Protein 4R9I (pdb70)

CATH classification: 3.30.497.10 (+1 more: 2.30.39.10)

Nearest PDB structures (foldseek):
  4r9i-assembly1_A  TM=1.003E+00  e=1.004E-91  Bombyx mori
  4y40-assembly1_A  TM=8.691E-01  e=3.956E-26  Homo sapiens
  4y3k-assembly1_A  TM=8.732E-01  e=5.772E-25  Homo sapiens
  3b9f-assembly1_I  TM=8.314E-01  e=4.769E-26  Homo sapiens
  1hle-assembly1_A-2  TM=7.465E-01  e=7.637E-17  Equus caballus

Sequence (378 aa):
HHHHHMTKNYTEAQLKYYDANTGLCGIGIDQWFQYEPERNQFSTAFPLLFMLSELSLNSKEDTTAELYKNLNLRSEDEVVNVNQAVNTNLNTKNEVYQSTLILNAYTDIDSPFSETFIQQNFAKVFNGTVKNIDYSNDDAVATIRDSSLQSDSGNDIEIALKDGDINKDTGIILTAYTNIYFPWGEASDSYRPYKQIDDISFTALDGTQSNKQQAWYSEGAGKYAEIENLGIKVFQFSLKPGLTVVLGTSLNDNNDLSGAFNKLRDPATLAYILTQTESSKYLKLAVPIELTMRDSRDYIPEVKRAGLLTELFEKNFDGFDTVYDNNKSGYISYMLSHTRLEFEQPTEEQAASVVAEPDFIFDKPYFFLVLDQFNTPAFIGLITN

Radius of gyration: 21.2 Å; Cα contacts (8 Å, |Δi|>4): 838; chains: 1; bounding box: 52×50×54 Å

Organism: Bombyx mori (NCBI:txid7091)

InterPro domains:
  IPR000215 Serpin family [PTHR11461] (53-388)
  IPR023796 Serpin domain [PF00079] (50-391)
  IPR023796 Serpin domain [SM00093] (45-392)
  IPR036186 Serpin superfamily [SSF56574] (33-392)
  IPR042178 Serpin superfami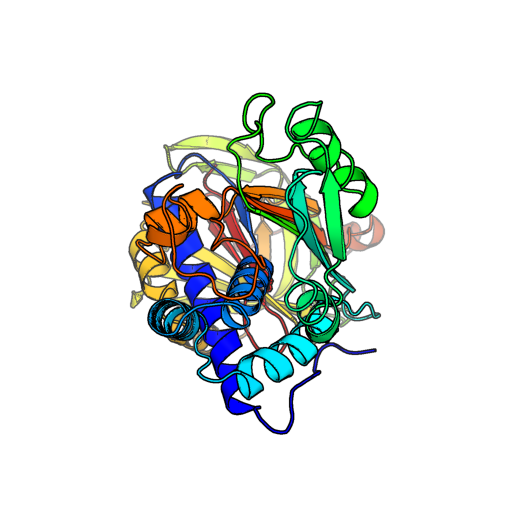ly, domain 1 [G3DSA:3.30.497.10] (16-211)
  IPR042178 Serpin superfamily, domain 1 [G3DSA:3.30.497.10] (238-392)

B-factor: mean 21.08, std 7.98, range [11.61, 59.47]

Secondary structure (DSSP, 8-state):
--S----SSSHHHHHHHHHHHHHHHHHHHHHHHHH-TT--EEE-SHHHHHHHHHHHTSB-HHHHHHHHHHHT--SHHHHHHHHHHHHHHTT-B-SS-EEEEEEEEEEETTSPPPHHHHHHHHHHH--EEEEE-TTSSHHHHHHHHHHHHH---SPPS--TTS--TT--EEEEEEEEEEEPPP-STT--EEEEEEEEEEE-TT--EEEEEEEEEEEEEEEEEEGGGTEEEEEEESSTT-EEEEEEESSTT---HHHHHHHTSHHHHHHHHHH-EEEEEEEEE---SEEEEEEESHHHHHHTT-SGGGGSTT---BSSSSSS----EEEEEEEEEEEEPPPPHHHHTTS----SEE--S-EEEEEE-TTS-EEEEEEE--

Foldseek 3Di:
DAQPFAQPVQRVQLLQQLQLQLLVQLLVVLVCCVPPQVDWDKDGCVLVLLVLLLLLQFWFDVSVVQSCVSRVHDDPVSSQRSQQRNLVNQCDDDPAKHKRKAKEKEFEQVFDWFPSSQVSCCRRRVYHYDHHHLAPCVLVVVLCCQCVVQVNNDGAADDPVLTHNLAFMEMEMEMEMEGEFADDPFTKDFFDWDKDWAQFLVGDIDIFIWTFIWGKWWWDDDVVQQKIWIKGAGHPQKMKIKIFGPDPNRPRSSNSNCSSRSVSLVVVVVRIGMDTFTETGRDDQKDWDKYWCVVSCVVVVGPVLLQDSPRQTGHRRGDPGRIGYPTYMYIYIYHYDDHDNVRNVPDDRDGPYYPRAKMKMFMAGNSSRGSMIIIDRD

Structure (mmCIF, N/CA/C/O backbone):
data_4R9I
#
_entry.id   4R9I
#
_cell.length_a   109.301
_cell.length_b   109.301
_cell.length_c   72.545
_cell.angle_alpha   90.00
_cell.angle_beta   90.00
_cell.angle_gamma   90.00
#
_symmetry.space_group_name_H-M   'P 41 21 2'
#
loop_
_entity.id
_entity.type
_entity.pdbx_description
1 polymer Serpin-18
2 non-polymer 'SODIUM ION'
3 non-polymer 'CITRATE ANION'
4 non-polymer BETA-MERCAPTOETHANOL
5 water water
#
loop_
_atom_site.group_PDB
_atom_site.id
_atom_site.type_symbol
_atom_site.label_atom_id
_atom_site.label_alt_id
_atom_site.label_comp_id
_atom_site.label_asym_id
_atom_site.label_entity_id
_atom_site.label_seq_id
_atom_site.pdbx_PDB_ins_code
_atom_site.Cartn_x
_atom_site.Cartn_y
_atom_site.Cartn_z
_atom_site.occupancy
_atom_site.B_iso_or_equiv
_atom_site.auth_seq_id
_atom_site.auth_comp_id
_atom_site.auth_asym_id
_atom_site.auth_atom_id
_atom_site.pdbx_PDB_model_num
ATOM 1 N N . HIS A 1 1 ? 32.345 -37.938 2.415 1.00 24.09 15 HIS A N 1
ATOM 2 C CA . HIS A 1 1 ? 32.747 -36.539 2.097 1.00 21.92 15 HIS A CA 1
ATOM 3 C C . HIS A 1 1 ? 32.980 -36.384 0.603 1.00 18.94 15 HIS A C 1
ATOM 4 O O . HIS A 1 1 ? 33.737 -37.152 -0.003 1.00 20.21 15 HIS A O 1
ATOM 11 N N . HIS A 1 2 ? 32.298 -35.391 0.034 1.00 15.95 16 HIS A N 1
ATOM 12 C CA . HIS A 1 2 ? 32.362 -35.116 -1.405 1.00 16.22 16 HIS A CA 1
ATOM 13 C C . HIS A 1 2 ? 31.991 -33.663 -1.662 1.00 14.22 16 HIS A C 1
ATOM 14 O O . HIS A 1 2 ? 31.487 -32.955 -0.774 1.00 14.97 16 HIS A O 1
ATOM 21 N N . HIS A 1 3 ? 32.199 -33.236 -2.907 1.00 13.99 17 HIS A N 1
ATOM 22 C CA . HIS A 1 3 ? 31.975 -31.876 -3.295 1.00 13.99 17 HIS A CA 1
ATOM 23 C C . HIS A 1 3 ? 30.905 -31.770 -4.383 1.00 14.00 17 HIS A C 1
ATOM 24 O O . HIS A 1 3 ? 30.950 -30.857 -5.215 1.00 14.26 17 HIS A O 1
ATOM 31 N N . HIS A 1 4 ? 29.930 -32.676 -4.343 1.00 13.56 18 HIS A N 1
ATOM 32 C CA . HIS A 1 4 ? 28.819 -32.568 -5.309 1.00 14.26 18 HIS A CA 1
ATOM 33 C C . HIS A 1 4 ? 27.497 -32.289 -4.643 1.00 14.86 18 HIS A C 1
ATOM 34 O O . HIS A 1 4 ? 26.429 -32.617 -5.185 1.00 15.37 18 HIS A O 1
ATOM 41 N N . HIS A 1 5 ? 27.521 -31.707 -3.433 1.00 13.23 19 HIS A N 1
ATOM 42 C CA . HIS A 1 5 ? 26.255 -31.387 -2.784 1.00 14.55 19 HIS A CA 1
ATOM 43 C C . HIS A 1 5 ? 25.456 -30.398 -3.597 1.00 13.77 19 HIS A C 1
ATOM 44 O O . HIS A 1 5 ? 25.967 -29.316 -3.946 1.00 14.73 19 HIS A O 1
ATOM 51 N N . MET A 1 6 ? 24.192 -30.746 -3.895 1.00 13.82 20 MET A N 1
ATOM 52 C CA . MET A 1 6 ? 23.329 -29.820 -4.610 1.00 14.17 20 MET A CA 1
ATOM 53 C C . MET A 1 6 ? 21.974 -29.783 -3.935 1.00 14.62 20 MET A C 1
ATOM 54 O O . MET A 1 6 ? 21.490 -30.792 -3.401 1.00 17.22 20 MET A O 1
ATOM 59 N N . THR A 1 7 ? 21.355 -28.626 -3.968 1.00 13.90 21 THR A N 1
ATOM 60 C CA . THR A 1 7 ? 19.964 -28.553 -3.568 1.00 14.69 21 THR A CA 1
ATOM 61 C C . THR A 1 7 ? 19.143 -29.324 -4.609 1.00 15.24 21 THR A C 1
ATOM 62 O O . THR A 1 7 ? 19.317 -29.116 -5.832 1.00 16.78 21 THR A O 1
ATOM 66 N N . LYS A 1 8 ? 18.259 -30.209 -4.124 1.00 16.13 22 LYS A N 1
ATOM 67 C CA . LYS A 1 8 ? 17.415 -30.989 -5.044 1.00 16.13 22 LYS A CA 1
ATOM 68 C C . LYS A 1 8 ? 16.168 -30.204 -5.456 1.00 15.86 22 LYS A C 1
ATOM 69 O O . LYS A 1 8 ? 15.602 -30.464 -6.534 1.00 16.76 22 LYS A O 1
ATOM 75 N N . ASN A 1 9 ? 15.758 -29.221 -4.660 1.00 15.49 23 ASN A N 1
ATOM 76 C CA . ASN A 1 9 ? 14.586 -28.399 -4.996 1.00 16.09 23 ASN A CA 1
ATOM 77 C C . ASN A 1 9 ? 14.884 -27.164 -5.844 1.00 15.78 23 ASN A C 1
ATOM 78 O O . ASN A 1 9 ? 13.982 -26.623 -6.494 1.00 16.39 23 ASN A O 1
ATOM 83 N N . TYR A 1 10 ? 16.153 -26.698 -5.836 1.00 15.05 24 TYR A N 1
ATOM 84 C CA . TYR A 1 10 ? 16.533 -25.446 -6.495 1.00 15.19 24 TYR A CA 1
ATOM 85 C C . TYR A 1 10 ? 17.772 -25.688 -7.339 1.00 14.83 24 TYR A C 1
ATOM 86 O O . TYR A 1 10 ? 18.680 -24.848 -7.423 1.00 13.53 24 TYR A O 1
ATOM 95 N N . THR A 1 11 ? 17.771 -26.841 -8.015 1.00 14.47 25 THR A N 1
ATOM 96 C CA . THR A 1 11 ? 18.951 -27.311 -8.756 1.00 14.20 25 THR A CA 1
ATOM 97 C C . THR A 1 11 ? 19.374 -26.344 -9.866 1.00 13.87 25 THR A C 1
ATOM 98 O O . THR A 1 11 ? 20.553 -25.966 -9.955 1.00 13.30 25 THR A O 1
ATOM 102 N N . GLU A 1 12 ? 18.416 -25.930 -10.696 1.00 14.42 26 GLU A N 1
ATOM 103 C CA . GLU A 1 12 ? 18.682 -24.956 -11.739 1.00 15.77 26 GLU A CA 1
ATOM 104 C C . GLU A 1 12 ? 19.294 -23.673 -11.168 1.00 15.27 26 GLU A C 1
ATOM 105 O O . GLU A 1 12 ? 20.245 -23.153 -11.697 1.00 14.33 26 GLU A O 1
ATOM 111 N N . ALA A 1 13 ? 18.771 -23.218 -10.029 1.00 14.32 27 ALA A N 1
ATOM 112 C CA . ALA A 1 13 ? 19.277 -21.990 -9.394 1.00 14.12 27 ALA A CA 1
ATOM 113 C C . ALA A 1 13 ? 20.725 -22.176 -8.947 1.00 13.11 27 ALA A C 1
ATOM 114 O O . ALA A 1 13 ? 21.515 -21.240 -9.071 1.00 12.88 27 ALA A O 1
ATOM 116 N N . GLN A 1 14 ? 21.075 -23.362 -8.439 1.00 13.28 28 GLN A N 1
ATOM 117 C CA . GLN A 1 14 ? 22.497 -23.597 -8.085 1.00 12.89 28 GLN A CA 1
ATOM 118 C C . GLN A 1 14 ? 23.403 -23.516 -9.326 1.00 13.20 28 GLN A C 1
ATOM 119 O O . GLN A 1 14 ? 24.481 -22.929 -9.279 1.00 12.69 28 GLN A O 1
ATOM 125 N N . LEU A 1 15 ? 22.949 -24.084 -10.437 1.00 12.88 29 LEU A N 1
ATOM 126 C CA . LEU A 1 15 ? 23.707 -24.005 -11.671 1.00 13.49 29 LEU A CA 1
ATOM 127 C C . LEU A 1 15 ? 23.843 -22.561 -12.163 1.00 13.40 29 LEU A C 1
ATOM 128 O O . LEU A 1 15 ? 24.917 -22.138 -12.647 1.00 14.06 29 LEU A O 1
ATOM 133 N N . LYS A 1 16 ? 22.777 -21.786 -12.023 1.00 12.76 30 LYS A N 1
ATOM 134 C CA . LYS A 1 16 ? 22.840 -20.364 -12.334 1.00 13.23 30 LYS A CA 1
ATOM 135 C C . LYS A 1 16 ? 23.792 -19.583 -11.414 1.00 12.82 30 LYS A C 1
ATOM 136 O O . LYS A 1 16 ? 24.429 -18.625 -11.839 1.00 13.76 30 LYS A O 1
ATOM 142 N N . TYR A 1 17 ? 23.844 -19.970 -10.140 1.00 12.79 31 TYR A N 1
ATOM 143 C CA . TYR A 1 17 ? 24.740 -19.313 -9.208 1.00 12.78 31 TYR A CA 1
ATOM 144 C C . TYR A 1 17 ? 26.182 -19.591 -9.632 1.00 12.87 31 TYR A C 1
ATOM 145 O O . TYR A 1 17 ? 27.025 -18.696 -9.600 1.00 12.41 31 TYR A O 1
ATOM 154 N N . TYR A 1 18 ? 26.477 -20.823 -10.012 1.00 13.19 32 TYR A N 1
ATOM 155 C CA . TYR A 1 18 ? 27.806 -21.096 -10.563 1.00 12.34 32 TYR A CA 1
ATOM 156 C C . TYR A 1 18 ? 28.078 -20.215 -11.792 1.00 12.22 32 TYR A C 1
ATOM 157 O O . TYR A 1 18 ? 29.175 -19.700 -11.943 1.00 11.61 32 TYR A O 1
ATOM 166 N N . ASP A 1 19 ? 27.094 -19.987 -12.665 1.00 13.62 33 ASP A N 1
ATOM 167 C CA . ASP A 1 19 ? 27.322 -19.040 -13.743 1.00 12.86 33 ASP A CA 1
ATOM 168 C C . ASP A 1 19 ? 27.631 -17.631 -13.259 1.00 13.41 33 ASP A C 1
ATOM 169 O O . ASP A 1 19 ? 28.489 -16.990 -13.848 1.00 13.02 33 ASP A O 1
ATOM 174 N N . ALA A 1 20 ? 26.972 -17.167 -12.181 1.00 12.56 34 ALA A N 1
ATOM 175 C CA . ALA A 1 20 ? 27.332 -15.858 -11.611 1.00 12.39 34 ALA A CA 1
ATOM 176 C C . ALA A 1 20 ? 28.800 -15.860 -11.163 1.00 12.50 34 ALA A C 1
ATOM 177 O O . ALA A 1 20 ? 29.523 -14.909 -11.437 1.00 12.98 34 ALA A O 1
ATOM 179 N N . ASN A 1 21 ? 29.205 -16.934 -10.479 1.00 12.70 35 ASN A N 1
ATOM 180 C CA . ASN A 1 21 ? 30.612 -17.093 -10.070 1.00 13.13 35 ASN A CA 1
ATOM 181 C C . ASN A 1 21 ? 31.566 -17.032 -11.250 1.00 13.50 35 ASN A C 1
ATOM 182 O O . ASN A 1 21 ? 32.552 -16.277 -11.241 1.00 12.49 35 ASN A O 1
ATOM 187 N N . THR A 1 22 ? 31.256 -17.784 -12.290 1.00 12.86 36 THR A N 1
ATOM 188 C CA . THR A 1 22 ? 32.091 -17.789 -13.494 1.00 13.20 36 THR A CA 1
ATOM 189 C C . THR A 1 22 ? 32.227 -16.371 -14.070 1.00 12.95 36 THR A C 1
ATOM 190 O O . THR A 1 22 ? 33.338 -15.921 -14.387 1.00 12.88 36 THR A O 1
ATOM 194 N N . GLY A 1 23 ? 31.094 -15.681 -14.209 1.00 13.24 37 GLY A N 1
ATOM 195 C CA . GLY A 1 23 ? 31.084 -14.328 -14.762 1.00 13.08 37 GLY A CA 1
ATOM 196 C C . GLY A 1 23 ? 31.809 -13.304 -13.905 1.00 12.62 37 GLY A C 1
ATOM 197 O O . GLY A 1 23 ? 32.511 -12.448 -14.437 1.00 14.53 37 GLY A O 1
ATOM 198 N N . LEU A 1 24 ? 31.687 -13.446 -12.572 1.00 12.62 38 LEU A N 1
ATOM 199 C CA . LEU A 1 24 ? 32.408 -12.532 -11.665 1.00 12.93 38 LEU A CA 1
ATOM 200 C C . LEU A 1 24 ? 33.915 -12.743 -11.750 1.00 13.07 38 LEU A C 1
ATOM 201 O O . LEU A 1 24 ? 34.654 -11.785 -11.713 1.00 13.05 38 LEU A O 1
ATOM 206 N N . CYS A 1 25 ? 34.344 -13.990 -11.949 1.00 13.07 39 CYS A N 1
ATOM 207 C CA . CYS A 1 25 ? 35.761 -14.236 -12.167 1.00 12.46 39 CYS A CA 1
ATOM 208 C C . CYS A 1 25 ? 36.247 -13.496 -13.415 1.00 12.98 39 CYS A C 1
ATOM 209 O O . CYS A 1 25 ? 37.354 -12.953 -13.432 1.00 12.93 39 CYS A O 1
ATOM 212 N N . GLY A 1 26 ? 35.409 -13.505 -14.448 1.00 13.29 40 GLY A N 1
ATOM 213 C CA . GLY A 1 26 ? 35.706 -12.803 -15.711 1.00 12.87 40 GLY A CA 1
ATOM 214 C C . GLY A 1 26 ? 35.792 -11.296 -15.532 1.00 13.62 40 GLY A C 1
ATOM 215 O O . GLY A 1 26 ? 36.749 -10.668 -15.970 1.00 13.98 40 GLY A O 1
ATOM 216 N N . ILE A 1 27 ? 34.817 -10.711 -14.832 1.00 12.85 41 ILE A N 1
ATOM 217 C CA . ILE A 1 27 ? 34.849 -9.274 -14.526 1.00 13.17 41 ILE A CA 1
ATOM 218 C C . ILE A 1 27 ? 36.130 -8.993 -13.739 1.00 12.59 41 ILE A C 1
ATOM 219 O O . ILE A 1 27 ? 36.831 -8.003 -13.980 1.00 13.78 41 ILE A O 1
ATOM 224 N N . GLY A 1 28 ? 36.423 -9.853 -12.778 1.00 13.26 42 GLY A N 1
ATOM 225 C CA . GLY A 1 28 ? 37.623 -9.677 -11.977 1.00 13.07 42 GLY A CA 1
ATOM 226 C C . GLY A 1 28 ? 38.906 -9.546 -12.766 1.00 13.17 42 GLY A C 1
ATOM 227 O O . GLY A 1 28 ? 39.626 -8.535 -12.627 1.00 13.44 42 GLY A O 1
ATOM 228 N N . ILE A 1 29 ? 39.170 -10.515 -13.641 1.00 13.08 43 ILE A N 1
ATOM 229 C CA . ILE A 1 29 ? 40.414 -10.478 -14.409 1.00 13.30 43 ILE A CA 1
ATOM 230 C C . ILE A 1 29 ? 40.422 -9.378 -15.489 1.00 13.09 43 ILE A C 1
ATOM 231 O O . ILE A 1 29 ? 41.468 -8.780 -15.755 1.00 13.92 43 ILE A O 1
ATOM 236 N N . ASP A 1 30 ? 39.254 -9.103 -16.081 1.00 13.53 44 ASP A N 1
ATOM 237 C CA . ASP A 1 30 ? 39.122 -8.007 -17.028 1.00 13.70 44 ASP A CA 1
ATOM 238 C C . ASP A 1 30 ? 39.537 -6.708 -16.341 1.00 14.27 44 ASP A C 1
ATOM 239 O O . ASP A 1 30 ? 40.356 -5.964 -16.902 1.00 14.70 44 ASP A O 1
ATOM 244 N N . GLN A 1 31 ? 39.078 -6.518 -15.090 1.00 13.30 45 GLN A N 1
ATOM 245 C CA . GLN A 1 31 ? 39.425 -5.296 -14.340 1.00 14.02 45 GLN A CA 1
ATOM 246 C C . GLN A 1 31 ? 40.886 -5.295 -13.909 1.00 13.41 45 GLN A C 1
ATOM 247 O O . GLN A 1 31 ? 41.526 -4.251 -13.914 1.00 14.04 45 GLN A O 1
ATOM 253 N N . TRP A 1 32 ? 41.409 -6.445 -13.489 1.00 13.26 46 TRP A N 1
ATOM 254 C CA . TRP A 1 32 ? 42.825 -6.498 -13.103 1.00 14.00 46 TRP A CA 1
ATOM 255 C C . TRP A 1 32 ? 43.712 -6.064 -14.262 1.00 15.34 46 TRP A C 1
ATOM 256 O O . TRP A 1 32 ? 44.631 -5.275 -14.077 1.00 14.99 46 TRP A O 1
ATOM 267 N N . PHE A 1 33 ? 43.426 -6.566 -15.464 1.00 15.19 47 PHE A N 1
ATOM 268 C CA . PHE A 1 33 ? 44.277 -6.253 -16.612 1.00 15.41 47 PHE A CA 1
ATOM 269 C C . PHE A 1 33 ? 44.168 -4.770 -17.007 1.00 16.53 47 PHE A C 1
ATOM 270 O O . PHE A 1 33 ? 45.146 -4.188 -17.462 1.00 17.09 47 PHE A O 1
ATOM 278 N N . GLN A 1 34 ? 42.980 -4.193 -16.829 1.00 16.23 48 GLN A N 1
ATOM 279 C CA . GLN A 1 34 ? 42.748 -2.787 -17.127 1.00 17.69 48 GLN A CA 1
ATOM 280 C C . GLN A 1 34 ? 43.374 -1.840 -16.110 1.00 17.44 48 GLN A C 1
ATOM 281 O O . GLN A 1 34 ? 44.098 -0.893 -16.492 1.00 19.27 48 GLN A O 1
ATOM 287 N N . TYR A 1 35 ? 43.078 -2.066 -14.829 1.00 18.11 49 TYR A N 1
ATOM 288 C CA . TYR A 1 35 ? 43.440 -1.140 -13.769 1.00 17.03 49 TYR A CA 1
ATOM 289 C C . TYR A 1 35 ? 44.776 -1.443 -13.112 1.00 17.82 49 TYR A C 1
ATOM 290 O O . TYR A 1 35 ? 45.411 -0.517 -12.601 1.00 19.59 49 TYR A O 1
ATOM 299 N N . GLU A 1 36 ? 45.202 -2.715 -13.100 1.00 17.29 50 GLU A N 1
ATOM 300 C CA . GLU A 1 36 ? 46.365 -3.149 -12.307 1.00 18.16 50 GLU A CA 1
ATOM 301 C C . GLU A 1 36 ? 47.300 -4.035 -13.163 1.00 18.04 50 GLU A C 1
ATOM 302 O O . GLU A 1 36 ? 47.699 -5.111 -12.750 1.00 17.79 50 GLU A O 1
ATOM 308 N N . PRO A 1 37 ? 47.658 -3.591 -14.388 1.00 18.55 51 PRO A N 1
ATOM 309 C CA . PRO A 1 37 ? 48.477 -4.462 -15.252 1.00 18.24 51 PRO A CA 1
ATOM 310 C C . PRO A 1 37 ? 49.877 -4.749 -14.687 1.00 19.43 51 PRO A C 1
ATOM 311 O O . PRO A 1 37 ? 50.535 -5.708 -15.121 1.00 19.61 51 PRO A O 1
ATOM 315 N N . GLU A 1 38 ? 50.293 -3.978 -13.686 1.00 18.76 52 GLU A N 1
ATOM 316 C CA . GLU A 1 38 ? 51.593 -4.172 -13.036 1.00 19.26 52 GLU A CA 1
ATOM 317 C C . GLU A 1 38 ? 51.624 -5.321 -12.007 1.00 18.41 52 GLU A C 1
ATOM 318 O O . GLU A 1 38 ? 52.695 -5.657 -11.498 1.00 18.25 52 GLU A O 1
ATOM 324 N N . ARG A 1 39 ? 50.460 -5.898 -11.700 1.00 16.61 53 ARG A N 1
ATOM 325 C CA . ARG A 1 39 ? 50.319 -6.826 -10.584 1.00 16.67 53 ARG A CA 1
ATOM 326 C C . ARG A 1 39 ? 50.142 -8.250 -11.072 1.00 17.47 53 ARG A C 1
ATOM 327 O O . ARG A 1 39 ? 49.392 -8.488 -12.014 1.00 17.04 53 ARG A O 1
ATOM 335 N N . ASN A 1 40 ? 50.817 -9.179 -10.409 1.00 14.85 54 ASN A N 1
ATOM 336 C CA . ASN A 1 40 ? 50.429 -10.590 -10.455 1.00 14.51 54 ASN A CA 1
ATOM 337 C C . ASN A 1 40 ? 49.478 -10.776 -9.297 1.00 15.15 54 ASN A C 1
ATOM 338 O O . ASN A 1 40 ? 49.745 -10.330 -8.154 1.00 15.98 54 ASN A O 1
ATOM 343 N N . GLN A 1 41 ? 48.343 -11.397 -9.576 1.00 13.95 55 GLN A N 1
ATOM 344 C CA . GLN A 1 41 ? 47.381 -11.614 -8.509 1.00 14.00 55 GLN A CA 1
ATOM 345 C C . GLN A 1 41 ? 46.408 -12.736 -8.815 1.00 13.27 55 GLN A C 1
ATOM 346 O O . GLN A 1 41 ? 46.269 -13.162 -9.982 1.00 13.03 55 GLN A O 1
ATOM 352 N N . PHE A 1 42 ? 45.778 -13.246 -7.771 1.00 13.39 56 PHE A N 1
ATOM 353 C CA . PHE A 1 42 ? 44.686 -14.216 -7.943 1.00 13.80 56 PHE A CA 1
ATOM 354 C C . PHE A 1 42 ? 43.632 -14.035 -6.883 1.00 14.31 56 PHE A C 1
ATOM 355 O O . PHE A 1 42 ? 43.869 -13.384 -5.859 1.00 14.07 56 PHE A O 1
ATOM 363 N N . SER A 1 43 ? 42.468 -14.643 -7.116 1.00 13.04 57 SER A N 1
ATOM 364 C CA . SER A 1 43 ? 41.348 -14.433 -6.223 1.00 13.15 57 SER A CA 1
ATOM 365 C C . SER A 1 43 ? 40.280 -15.477 -6.446 1.00 13.11 57 SER A C 1
ATOM 366 O O . SER A 1 43 ? 40.324 -16.219 -7.426 1.00 14.37 57 SER A O 1
ATOM 369 N N . THR A 1 44 ? 39.328 -15.536 -5.520 1.00 13.64 58 THR A N 1
ATOM 370 C CA . THR A 1 44 ? 38.111 -16.361 -5.654 1.00 12.63 58 THR A CA 1
ATOM 371 C C . THR A 1 44 ? 36.894 -15.455 -5.475 1.00 13.32 58 THR A C 1
ATOM 372 O O . THR A 1 44 ? 36.942 -14.491 -4.704 1.00 13.86 58 THR A O 1
ATOM 376 N N . ALA A 1 45 ? 35.818 -15.745 -6.211 1.00 12.66 59 ALA A N 1
ATOM 377 C CA . ALA A 1 45 ? 34.588 -14.959 -6.096 1.00 12.89 59 ALA A CA 1
ATOM 378 C C . ALA A 1 45 ? 33.566 -15.589 -5.189 1.00 13.29 59 ALA A C 1
ATOM 379 O O . ALA A 1 45 ? 32.551 -14.943 -4.883 1.00 13.85 59 ALA A O 1
ATOM 381 N N . PHE A 1 46 ? 33.791 -16.841 -4.751 1.00 13.71 60 PHE A N 1
ATOM 382 C CA . PHE A 1 46 ? 32.764 -17.471 -3.918 1.00 13.42 60 PHE A CA 1
ATOM 383 C C . PHE A 1 46 ? 32.500 -16.712 -2.598 1.00 13.38 60 PHE A C 1
ATOM 384 O O . PHE A 1 46 ? 31.332 -16.520 -2.221 1.00 12.68 60 PHE A O 1
ATOM 392 N N . PRO A 1 47 ? 33.558 -16.251 -1.926 1.00 13.21 61 PRO A N 1
ATOM 393 C CA . PRO A 1 47 ? 33.224 -15.499 -0.708 1.00 12.72 61 PRO A CA 1
ATOM 394 C C . PRO A 1 47 ? 32.394 -14.216 -0.950 1.00 13.29 61 PRO A C 1
ATOM 395 O O . PRO A 1 47 ? 31.532 -13.863 -0.131 1.00 13.08 61 PRO A O 1
ATOM 399 N N . LEU A 1 48 ? 32.625 -13.527 -2.061 1.00 13.02 62 LEU A N 1
ATOM 400 C CA . LEU A 1 48 ? 31.831 -12.346 -2.403 1.00 14.04 62 LEU A CA 1
ATOM 401 C C . LEU A 1 48 ? 30.374 -12.741 -2.628 1.00 13.66 62 LEU A C 1
ATOM 402 O O . LEU A 1 48 ? 29.469 -12.054 -2.151 1.00 14.23 62 LEU A O 1
ATOM 407 N N . LEU A 1 49 ? 30.155 -13.834 -3.376 1.00 12.83 63 LEU A N 1
ATOM 408 C CA . LEU A 1 49 ? 28.797 -14.319 -3.599 1.00 13.20 63 LEU A CA 1
ATOM 409 C C . LEU A 1 49 ? 28.119 -14.687 -2.281 1.00 12.90 63 LEU A C 1
ATOM 410 O O . LEU A 1 49 ? 26.935 -14.380 -2.085 1.00 13.08 63 LEU A O 1
ATOM 415 N N . PHE A 1 50 ? 28.851 -15.338 -1.391 1.00 13.52 64 PHE A N 1
ATOM 416 C CA . PHE A 1 50 ? 28.301 -15.724 -0.088 1.00 12.79 64 PHE A CA 1
ATOM 417 C C . PHE A 1 50 ? 27.910 -14.468 0.696 1.00 13.99 64 PHE A C 1
ATOM 418 O O . PHE A 1 50 ? 26.829 -14.391 1.287 1.00 13.88 64 PHE A O 1
ATOM 426 N N . MET A 1 51 ? 28.794 -13.471 0.701 1.00 13.66 65 MET A N 1
ATOM 427 C CA . MET A 1 51 ? 28.513 -12.213 1.432 1.00 14.18 65 MET A CA 1
ATOM 428 C C . MET A 1 51 ? 27.266 -11.508 0.864 1.00 14.97 65 MET A C 1
ATOM 429 O O . MET A 1 51 ? 26.382 -11.095 1.613 1.00 15.14 65 MET A O 1
ATOM 434 N N . LEU A 1 52 ? 27.189 -11.376 -0.457 1.00 13.29 66 LEU A N 1
ATOM 435 C CA . LEU A 1 52 ? 26.040 -10.724 -1.054 1.00 14.21 66 LEU A CA 1
ATOM 436 C C . LEU A 1 52 ? 24.779 -11.543 -0.793 1.00 14.17 66 LEU A C 1
ATOM 437 O O . LEU A 1 52 ? 23.720 -10.956 -0.581 1.00 15.69 66 LEU A O 1
ATOM 442 N N . SER A 1 53 ? 24.890 -12.882 -0.821 1.00 14.14 67 SER A N 1
ATOM 443 C CA . SER A 1 53 ? 23.762 -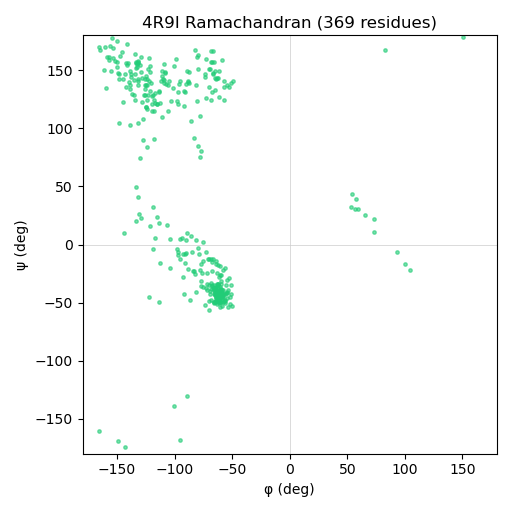13.765 -0.514 1.00 14.86 67 SER A CA 1
ATOM 444 C C . SER A 1 53 ? 23.254 -13.491 0.886 1.00 14.81 67 SER A C 1
ATOM 445 O O . SER A 1 53 ? 22.047 -13.338 1.097 1.00 15.66 67 SER A O 1
ATOM 448 N N . GLU A 1 54 ? 24.172 -13.410 1.839 1.00 15.59 68 GLU A N 1
ATOM 449 C CA . GLU A 1 54 ? 23.772 -13.143 3.212 1.00 15.14 68 GLU A CA 1
ATOM 450 C C . GLU A 1 54 ? 23.019 -11.809 3.311 1.00 16.42 68 GLU A C 1
ATOM 451 O O . GLU A 1 54 ? 22.002 -11.707 4.005 1.00 15.56 68 GLU A O 1
ATOM 457 N N . LEU A 1 55 ? 23.537 -10.795 2.647 1.00 16.51 69 LEU A N 1
ATOM 458 C CA . LEU A 1 55 ? 22.883 -9.495 2.665 1.00 15.79 69 LEU A CA 1
ATOM 459 C C . LEU A 1 55 ? 21.508 -9.569 2.034 1.00 16.04 69 LEU A C 1
ATOM 460 O O . LEU A 1 55 ? 20.576 -8.872 2.481 1.00 17.46 69 LEU A O 1
ATOM 465 N N . SER A 1 56 ? 21.357 -10.425 1.019 1.00 16.30 70 SER A N 1
ATOM 466 C CA . SER A 1 56 ? 20.065 -10.562 0.328 1.00 16.21 70 SER A CA 1
ATOM 467 C C . SER A 1 56 ? 18.950 -11.150 1.179 1.00 17.64 70 SER A C 1
ATOM 468 O O . SER A 1 56 ? 17.798 -11.108 0.753 1.00 18.95 70 SER A O 1
ATOM 471 N N . LEU A 1 57 ? 19.296 -11.708 2.340 1.00 16.91 71 LEU A N 1
ATOM 472 C CA . LEU A 1 57 ? 18.334 -12.269 3.295 1.00 18.49 71 LEU A CA 1
ATOM 473 C C . LEU A 1 57 ? 17.863 -11.227 4.308 1.00 19.53 71 LEU A C 1
ATOM 474 O O . LEU A 1 57 ? 16.947 -11.487 5.107 1.00 20.66 71 LEU A O 1
ATOM 479 N N . ASN A 1 58 ? 18.489 -10.056 4.258 1.00 18.83 72 ASN A N 1
ATOM 480 C CA . ASN A 1 58 ? 18.290 -9.025 5.265 1.00 19.08 72 ASN A CA 1
ATOM 481 C C . ASN A 1 58 ? 18.063 -7.622 4.705 1.00 19.91 72 ASN A C 1
ATOM 482 O O . ASN A 1 58 ? 18.299 -6.626 5.412 1.00 20.47 72 ASN A O 1
ATOM 487 N N . SER A 1 59 ? 17.662 -7.523 3.437 1.00 19.28 73 SER A N 1
ATOM 488 C CA . SER A 1 59 ? 17.523 -6.241 2.752 1.00 18.07 73 SER A CA 1
ATOM 489 C C . SER A 1 59 ? 16.085 -5.810 2.470 1.00 19.03 73 SER A C 1
ATOM 490 O O . SER A 1 59 ? 15.178 -6.637 2.364 1.00 20.07 73 SER A O 1
ATOM 493 N N . LYS A 1 60 ? 15.896 -4.505 2.328 1.00 19.87 74 LYS A N 1
ATOM 494 C CA . LYS A 1 60 ? 14.632 -3.971 1.823 1.00 21.00 74 LYS A CA 1
ATOM 495 C C . LYS A 1 60 ? 14.432 -4.369 0.367 1.00 23.44 74 LYS A C 1
ATOM 496 O O . LYS A 1 60 ? 15.370 -4.814 -0.304 1.00 23.24 74 LYS A O 1
ATOM 502 N N . GLU A 1 61 ? 13.208 -4.191 -0.120 1.00 23.98 75 GLU A N 1
ATOM 503 C CA . GLU A 1 61 ? 12.801 -4.697 -1.437 1.00 25.02 75 GLU A CA 1
ATOM 504 C C . GLU A 1 61 ? 13.737 -4.356 -2.615 1.00 23.09 75 GLU A C 1
ATOM 505 O O . GLU A 1 61 ? 14.161 -5.252 -3.342 1.00 22.38 75 GLU A O 1
ATOM 511 N N . ASP A 1 62 ? 14.073 -3.083 -2.807 1.00 22.59 76 ASP A N 1
ATOM 512 C CA . ASP A 1 62 ? 14.832 -2.688 -3.997 1.00 23.54 76 ASP A CA 1
ATOM 513 C C . ASP A 1 62 ? 16.255 -3.221 -3.936 1.00 21.81 76 ASP A C 1
ATOM 514 O O . ASP A 1 62 ? 16.812 -3.652 -4.948 1.00 23.60 76 ASP A O 1
ATOM 519 N N . THR A 1 63 ? 16.834 -3.165 -2.743 1.00 19.95 77 THR A N 1
ATOM 520 C CA . THR A 1 63 ? 18.169 -3.686 -2.516 1.00 19.73 77 THR A CA 1
ATOM 521 C C . THR A 1 63 ? 18.195 -5.200 -2.741 1.00 19.65 77 THR A C 1
ATOM 522 O O . THR A 1 63 ? 19.124 -5.719 -3.354 1.00 21.00 77 THR A O 1
ATOM 526 N N . THR A 1 64 ? 17.187 -5.887 -2.239 1.00 18.28 78 THR A N 1
ATOM 527 C CA . THR A 1 64 ? 17.081 -7.340 -2.431 1.00 18.76 78 THR A CA 1
ATOM 528 C C . THR A 1 64 ? 17.107 -7.662 -3.919 1.00 19.45 78 THR A C 1
ATOM 529 O O . THR A 1 64 ? 17.847 -8.566 -4.377 1.00 18.94 78 THR A O 1
ATOM 533 N N . ALA A 1 65 ? 16.298 -6.930 -4.673 1.00 19.16 79 ALA A N 1
ATOM 534 C CA . ALA A 1 65 ? 16.206 -7.153 -6.128 1.00 20.69 79 ALA A CA 1
ATOM 535 C C . ALA A 1 65 ? 17.565 -6.948 -6.791 1.00 21.86 79 ALA A C 1
ATOM 536 O O . ALA A 1 65 ? 17.963 -7.741 -7.673 1.00 21.02 79 ALA A O 1
ATOM 538 N N . GLU A 1 66 ? 18.294 -5.906 -6.375 1.00 20.57 80 GLU A N 1
ATOM 539 C CA . GLU A 1 66 ? 19.592 -5.627 -7.000 1.00 21.63 80 GLU A CA 1
ATOM 540 C C . GLU A 1 66 ? 20.590 -6.720 -6.630 1.00 19.22 80 GLU A C 1
ATOM 541 O O . GLU A 1 66 ? 21.384 -7.140 -7.476 1.00 19.80 80 GLU A O 1
ATOM 547 N N . LEU A 1 67 ? 20.526 -7.194 -5.387 1.00 17.64 81 LEU A N 1
ATOM 548 C CA . LEU A 1 67 ? 21.389 -8.304 -4.952 1.00 17.48 81 LEU A CA 1
ATOM 549 C C . LEU A 1 67 ? 21.074 -9.571 -5.753 1.00 18.17 81 LEU A C 1
ATOM 550 O O . LEU A 1 67 ? 21.974 -10.200 -6.302 1.00 18.37 81 LEU A O 1
ATOM 555 N N . TYR A 1 68 ? 19.792 -9.934 -5.818 1.00 17.82 82 TYR A N 1
ATOM 556 C CA . TYR A 1 68 ? 19.365 -11.074 -6.639 1.00 17.99 82 TYR A CA 1
ATOM 557 C C . TYR A 1 68 ? 19.897 -11.000 -8.074 1.00 17.87 82 TYR A C 1
ATOM 558 O O . TYR A 1 68 ? 20.343 -12.007 -8.611 1.00 17.84 82 TYR A O 1
ATOM 567 N N . LYS A 1 69 ? 19.859 -9.827 -8.697 1.00 19.46 83 LYS A N 1
ATOM 568 C CA . LYS A 1 69 ? 20.302 -9.700 -10.107 1.00 21.26 83 LYS A CA 1
ATOM 569 C C . LYS A 1 69 ? 21.766 -10.117 -10.242 1.00 21.48 83 LYS A C 1
ATOM 570 O O . LYS A 1 69 ? 22.141 -10.794 -11.205 1.00 22.64 83 LYS A O 1
ATOM 576 N N . ASN A 1 70 ? 22.577 -9.754 -9.256 1.00 20.36 84 ASN A N 1
ATOM 577 C CA . ASN A 1 70 ? 24.001 -10.108 -9.261 1.00 19.67 84 ASN A CA 1
ATOM 578 C C . ASN A 1 70 ? 24.314 -11.546 -8.864 1.00 18.78 84 ASN A C 1
ATOM 579 O O . ASN A 1 70 ? 25.384 -12.061 -9.173 1.00 18.76 84 ASN A O 1
ATOM 584 N N . LEU A 1 71 ? 23.389 -12.174 -8.154 1.00 17.15 85 LEU A N 1
ATOM 585 C CA . LEU A 1 71 ? 23.595 -13.536 -7.694 1.00 16.74 85 LEU A CA 1
ATOM 586 C C . LEU A 1 71 ? 23.081 -14.572 -8.673 1.00 17.27 85 LEU A C 1
ATOM 587 O O . LEU A 1 71 ? 23.409 -15.756 -8.555 1.00 15.88 85 LEU A O 1
ATOM 592 N N . ASN A 1 72 ? 22.249 -14.133 -9.625 1.00 17.24 86 ASN A N 1
ATOM 593 C CA . ASN A 1 72 ? 21.450 -15.052 -10.462 1.00 17.89 86 ASN A CA 1
ATOM 594 C C . ASN A 1 72 ? 20.516 -15.924 -9.623 1.00 18.91 86 ASN A C 1
ATOM 595 O O . ASN A 1 72 ? 20.239 -17.087 -9.983 1.00 18.68 86 ASN A O 1
ATOM 600 N N . LEU A 1 73 ? 20.054 -15.393 -8.489 1.00 17.45 87 LEU A N 1
ATOM 601 C CA . LEU A 1 73 ? 19.095 -16.098 -7.625 1.00 18.13 87 LEU A CA 1
ATOM 602 C C . LEU A 1 73 ? 17.895 -15.175 -7.512 1.00 19.65 87 LEU A C 1
ATOM 603 O O . LEU A 1 73 ? 18.013 -13.954 -7.758 1.00 23.21 87 LEU A O 1
ATOM 608 N N . ARG A 1 74 ? 16.741 -15.703 -7.127 1.00 20.25 88 ARG A N 1
ATOM 609 C CA . ARG A 1 74 ? 15.565 -14.842 -7.234 1.00 20.09 88 ARG A CA 1
ATOM 610 C C . ARG A 1 74 ? 14.541 -15.007 -6.150 1.00 18.26 88 ARG A C 1
ATOM 611 O O . ARG A 1 74 ? 13.483 -14.400 -6.210 1.00 17.66 88 ARG A O 1
ATOM 619 N N . SER A 1 75 ? 14.910 -15.747 -5.122 1.00 18.23 89 SER A N 1
ATOM 620 C CA . SER A 1 75 ? 14.028 -15.924 -3.969 1.00 17.20 89 SER A CA 1
ATOM 621 C C . SER A 1 75 ? 14.807 -16.306 -2.748 1.00 17.05 89 SER A C 1
ATOM 622 O O . SER A 1 75 ? 15.943 -16.804 -2.836 1.00 16.30 89 SER A O 1
ATOM 625 N N . GLU A 1 76 ? 14.177 -16.112 -1.590 1.00 16.42 90 GLU A N 1
ATOM 626 C CA . GLU A 1 76 ? 14.762 -16.528 -0.342 1.00 17.63 90 GLU A CA 1
ATOM 627 C C . GLU A 1 76 ? 15.025 -18.039 -0.344 1.00 16.65 90 GLU A C 1
ATOM 628 O O . GLU A 1 76 ? 16.108 -18.482 0.048 1.00 15.40 90 GLU A O 1
ATOM 634 N N . ASP A 1 77 ? 14.056 -18.848 -0.801 1.00 15.38 91 ASP A N 1
ATOM 635 C CA . ASP A 1 77 ? 14.304 -20.282 -0.892 1.00 14.93 91 ASP A CA 1
ATOM 636 C C . ASP A 1 77 ? 15.558 -20.638 -1.703 1.00 14.94 91 ASP A C 1
ATOM 637 O O . ASP A 1 77 ? 16.308 -21.549 -1.352 1.00 14.69 91 ASP A O 1
ATOM 642 N N . GLU A 1 78 ? 15.758 -19.952 -2.824 1.00 15.70 92 GLU A N 1
ATOM 643 C CA . GLU A 1 78 ? 16.939 -20.189 -3.638 1.00 14.60 92 GLU A CA 1
ATOM 644 C C . GLU A 1 78 ? 18.178 -19.774 -2.857 1.00 13.94 92 GLU A C 1
ATOM 645 O O . GLU A 1 78 ? 19.125 -20.540 -2.782 1.00 13.52 92 GLU A O 1
ATOM 651 N N . VAL A 1 79 ? 18.173 -18.566 -2.295 1.00 14.61 93 VAL A N 1
ATOM 652 C CA . VAL A 1 79 ? 19.383 -18.099 -1.585 1.00 13.97 93 VAL A CA 1
ATOM 653 C C . VAL A 1 79 ? 19.792 -19.076 -0.470 1.00 14.42 93 VAL A C 1
ATOM 654 O O . VAL A 1 79 ? 20.962 -19.485 -0.368 1.00 13.14 93 VAL A O 1
ATOM 658 N N . VAL A 1 80 ? 18.846 -19.447 0.379 1.00 15.01 94 VAL A N 1
ATOM 659 C CA . VAL A 1 80 ? 19.107 -20.358 1.496 1.00 14.56 94 VAL A CA 1
ATOM 660 C C . VAL A 1 80 ? 19.610 -21.712 1.026 1.00 15.49 94 VAL A C 1
ATOM 661 O O . VAL A 1 80 ? 20.689 -22.195 1.462 1.00 15.22 94 VAL A O 1
ATOM 665 N N . ASN A 1 81 ? 18.863 -22.346 0.119 1.00 14.95 95 ASN A N 1
ATOM 666 C CA . ASN A 1 81 ? 19.155 -23.710 -0.212 1.00 15.71 95 ASN A CA 1
ATOM 667 C C . ASN A 1 81 ? 20.351 -23.888 -1.137 1.00 15.16 95 ASN A C 1
ATOM 668 O O . ASN A 1 81 ? 21.105 -24.833 -0.993 1.00 16.23 95 ASN A O 1
ATOM 673 N N . VAL A 1 82 ? 20.523 -22.952 -2.058 1.00 13.89 96 VAL A N 1
ATOM 674 C CA . VAL A 1 82 ? 21.707 -23.005 -2.928 1.00 14.97 96 VAL A CA 1
ATOM 675 C C . VAL A 1 82 ? 22.931 -22.776 -2.049 1.00 15.12 96 VAL A C 1
ATOM 676 O O . VAL A 1 82 ? 23.907 -23.523 -2.126 1.00 14.54 96 VAL A O 1
ATOM 680 N N . ASN A 1 83 ? 22.895 -21.740 -1.223 1.00 15.11 97 ASN A N 1
ATOM 681 C CA . ASN A 1 83 ? 24.100 -21.453 -0.407 1.00 14.55 97 ASN A CA 1
ATOM 682 C C . ASN A 1 83 ? 24.451 -22.521 0.626 1.00 14.57 97 ASN A C 1
ATOM 683 O O . ASN A 1 83 ? 25.638 -22.786 0.842 1.00 14.31 97 ASN A O 1
ATOM 688 N N . GLN A 1 84 ? 23.455 -23.170 1.231 1.00 15.21 98 GLN A N 1
ATOM 689 C CA . GLN A 1 84 ? 23.763 -24.279 2.126 1.00 15.03 98 GLN A CA 1
ATOM 690 C C . GLN A 1 84 ? 24.514 -25.389 1.401 1.00 15.23 98 GLN A C 1
ATOM 691 O O . GLN A 1 84 ? 25.469 -25.925 1.933 1.00 16.40 98 GLN A O 1
ATOM 697 N N . ALA A 1 85 ? 24.114 -25.707 0.158 1.00 14.69 99 ALA A N 1
ATOM 698 C CA . ALA A 1 85 ? 24.828 -26.752 -0.572 1.00 14.11 99 ALA A CA 1
ATOM 699 C C . ALA A 1 85 ? 26.251 -26.326 -0.948 1.00 13.90 99 ALA A C 1
ATOM 700 O O . ALA A 1 85 ? 27.192 -27.084 -0.766 1.00 13.80 99 ALA A O 1
ATOM 702 N N . VAL A 1 86 ? 26.379 -25.127 -1.510 1.00 13.18 100 VAL A N 1
ATOM 703 C CA . VAL A 1 86 ? 27.679 -24.671 -2.005 1.00 13.83 100 VAL A CA 1
ATOM 704 C C . VAL A 1 86 ? 28.609 -24.486 -0.818 1.00 14.04 100 VAL A C 1
ATOM 705 O O . VAL A 1 86 ? 29.790 -24.844 -0.886 1.00 13.14 100 VAL A O 1
ATOM 709 N N . ASN A 1 87 ? 28.072 -23.994 0.295 1.00 14.35 101 ASN A N 1
ATOM 710 C CA . ASN A 1 87 ? 28.909 -23.833 1.491 1.00 15.73 101 ASN A CA 1
ATOM 711 C C . ASN A 1 87 ? 29.457 -25.169 1.989 1.00 14.64 101 ASN A C 1
ATOM 712 O O . ASN A 1 87 ? 30.624 -25.264 2.408 1.00 15.24 101 ASN A O 1
ATOM 717 N N . THR A 1 88 ? 28.650 -26.222 1.896 1.00 14.54 102 THR A N 1
ATOM 718 C CA . THR A 1 88 ? 29.085 -27.544 2.293 1.00 14.29 102 THR A CA 1
ATOM 719 C C . THR A 1 88 ? 30.226 -27.979 1.387 1.00 14.08 102 THR A C 1
ATOM 720 O O . THR A 1 88 ? 31.271 -28.456 1.856 1.00 14.38 102 THR A O 1
ATOM 724 N N . ASN A 1 89 ? 30.043 -27.824 0.077 1.00 13.12 103 ASN A N 1
ATOM 725 C CA . ASN A 1 89 ? 31.117 -28.154 -0.833 1.00 13.20 103 ASN A CA 1
ATOM 726 C C . ASN A 1 89 ? 32.438 -27.457 -0.532 1.00 13.11 103 ASN A C 1
ATOM 727 O O . ASN A 1 89 ? 33.506 -28.094 -0.566 1.00 13.40 103 ASN A O 1
ATOM 732 N N . LEU A 1 90 ? 32.354 -26.165 -0.279 1.00 13.34 104 LEU A N 1
ATOM 733 C CA . LEU A 1 90 ? 33.547 -25.367 -0.120 1.00 13.94 104 LEU A CA 1
ATOM 734 C C . LEU A 1 90 ? 34.135 -25.512 1.301 1.00 14.39 104 LEU A C 1
ATOM 735 O O . LEU A 1 90 ? 35.177 -24.924 1.591 1.00 14.68 104 LEU A O 1
ATOM 740 N N . ASN A 1 91 ? 33.523 -26.374 2.096 1.00 14.08 105 ASN A N 1
ATOM 741 C CA . ASN A 1 91 ? 34.071 -26.746 3.413 1.00 14.88 105 ASN A CA 1
ATOM 742 C C . ASN A 1 91 ? 34.337 -28.233 3.580 1.00 16.37 105 ASN A C 1
ATOM 743 O O . ASN A 1 91 ? 34.569 -28.737 4.678 1.00 19.91 105 ASN A O 1
ATOM 748 N N . THR A 1 92 ? 34.360 -28.947 2.482 1.00 15.56 106 THR A N 1
ATOM 749 C CA . THR A 1 92 ? 34.679 -30.377 2.535 1.00 15.32 106 THR A CA 1
ATOM 750 C C . THR A 1 92 ? 36.139 -30.652 2.236 1.00 15.20 106 THR A C 1
ATOM 751 O O . THR A 1 92 ? 36.717 -30.114 1.282 1.00 16.26 106 THR A O 1
ATOM 755 N N . LYS A 1 93 ? 36.704 -31.574 3.020 1.00 16.70 107 LYS A N 1
ATOM 756 C CA . LYS A 1 93 ? 38.030 -32.100 2.751 1.00 16.71 107 LYS A CA 1
ATOM 757 C C . LYS A 1 93 ? 37.946 -33.589 2.509 1.00 17.22 107 LYS A C 1
ATOM 758 O O . LYS A 1 93 ? 37.340 -34.336 3.291 1.00 19.26 107 LYS A O 1
ATOM 764 N N . ASN A 1 94 ? 38.534 -34.022 1.411 1.00 17.11 108 ASN A N 1
ATOM 765 C CA . ASN A 1 94 ? 38.697 -35.445 1.170 1.00 18.12 108 ASN A CA 1
ATOM 766 C C . ASN A 1 94 ? 39.971 -35.723 0.357 1.00 19.05 108 ASN A C 1
ATOM 767 O O . ASN A 1 94 ? 40.821 -34.831 0.227 1.00 19.74 108 ASN A O 1
ATOM 772 N N . GLU A 1 95 ? 40.133 -36.955 -0.125 1.00 20.90 109 GLU A N 1
ATOM 773 C CA . GLU A 1 95 ? 41.346 -37.341 -0.842 1.00 21.89 109 GLU A CA 1
ATOM 774 C C . GLU A 1 95 ? 41.430 -36.667 -2.218 1.00 20.28 109 GLU A C 1
ATOM 775 O O . GLU A 1 95 ? 42.468 -36.682 -2.845 1.00 21.20 109 GLU A O 1
ATOM 781 N N . VAL A 1 96 ? 40.336 -36.075 -2.673 1.00 19.12 110 VAL A N 1
ATOM 782 C CA . VAL A 1 96 ? 40.308 -35.482 -4.022 1.00 17.36 110 VAL A CA 1
ATOM 783 C C . VAL A 1 96 ? 40.825 -34.044 -3.980 1.00 17.24 110 VAL A C 1
ATOM 784 O O . VAL A 1 96 ? 41.653 -33.640 -4.811 1.00 18.14 110 VAL A O 1
ATOM 788 N N . TYR A 1 97 ? 40.312 -33.277 -3.031 1.00 16.74 111 TYR A N 1
ATOM 789 C CA . TYR A 1 97 ? 40.868 -31.969 -2.692 1.00 16.46 111 TYR A CA 1
ATOM 790 C C . TYR A 1 97 ? 40.295 -31.502 -1.357 1.00 16.54 111 TYR A C 1
ATOM 791 O O . TYR A 1 97 ? 39.352 -32.103 -0.808 1.00 17.00 111 TYR A O 1
ATOM 800 N N . GLN A 1 98 ? 40.855 -30.427 -0.826 1.00 16.87 112 GLN A N 1
ATOM 801 C CA . GLN A 1 98 ? 40.442 -29.961 0.500 1.00 16.53 112 GLN A CA 1
ATOM 802 C C . GLN A 1 98 ? 40.044 -28.518 0.386 1.00 16.60 112 GLN A C 1
ATOM 803 O O . GLN A 1 98 ? 40.802 -27.723 -0.146 1.00 17.45 112 GLN A O 1
ATOM 809 N N . SER A 1 99 ? 38.869 -28.173 0.884 1.00 15.34 113 SER A N 1
ATOM 810 C CA . SER A 1 99 ? 38.426 -26.785 0.838 1.00 15.08 113 SER A CA 1
ATOM 811 C C . SER A 1 99 ? 37.903 -26.342 2.187 1.00 15.63 113 SER A C 1
ATOM 812 O O . SER A 1 99 ? 37.225 -27.102 2.896 1.00 16.33 113 SER A O 1
ATOM 815 N N . THR A 1 100 ? 38.195 -25.086 2.512 1.00 14.92 114 THR A N 1
ATOM 816 C CA . THR A 1 100 ? 37.697 -24.415 3.723 1.00 14.89 114 THR A CA 1
ATOM 817 C C . THR A 1 100 ? 37.327 -23.002 3.315 1.00 14.76 114 THR A C 1
ATOM 818 O O . THR A 1 100 ? 38.087 -22.355 2.596 1.00 15.63 114 THR A O 1
ATOM 822 N N . LEU A 1 101 ? 36.154 -22.535 3.734 1.00 14.11 115 LEU A N 1
ATOM 823 C CA . LEU A 1 101 ? 35.680 -21.179 3.417 1.00 14.36 115 LEU A CA 1
ATOM 824 C C . LEU A 1 101 ? 34.830 -20.736 4.596 1.00 15.01 115 LEU A C 1
ATOM 825 O O . LEU A 1 101 ? 33.681 -21.194 4.769 1.00 14.46 115 LEU A O 1
ATOM 830 N N . ILE A 1 102 ? 35.391 -19.847 5.420 1.00 14.46 116 ILE A N 1
ATOM 831 C CA . ILE A 1 102 ? 34.795 -19.506 6.716 1.00 14.97 116 ILE A CA 1
ATOM 832 C C . ILE A 1 102 ? 34.502 -18.012 6.784 1.00 14.63 116 ILE A C 1
ATOM 833 O O . ILE A 1 102 ? 35.372 -17.179 6.477 1.00 15.78 116 ILE A O 1
ATOM 838 N N . LEU A 1 103 ? 33.287 -17.682 7.211 1.00 14.72 117 LEU A N 1
ATOM 839 C CA . LEU A 1 103 ? 32.803 -16.304 7.185 1.00 15.27 117 LEU A CA 1
ATOM 840 C C . LEU A 1 103 ? 32.633 -15.708 8.573 1.00 15.21 117 LEU A C 1
ATOM 841 O O . LEU A 1 103 ? 32.150 -16.380 9.476 1.00 15.96 117 LEU A O 1
ATOM 846 N N . ASN A 1 104 ? 32.990 -14.433 8.700 1.00 16.44 118 ASN A N 1
ATOM 847 C CA . ASN A 1 104 ? 32.715 -13.643 9.908 1.00 18.10 118 ASN A CA 1
ATOM 848 C C . ASN A 1 104 ? 32.076 -12.320 9.563 1.00 18.11 118 ASN A C 1
ATOM 849 O O . ASN A 1 104 ? 32.278 -11.779 8.461 1.00 16.78 118 ASN A O 1
ATOM 854 N N . ALA A 1 105 ? 31.319 -11.775 10.514 1.00 16.95 119 ALA A N 1
ATOM 855 C CA . ALA A 1 105 ? 30.763 -10.425 10.365 1.00 17.16 119 ALA A CA 1
ATOM 856 C C . ALA A 1 105 ? 31.171 -9.649 11.598 1.00 18.59 119 ALA A C 1
ATOM 857 O O . ALA A 1 105 ? 30.963 -10.149 12.709 1.00 18.76 119 ALA A O 1
ATOM 859 N N . TYR A 1 106 ? 31.754 -8.472 11.393 1.00 16.84 120 TYR A N 1
ATOM 860 C CA . TYR A 1 106 ? 32.166 -7.614 12.524 1.00 17.67 120 TYR A CA 1
ATOM 861 C C . TYR A 1 106 ? 31.269 -6.398 12.632 1.00 17.41 120 TYR A C 1
ATOM 862 O O . TYR A 1 106 ? 30.824 -5.847 11.649 1.00 18.78 120 TYR A O 1
ATOM 871 N N . THR A 1 107 ? 31.058 -5.941 13.874 1.00 17.02 121 THR A N 1
ATOM 872 C CA . THR A 1 107 ? 30.347 -4.709 14.144 1.00 18.06 121 THR A CA 1
ATOM 873 C C . THR A 1 107 ? 30.944 -4.161 15.458 1.00 17.46 121 THR A C 1
ATOM 874 O O . THR A 1 107 ? 31.543 -4.910 16.227 1.00 20.05 121 THR A O 1
ATOM 878 N N . ASP A 1 108 ? 30.791 -2.859 15.646 1.00 20.83 122 ASP A N 1
ATOM 879 C CA . ASP A 1 108 ? 31.289 -2.218 16.880 1.00 20.47 122 ASP A CA 1
ATOM 880 C C . ASP A 1 108 ? 30.558 -2.719 18.118 1.00 21.38 122 ASP A C 1
ATOM 881 O O . ASP A 1 108 ? 29.380 -3.024 18.050 1.00 21.35 122 ASP A O 1
ATOM 886 N N . ILE A 1 109 ? 31.267 -2.748 19.258 1.00 23.75 123 ILE A N 1
ATOM 887 C CA . ILE A 1 109 ? 30.698 -3.258 20.520 1.00 26.94 123 ILE A CA 1
ATOM 888 C C . ILE A 1 109 ? 29.372 -2.597 20.889 1.00 26.75 123 ILE A C 1
ATOM 889 O O . ILE A 1 109 ? 28.519 -3.226 21.534 1.00 27.26 123 ILE A O 1
ATOM 894 N N . ASP A 1 110 ? 29.171 -1.354 20.481 1.00 25.60 124 ASP A N 1
ATOM 895 C CA . ASP A 1 110 ? 27.928 -0.665 20.833 1.00 26.47 124 ASP A CA 1
ATOM 896 C C . ASP A 1 110 ? 26.834 -0.732 19.757 1.00 27.32 124 ASP A C 1
ATOM 897 O O . ASP A 1 110 ? 25.775 -0.117 19.905 1.00 25.99 124 ASP A O 1
ATOM 902 N N . SER A 1 111 ? 27.077 -1.483 18.677 1.00 25.80 125 SER A N 1
ATOM 903 C CA . SER A 1 111 ? 26.061 -1.662 17.619 1.00 25.10 125 SER A CA 1
ATOM 904 C C . SER A 1 111 ? 25.893 -3.144 17.298 1.00 24.00 125 SER A C 1
ATOM 905 O O . SER A 1 111 ? 26.388 -3.606 16.266 1.00 24.10 125 SER A O 1
ATOM 908 N N . PRO A 1 112 ? 25.235 -3.909 18.179 1.00 24.09 126 PRO A N 1
ATOM 909 C CA . PRO A 1 112 ? 25.065 -5.349 17.956 1.00 23.28 126 PRO A CA 1
ATOM 910 C C . PRO A 1 112 ? 24.169 -5.634 16.764 1.00 22.88 126 PRO A C 1
ATOM 911 O O . PRO A 1 112 ? 23.242 -4.884 16.465 1.00 21.92 126 PRO A O 1
ATOM 915 N N . PHE A 1 113 ? 24.462 -6.723 16.075 1.00 22.27 127 PHE A N 1
ATOM 916 C CA . PHE A 1 113 ? 23.599 -7.127 14.974 1.00 21.80 127 PHE A CA 1
ATOM 917 C C . PHE A 1 113 ? 22.231 -7.562 15.491 1.00 22.04 127 PHE A C 1
ATOM 918 O O . PHE A 1 113 ? 22.077 -7.959 16.663 1.00 22.51 127 PHE A O 1
ATOM 926 N N . SER A 1 114 ? 21.239 -7.499 14.607 1.00 23.76 128 SER A N 1
ATOM 927 C CA . SER A 1 114 ? 19.932 -8.081 14.893 1.00 23.29 128 SER A CA 1
ATOM 928 C C . SER A 1 114 ? 20.046 -9.587 15.070 1.00 23.65 128 SER A C 1
ATOM 929 O O . SER A 1 114 ? 20.838 -10.241 14.392 1.00 23.90 128 SER A O 1
ATOM 932 N N . GLU A 1 115 ? 19.270 -10.142 15.999 1.00 23.26 129 GLU A N 1
ATOM 933 C CA . GLU A 1 115 ? 19.141 -11.579 16.139 1.00 23.87 129 GLU A CA 1
ATOM 934 C C . GLU A 1 115 ? 18.728 -12.244 14.817 1.00 22.53 129 GLU A C 1
ATOM 935 O O . GLU A 1 115 ? 19.074 -13.400 14.579 1.00 22.76 129 GLU A O 1
ATOM 941 N N . THR A 1 116 ? 17.975 -11.526 13.989 1.00 22.17 130 THR A N 1
ATOM 942 C CA . THR A 1 116 ? 17.533 -12.055 12.676 1.00 22.75 130 THR A CA 1
ATOM 943 C C . THR A 1 116 ? 18.746 -12.355 11.801 1.00 22.42 130 THR A C 1
ATOM 944 O O . THR A 1 116 ? 18.874 -13.461 11.263 1.00 21.77 130 THR A O 1
ATOM 948 N N . PHE A 1 117 ? 19.636 -11.370 11.697 1.00 21.16 131 PHE A N 1
ATOM 949 C CA . PHE A 1 117 ? 20.923 -11.534 10.985 1.00 20.10 131 PHE A CA 1
ATOM 950 C C . PHE A 1 117 ? 21.803 -12.617 11.586 1.00 19.97 131 PHE A C 1
ATOM 951 O O . PHE A 1 117 ? 22.337 -13.468 10.867 1.00 19.56 131 PHE A O 1
ATOM 959 N N . ILE A 1 118 ? 22.012 -12.600 12.908 1.00 17.89 132 ILE A N 1
ATOM 960 C CA . ILE A 1 118 ? 22.845 -13.607 13.525 1.00 19.15 132 ILE A CA 1
ATOM 961 C C . ILE A 1 118 ? 22.316 -15.017 13.186 1.00 17.83 132 ILE A C 1
ATOM 962 O O . ILE A 1 118 ? 23.085 -15.925 12.843 1.00 19.31 132 ILE A O 1
ATOM 967 N N . GLN A 1 119 ? 20.997 -15.193 13.246 1.00 19.83 133 GLN A N 1
ATOM 968 C CA A GLN A 1 119 ? 20.399 -16.502 13.013 0.50 19.72 133 GLN A CA 1
ATOM 969 C CA B GLN A 1 119 ? 20.424 -16.519 13.028 0.50 19.74 133 GLN A CA 1
ATOM 970 C C . GLN A 1 119 ? 20.516 -16.985 11.579 1.00 18.96 133 GLN A C 1
ATOM 971 O O . GLN A 1 119 ? 20.891 -18.124 11.352 1.00 18.55 133 GLN A O 1
ATOM 982 N N . ASN A 1 120 ? 20.202 -16.100 10.640 1.00 18.92 134 ASN A N 1
ATOM 983 C CA . ASN A 1 120 ? 20.276 -16.507 9.231 1.00 18.10 134 ASN A CA 1
ATOM 984 C C . ASN A 1 120 ? 21.701 -16.715 8.700 1.00 17.78 134 ASN A C 1
ATOM 985 O O . ASN A 1 120 ? 21.937 -17.612 7.898 1.00 17.78 134 ASN A O 1
ATOM 990 N N . PHE A 1 121 ? 22.635 -15.893 9.185 1.00 17.67 135 PHE A N 1
ATOM 991 C CA . PHE A 1 121 ? 24.070 -16.064 8.903 1.00 16.51 135 PHE A CA 1
ATOM 992 C C . PHE A 1 121 ? 24.562 -17.420 9.411 1.00 16.97 135 PHE A C 1
ATOM 993 O O . PHE A 1 121 ? 25.267 -18.146 8.701 1.00 16.56 135 PHE A O 1
ATOM 1001 N N . ALA A 1 122 ? 24.181 -17.792 10.655 1.00 16.54 136 ALA A N 1
ATOM 1002 C CA . ALA A 1 122 ? 24.486 -19.115 11.182 1.00 16.97 136 ALA A CA 1
ATOM 1003 C C . ALA A 1 122 ? 23.801 -20.215 10.387 1.00 16.31 136 ALA A C 1
ATOM 1004 O O . ALA A 1 122 ? 24.426 -21.230 10.083 1.00 16.70 136 ALA A O 1
ATOM 1006 N N . LYS A 1 123 ? 22.520 -20.027 10.082 1.00 17.37 137 LYS A N 1
ATOM 1007 C CA . LYS A 1 123 ? 21.736 -21.097 9.439 1.00 17.93 137 LYS A CA 1
ATOM 1008 C C . LYS A 1 123 ? 22.287 -21.420 8.046 1.00 17.23 137 LYS A C 1
ATOM 1009 O O . LYS A 1 123 ? 22.520 -22.585 7.722 1.00 17.73 137 LYS A O 1
ATOM 1015 N N . VAL A 1 124 ? 22.503 -20.385 7.263 1.00 16.98 138 VAL A N 1
ATOM 1016 C CA . VAL A 1 124 ? 22.842 -20.577 5.848 1.00 16.53 138 VAL A CA 1
ATOM 1017 C C . VAL A 1 124 ? 24.333 -20.887 5.684 1.00 16.68 138 VAL A C 1
ATOM 1018 O O . VAL A 1 124 ? 24.697 -21.781 4.913 1.00 16.65 138 VAL A O 1
ATOM 1022 N N . PHE A 1 125 ? 25.176 -20.187 6.447 1.00 16.37 139 PHE A N 1
ATOM 1023 C CA . PHE A 1 125 ? 26.622 -20.251 6.235 1.00 16.11 139 PHE A CA 1
ATOM 1024 C C . PHE A 1 125 ? 27.457 -20.782 7.403 1.00 16.39 139 PHE A C 1
ATOM 1025 O O . PHE A 1 125 ? 28.670 -20.932 7.264 1.00 16.13 139 PHE A O 1
ATOM 1033 N N . ASN A 1 126 ? 26.823 -21.075 8.540 1.00 17.59 140 ASN A N 1
ATOM 1034 C CA . ASN A 1 126 ? 27.583 -21.234 9.791 1.00 17.75 140 ASN A CA 1
ATOM 1035 C C . ASN A 1 126 ? 28.459 -19.998 10.032 1.00 18.65 140 ASN A C 1
ATOM 1036 O O . ASN A 1 126 ? 29.581 -20.106 10.605 1.00 19.00 140 ASN A O 1
ATOM 1041 N N . GLY A 1 127 ? 27.967 -18.842 9.581 1.00 17.97 141 GLY A N 1
ATOM 1042 C CA . GLY A 1 127 ? 28.665 -17.558 9.802 1.00 17.77 141 GLY A CA 1
ATOM 1043 C C . GLY A 1 127 ? 28.654 -17.219 11.289 1.00 18.29 141 GLY A C 1
ATOM 1044 O O . GLY A 1 127 ? 27.727 -17.591 11.991 1.00 18.52 141 GLY A O 1
ATOM 1045 N N . THR A 1 128 ? 29.708 -16.553 11.763 1.00 18.37 142 THR A N 1
ATOM 1046 C CA . THR A 1 128 ? 29.757 -16.150 13.183 1.00 20.18 142 THR A CA 1
ATOM 1047 C C . THR A 1 128 ? 29.974 -14.654 13.251 1.00 20.89 142 THR A C 1
ATOM 1048 O O . THR A 1 128 ? 30.694 -14.084 12.422 1.00 19.90 142 THR A O 1
ATOM 1052 N N . VAL A 1 129 ? 29.316 -14.009 14.218 1.00 19.37 143 VAL A N 1
ATOM 1053 C CA . VAL A 1 129 ? 29.484 -12.568 14.390 1.00 20.10 143 VAL A CA 1
ATOM 1054 C C . VAL A 1 129 ? 30.452 -12.295 15.539 1.00 20.29 143 VAL A C 1
ATOM 1055 O O . VAL A 1 129 ? 30.567 -13.090 16.480 1.00 21.08 143 VAL A O 1
ATOM 1059 N N . LYS A 1 130 ? 31.100 -11.142 15.444 1.00 21.45 144 LYS A N 1
ATOM 1060 C CA . LYS A 1 130 ? 32.097 -10.718 16.419 1.00 21.57 144 LYS A CA 1
ATOM 1061 C C . LYS A 1 130 ? 31.872 -9.258 16.714 1.00 22.18 144 LYS A C 1
ATOM 1062 O O . LYS A 1 130 ? 31.750 -8.416 15.808 1.00 20.74 144 LYS A O 1
ATOM 1068 N N . ASN A 1 131 ? 31.796 -8.950 18.010 1.00 21.67 145 ASN A N 1
ATOM 1069 C CA . ASN A 1 131 ? 31.561 -7.591 18.458 1.00 22.71 145 ASN A CA 1
ATOM 1070 C C . ASN A 1 131 ? 32.891 -7.089 19.003 1.00 22.55 145 ASN A C 1
ATOM 1071 O O . ASN A 1 131 ? 33.433 -7.642 19.982 1.00 23.95 145 ASN A O 1
ATOM 1076 N N . ILE A 1 132 ? 33.446 -6.090 18.334 1.00 20.82 146 ILE A N 1
ATOM 1077 C CA . ILE A 1 132 ? 34.783 -5.599 18.658 1.00 20.75 146 ILE A CA 1
ATOM 1078 C C . ILE A 1 132 ? 34.777 -4.092 18.837 1.00 21.06 146 ILE A C 1
ATOM 1079 O O . ILE A 1 132 ? 33.861 -3.403 18.421 1.00 19.11 146 ILE A O 1
ATOM 1084 N N . ASP A 1 133 ? 35.823 -3.585 19.495 1.00 22.00 147 ASP A N 1
ATOM 1085 C CA . ASP A 1 133 ? 35.891 -2.155 19.760 1.00 22.17 147 ASP A CA 1
ATOM 1086 C C . ASP A 1 133 ? 36.508 -1.409 18.576 1.00 20.99 147 ASP A C 1
ATOM 1087 O O . ASP A 1 133 ? 37.710 -1.492 18.356 1.00 21.35 147 ASP A O 1
ATOM 1092 N N . TYR A 1 134 ? 35.672 -0.700 17.817 1.00 21.76 148 TYR A N 1
ATOM 1093 C CA . TYR A 1 134 ? 36.108 -0.004 16.603 1.00 21.22 148 TYR A CA 1
ATOM 1094 C C . TYR A 1 134 ? 37.034 1.174 16.949 1.00 23.53 148 TYR A C 1
ATOM 1095 O O . TYR A 1 134 ? 37.676 1.741 16.073 1.00 22.88 148 TYR A O 1
ATOM 1104 N N . SER A 1 135 ? 37.086 1.524 18.236 1.00 22.83 149 SER A N 1
ATOM 1105 C CA . SER A 1 135 ? 38.020 2.553 18.698 1.00 24.40 149 SER A CA 1
ATOM 1106 C C . SER A 1 135 ? 39.363 2.070 19.186 1.00 24.12 149 SER A C 1
ATOM 1107 O O . SER A 1 135 ? 40.252 2.897 19.438 1.00 26.19 149 SER A O 1
ATOM 1110 N N . ASN A 1 136 ? 39.538 0.761 19.317 1.00 23.42 150 ASN A N 1
ATOM 1111 C CA . ASN A 1 136 ? 40.793 0.229 19.805 1.00 23.94 150 ASN A CA 1
ATOM 1112 C C . ASN A 1 136 ? 41.333 -1.007 19.111 1.00 23.39 150 ASN A C 1
ATOM 1113 O O . ASN A 1 136 ? 40.870 -2.105 19.371 1.00 25.50 150 ASN A O 1
ATOM 1118 N N . ASP A 1 137 ? 42.330 -0.786 18.256 1.00 24.81 151 ASP A N 1
ATOM 1119 C CA A ASP A 1 137 ? 43.115 -1.873 17.663 0.50 25.16 151 ASP A CA 1
ATOM 1120 C CA B ASP A 1 137 ? 43.123 -1.851 17.638 0.50 25.51 151 ASP A CA 1
ATOM 1121 C C . ASP A 1 137 ? 42.272 -2.813 16.814 1.00 23.55 151 ASP A C 1
ATOM 1122 O O . ASP A 1 137 ? 42.609 -3.988 16.690 1.00 23.50 151 ASP A O 1
ATOM 1131 N N . ALA A 1 138 ? 41.193 -2.290 16.240 1.00 24.01 152 ALA A N 1
ATOM 1132 C CA . ALA A 1 138 ? 40.232 -3.113 15.467 1.00 22.87 152 ALA A CA 1
ATOM 1133 C C . ALA A 1 138 ? 40.871 -3.757 14.222 1.00 22.51 152 ALA A C 1
ATOM 1134 O O . ALA A 1 138 ? 40.605 -4.925 13.904 1.00 20.88 152 ALA A O 1
ATOM 1136 N N . VAL A 1 139 ? 41.717 -2.998 13.529 1.00 21.60 153 VAL A N 1
ATOM 1137 C CA . VAL A 1 139 ? 42.470 -3.564 12.396 1.00 21.29 153 VAL A CA 1
ATOM 1138 C C . VAL A 1 139 ? 43.318 -4.763 12.828 1.00 21.53 153 VAL A C 1
ATOM 1139 O O . VAL A 1 139 ? 43.267 -5.811 12.193 1.00 20.00 153 VAL A O 1
ATOM 1143 N N . ALA A 1 140 ? 44.105 -4.611 13.909 1.00 21.28 154 ALA A N 1
ATOM 1144 C CA . ALA A 1 140 ? 44.884 -5.710 14.463 1.00 21.26 154 ALA A CA 1
ATOM 1145 C C . ALA A 1 140 ? 44.034 -6.892 14.907 1.00 19.86 154 ALA A C 1
ATOM 1146 O O . ALA A 1 140 ? 44.451 -8.034 14.739 1.00 19.88 154 ALA A O 1
ATOM 1148 N N . THR A 1 141 ? 42.871 -6.614 15.493 1.00 19.60 155 THR A N 1
ATOM 1149 C CA . THR A 1 141 ? 41.933 -7.679 15.960 1.00 18.44 155 THR A CA 1
ATOM 1150 C C . THR A 1 141 ? 41.522 -8.530 14.770 1.00 17.72 155 THR A C 1
ATOM 1151 O O . THR A 1 141 ? 41.596 -9.751 14.817 1.00 17.37 155 THR A O 1
ATOM 1155 N N . ILE A 1 142 ? 41.114 -7.835 13.724 1.00 18.39 156 ILE A N 1
ATOM 1156 C CA . ILE A 1 142 ? 40.741 -8.523 12.469 1.00 17.00 156 ILE A CA 1
ATOM 1157 C C . ILE A 1 142 ? 41.903 -9.270 11.782 1.00 17.44 156 ILE A C 1
ATOM 1158 O O . ILE A 1 142 ? 41.752 -10.446 11.410 1.00 18.66 156 ILE A O 1
ATOM 1163 N N . ARG A 1 143 ? 43.042 -8.583 11.614 1.00 18.03 157 ARG A N 1
ATOM 1164 C CA . ARG A 1 143 ? 44.260 -9.187 11.098 1.00 18.04 157 ARG A CA 1
ATOM 1165 C C . ARG A 1 143 ? 44.609 -10.451 11.871 1.00 17.61 157 ARG A C 1
ATOM 1166 O O . ARG A 1 143 ? 44.880 -11.482 11.286 1.00 19.40 157 ARG A O 1
ATOM 1174 N N . ASP A 1 144 ? 44.638 -10.343 13.201 1.00 18.77 158 ASP A N 1
ATOM 1175 C CA . ASP A 1 144 ? 45.055 -11.465 14.022 1.00 21.06 158 ASP A CA 1
ATOM 1176 C C . ASP A 1 144 ? 44.099 -12.643 13.898 1.00 19.97 158 ASP A C 1
ATOM 1177 O O . ASP A 1 144 ? 44.535 -13.794 13.827 1.00 22.21 158 ASP A O 1
ATOM 1182 N N . SER A 1 145 ? 42.806 -12.347 13.840 1.00 19.71 159 SER A N 1
ATOM 1183 C CA A SER A 1 145 ? 41.798 -13.373 13.652 0.50 20.12 159 SER A CA 1
ATOM 1184 C CA B SER A 1 145 ? 41.792 -13.372 13.654 0.50 19.49 159 SER A CA 1
ATOM 1185 C C . SER A 1 145 ? 41.940 -14.074 12.308 1.00 18.58 159 SER A C 1
ATOM 1186 O O . SER A 1 145 ? 41.993 -15.289 12.236 1.00 19.66 159 SER A O 1
ATOM 1191 N N . LEU A 1 146 ? 42.019 -13.296 11.244 1.00 18.33 160 LEU A N 1
ATOM 1192 C CA . LEU A 1 146 ? 42.164 -13.920 9.938 1.00 18.06 160 LEU A CA 1
ATOM 1193 C C . LEU A 1 146 ? 43.424 -14.745 9.833 1.00 17.86 160 LEU A C 1
ATOM 1194 O O . LEU A 1 146 ? 43.406 -15.864 9.340 1.00 17.88 160 LEU A O 1
ATOM 1199 N N . GLN A 1 147 ? 44.544 -14.198 10.296 1.00 17.89 161 GLN A N 1
ATOM 1200 C CA . GLN A 1 147 ? 45.794 -14.917 10.167 1.00 18.79 161 GLN A CA 1
ATOM 1201 C C . GLN A 1 147 ? 45.822 -16.158 11.070 1.00 17.07 161 GLN A C 1
ATOM 1202 O O . GLN A 1 147 ? 46.264 -17.235 10.659 1.00 18.09 161 GLN A O 1
ATOM 1208 N N . SER A 1 148 ? 45.345 -16.018 12.306 1.00 17.60 162 SER A N 1
ATOM 1209 C CA . SER A 1 148 ? 45.338 -17.148 13.211 1.00 18.80 162 SER A CA 1
ATOM 1210 C C . SER A 1 148 ? 44.393 -18.266 12.765 1.00 18.45 162 SER A C 1
ATOM 1211 O O . SER A 1 148 ? 44.784 -19.451 12.705 1.00 20.71 162 SER A O 1
ATOM 1214 N N . ASP A 1 149 ? 43.155 -17.886 12.449 1.00 19.79 163 ASP A N 1
ATOM 1215 C CA . ASP A 1 149 ? 42.127 -18.865 12.055 1.00 19.28 163 ASP A CA 1
ATOM 1216 C C . ASP A 1 149 ? 42.508 -19.583 10.753 1.00 17.68 163 ASP A C 1
ATOM 1217 O O . ASP A 1 149 ? 42.337 -20.782 10.669 1.00 18.82 163 ASP A O 1
ATOM 1222 N N . SER A 1 150 ? 43.051 -18.845 9.782 1.00 17.27 164 SER A N 1
ATOM 1223 C CA . SER A 1 150 ? 43.380 -19.405 8.472 1.00 18.15 164 SER A CA 1
ATOM 1224 C C . SER A 1 150 ? 44.727 -20.110 8.413 1.00 17.75 164 SER A C 1
ATOM 1225 O O . SER A 1 150 ? 44.973 -20.934 7.539 1.00 19.96 164 SER A O 1
ATOM 1228 N N . GLY A 1 151 ? 45.630 -19.756 9.331 1.00 18.57 165 GLY A N 1
ATOM 1229 C CA . GLY A 1 151 ? 47.027 -20.191 9.248 1.00 19.57 165 GLY A CA 1
ATOM 1230 C C . GLY A 1 151 ? 47.839 -19.498 8.164 1.00 20.18 165 GLY A C 1
ATOM 1231 O O . GLY A 1 151 ? 48.952 -19.908 7.839 1.00 20.95 165 GLY A O 1
ATOM 1232 N N . ASN A 1 152 ? 47.262 -18.454 7.583 1.00 19.00 166 ASN A N 1
ATOM 1233 C CA . ASN A 1 152 ? 47.848 -17.738 6.469 1.00 18.47 166 ASN A CA 1
ATOM 1234 C C . ASN A 1 152 ? 48.277 -16.349 6.933 1.00 18.83 166 ASN A C 1
ATOM 1235 O O . ASN A 1 152 ? 47.445 -15.502 7.255 1.00 16.74 166 ASN A O 1
ATOM 1240 N N . ASP A 1 153 ? 49.595 -16.145 7.014 1.00 18.24 167 ASP A N 1
ATOM 1241 C CA . ASP A 1 153 ? 50.146 -14.908 7.539 1.00 20.09 167 ASP A CA 1
ATOM 1242 C C . ASP A 1 153 ? 50.335 -13.729 6.592 1.00 20.97 167 ASP A C 1
ATOM 1243 O O . ASP A 1 153 ? 50.962 -12.724 6.984 1.00 23.57 167 ASP A O 1
ATOM 1248 N N . ILE A 1 154 ? 49.851 -13.799 5.344 1.00 19.60 168 ILE A N 1
ATOM 1249 C CA . ILE A 1 154 ? 49.979 -12.613 4.489 1.00 21.15 168 ILE A CA 1
ATOM 1250 C C . ILE A 1 154 ? 49.233 -11.440 5.096 1.00 20.80 168 ILE A C 1
ATOM 1251 O O . ILE A 1 154 ? 48.241 -11.603 5.792 1.00 20.29 168 ILE A O 1
ATOM 1256 N N . GLU A 1 155 ? 49.738 -10.249 4.832 1.00 20.05 169 GLU A N 1
ATOM 1257 C CA . GLU A 1 155 ? 49.129 -9.050 5.361 1.00 18.75 169 GLU A CA 1
ATOM 1258 C C . GLU A 1 155 ? 47.717 -8.861 4.789 1.00 18.44 169 GLU A C 1
ATOM 1259 O O . GLU A 1 155 ? 47.474 -9.155 3.598 1.00 19.28 169 GLU A O 1
ATOM 1265 N N . ILE A 1 156 ? 46.802 -8.385 5.620 1.00 17.26 170 ILE A N 1
ATOM 1266 C CA . ILE A 1 156 ? 45.418 -8.095 5.166 1.00 17.29 170 ILE A CA 1
ATOM 1267 C C . ILE A 1 156 ? 45.299 -6.733 4.477 1.00 18.49 170 ILE A C 1
ATOM 1268 O O . ILE A 1 156 ? 46.223 -5.914 4.529 1.00 19.51 170 ILE A O 1
ATOM 1273 N N . ALA A 1 157 ? 44.167 -6.493 3.808 1.00 18.20 171 ALA A N 1
ATOM 1274 C CA . ALA A 1 157 ? 44.009 -5.274 3.000 1.00 19.47 171 ALA A CA 1
ATOM 1275 C C . ALA A 1 157 ? 43.770 -4.007 3.814 1.00 21.81 171 ALA A C 1
ATOM 1276 O O . ALA A 1 157 ? 43.945 -2.909 3.298 1.00 24.15 171 ALA A O 1
ATOM 1278 N N . LEU A 1 158 ? 43.446 -4.148 5.095 1.00 21.96 172 LEU A N 1
ATOM 1279 C CA . LEU A 1 158 ? 43.259 -2.976 5.957 1.00 23.30 172 LEU A CA 1
ATOM 1280 C C . LEU A 1 158 ? 44.591 -2.423 6.426 1.00 25.06 172 LEU A C 1
ATOM 1281 O O . LEU A 1 158 ? 45.575 -3.156 6.571 1.00 26.85 172 LEU A O 1
ATOM 1286 N N . LYS A 1 159 ? 44.604 -1.122 6.678 1.00 26.61 173 LYS A N 1
ATOM 1287 C CA . LYS A 1 159 ? 45.748 -0.477 7.299 1.00 29.53 173 LYS A CA 1
ATOM 1288 C C . LYS A 1 159 ? 45.261 0.172 8.582 1.00 30.12 173 LYS A C 1
ATOM 1289 O O . LYS A 1 159 ? 44.104 0.581 8.645 1.00 28.72 173 LYS A O 1
ATOM 1295 N N . ASP A 1 160 ? 46.105 0.262 9.616 1.00 32.17 174 ASP A N 1
ATOM 1296 C CA . ASP A 1 160 ? 45.631 0.936 10.842 1.00 34.11 174 ASP A CA 1
ATOM 1297 C C . ASP A 1 160 ? 45.171 2.363 10.504 1.00 31.61 174 ASP A C 1
ATOM 1298 O O . ASP A 1 160 ? 45.755 3.025 9.647 1.00 32.60 174 ASP A O 1
ATOM 1303 N N . GLY A 1 161 ? 44.085 2.799 11.135 1.00 30.80 175 GLY A N 1
ATOM 1304 C CA . GLY A 1 161 ? 43.405 4.029 10.748 1.00 31.36 175 GLY A CA 1
ATOM 1305 C C . GLY A 1 161 ? 42.172 3.781 9.886 1.00 30.65 175 GLY A C 1
ATOM 1306 O O . GLY A 1 161 ? 41.330 4.662 9.725 1.00 31.56 175 GLY A O 1
ATOM 1307 N N . ASP A 1 162 ? 42.056 2.579 9.323 1.00 26.69 176 ASP A N 1
ATOM 1308 C CA . ASP A 1 162 ? 40.930 2.299 8.433 1.00 26.26 176 ASP A CA 1
ATOM 1309 C C . ASP A 1 162 ? 39.628 2.172 9.220 1.00 25.98 176 ASP A C 1
ATOM 1310 O O . ASP A 1 162 ? 38.544 2.395 8.679 1.00 27.29 176 ASP A O 1
ATOM 1315 N N . ILE A 1 163 ? 39.732 1.830 10.509 1.00 23.85 177 ILE A N 1
ATOM 1316 C CA . ILE A 1 163 ? 38.533 1.574 11.302 1.00 21.91 177 ILE A CA 1
ATOM 1317 C C . ILE A 1 163 ? 38.427 2.589 12.430 1.00 23.23 177 ILE A C 1
ATOM 1318 O O . ILE A 1 163 ? 39.397 2.813 13.165 1.00 25.72 177 ILE A O 1
ATOM 1323 N N . ASN A 1 164 ? 37.242 3.176 12.537 1.00 21.87 178 ASN A N 1
ATOM 1324 C CA . ASN A 1 164 ? 36.873 4.052 13.649 1.00 24.29 178 ASN A CA 1
ATOM 1325 C C . ASN A 1 164 ? 35.412 3.860 14.026 1.00 26.92 178 ASN A C 1
ATOM 1326 O O . ASN A 1 164 ? 34.731 2.985 13.473 1.00 25.29 178 ASN A O 1
ATOM 1331 N N . LYS A 1 165 ? 34.904 4.675 14.955 1.00 28.12 179 LYS A N 1
ATOM 1332 C CA . LYS A 1 165 ? 33.500 4.542 15.369 1.00 27.73 179 LYS A CA 1
ATOM 1333 C C . LYS A 1 165 ? 32.441 4.777 14.292 1.00 26.53 179 LYS A C 1
ATOM 1334 O O . LYS A 1 165 ? 31.293 4.370 14.469 1.00 27.27 179 LYS A O 1
ATOM 1340 N N . ASP A 1 166 ? 32.808 5.422 13.188 1.00 26.48 180 ASP A N 1
ATOM 1341 C CA . ASP A 1 166 ? 31.863 5.680 12.111 1.00 26.43 180 ASP A CA 1
ATOM 1342 C C . ASP A 1 166 ? 31.863 4.550 11.078 1.00 23.41 180 ASP A C 1
ATOM 1343 O O . ASP A 1 166 ? 31.006 4.535 10.187 1.00 23.34 180 ASP A O 1
ATOM 1348 N N . THR A 1 167 ? 32.819 3.629 11.228 1.00 21.73 181 THR A N 1
ATOM 1349 C CA . THR A 1 167 ? 32.914 2.442 10.352 1.00 21.61 181 THR A CA 1
ATOM 1350 C C . THR A 1 167 ? 31.650 1.599 10.536 1.00 21.51 181 THR A C 1
ATOM 1351 O O . THR A 1 167 ? 31.091 1.522 11.636 1.00 20.38 181 THR A O 1
ATOM 1355 N N . GLY A 1 168 ? 31.176 0.996 9.446 1.00 18.50 182 GLY A N 1
ATOM 1356 C CA . GLY A 1 168 ? 29.980 0.175 9.498 1.00 19.06 182 GLY A CA 1
ATOM 1357 C C . GLY A 1 168 ? 30.298 -1.300 9.552 1.00 18.32 182 GLY A C 1
ATOM 1358 O O . GLY A 1 168 ? 31.240 -1.724 10.234 1.00 19.91 182 GLY A O 1
ATOM 1359 N N . ILE A 1 169 ? 29.511 -2.083 8.806 1.00 16.76 183 ILE A N 1
ATOM 1360 C CA . ILE A 1 169 ? 29.609 -3.538 8.804 1.00 16.61 183 ILE A CA 1
ATOM 1361 C C . ILE A 1 169 ? 30.900 -3.949 8.108 1.00 16.20 183 ILE A C 1
ATOM 1362 O O . ILE A 1 169 ? 31.252 -3.401 7.035 1.00 15.99 183 ILE A O 1
ATOM 1367 N N . ILE A 1 170 ? 31.595 -4.904 8.715 1.00 15.07 184 ILE A N 1
ATOM 1368 C CA . ILE A 1 170 ? 32.781 -5.517 8.114 1.00 15.95 184 ILE A CA 1
ATOM 1369 C C . ILE A 1 170 ? 32.518 -7.014 7.942 1.00 15.73 184 ILE A C 1
ATOM 1370 O O . ILE A 1 170 ? 32.243 -7.735 8.893 1.00 16.26 184 ILE A O 1
ATOM 1375 N N . LEU A 1 171 ? 32.596 -7.485 6.701 1.00 15.47 185 LEU A N 1
ATOM 1376 C CA . LEU A 1 171 ? 32.460 -8.932 6.483 1.00 15.48 185 LEU A CA 1
ATOM 1377 C C . LEU A 1 171 ? 33.817 -9.477 6.082 1.00 15.17 185 LEU A C 1
ATOM 1378 O O . LEU A 1 171 ? 34.574 -8.801 5.369 1.00 16.15 185 LEU A O 1
ATOM 1383 N N . THR A 1 172 ? 34.141 -10.671 6.573 1.00 13.96 186 THR A N 1
ATOM 1384 C CA . THR A 1 172 ? 35.408 -11.304 6.200 1.00 14.80 186 THR A CA 1
ATOM 1385 C C . THR A 1 172 ? 35.205 -12.751 5.812 1.00 13.86 186 THR A C 1
ATOM 1386 O O . THR A 1 172 ? 34.239 -13.408 6.235 1.00 15.58 186 THR A O 1
ATOM 1390 N N . ALA A 1 173 ? 36.130 -13.258 4.989 1.00 13.85 187 ALA A N 1
ATOM 1391 C CA . ALA A 1 173 ? 36.161 -14.668 4.660 1.00 12.63 187 ALA A CA 1
ATOM 1392 C C . ALA A 1 173 ? 37.599 -15.079 4.571 1.00 13.07 187 ALA A C 1
ATOM 1393 O O . ALA A 1 173 ? 38.434 -14.300 4.079 1.00 14.54 187 ALA A O 1
ATOM 1395 N N . TYR A 1 174 ? 37.874 -16.313 4.959 1.00 13.70 188 TYR A N 1
ATOM 1396 C CA . TYR A 1 174 ? 39.138 -16.923 4.564 1.00 14.93 188 TYR A CA 1
ATOM 1397 C C . TYR A 1 174 ? 38.866 -18.226 3.863 1.00 14.94 188 TYR A C 1
ATOM 1398 O O . TYR A 1 174 ? 37.949 -18.965 4.262 1.00 14.20 188 TYR A O 1
ATOM 1407 N N . THR A 1 175 ? 39.611 -18.452 2.769 1.00 13.73 189 THR A N 1
ATOM 1408 C CA . THR A 1 175 ? 39.467 -19.622 1.916 1.00 14.26 189 THR A CA 1
ATOM 1409 C C . THR A 1 175 ? 40.832 -20.296 1.839 1.00 13.86 189 THR A C 1
ATOM 1410 O O . THR A 1 175 ? 41.816 -19.660 1.486 1.00 14.55 189 THR A O 1
ATOM 1414 N N . ASN A 1 176 ? 40.871 -21.575 2.192 1.00 13.48 190 ASN A N 1
ATOM 1415 C CA . ASN A 1 176 ? 42.121 -22.389 2.068 1.00 14.15 190 ASN A CA 1
ATOM 1416 C C . ASN A 1 176 ? 41.775 -23.570 1.235 1.00 15.01 190 ASN A C 1
ATOM 1417 O O . ASN A 1 176 ? 40.886 -24.335 1.610 1.00 15.43 190 ASN A O 1
ATOM 1422 N N . ILE A 1 177 ? 42.401 -23.696 0.065 1.00 15.10 191 ILE A N 1
ATOM 1423 C CA . ILE A 1 177 ? 42.165 -24.891 -0.750 1.00 15.69 191 ILE A CA 1
ATOM 1424 C C . ILE A 1 177 ? 43.485 -25.567 -1.1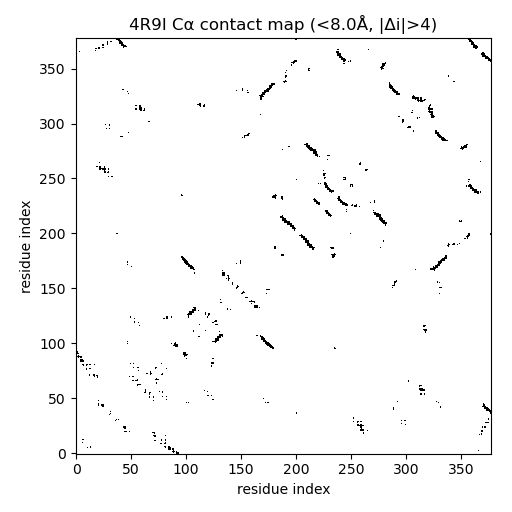02 1.00 15.94 191 ILE A C 1
ATOM 1425 O O . ILE A 1 177 ? 44.476 -24.895 -1.422 1.00 16.09 191 ILE A O 1
ATOM 1430 N N . TYR A 1 178 ? 43.498 -26.896 -1.010 1.00 15.24 192 TYR A N 1
ATOM 1431 C CA . TYR A 1 178 ? 44.666 -27.701 -1.334 1.00 15.49 192 TYR A CA 1
ATOM 1432 C C . TYR A 1 178 ? 44.283 -28.711 -2.426 1.00 15.84 192 TYR A C 1
ATOM 1433 O O . TYR A 1 178 ? 43.276 -29.429 -2.293 1.00 15.15 192 TYR A O 1
ATOM 1442 N N . PHE A 1 179 ? 45.073 -28.765 -3.502 1.00 15.66 193 PHE A N 1
ATOM 1443 C CA . PHE A 1 179 ? 44.831 -29.709 -4.568 1.00 16.72 193 PHE A CA 1
ATOM 1444 C C . PHE A 1 179 ? 45.986 -30.698 -4.729 1.00 16.35 193 PHE A C 1
ATOM 1445 O O . PHE A 1 179 ? 47.104 -30.273 -5.015 1.00 16.41 193 PHE A O 1
ATOM 1453 N N . PRO A 1 180 ? 45.715 -32.003 -4.608 1.00 16.70 194 PRO A N 1
ATOM 1454 C CA . PRO A 1 180 ? 46.724 -32.962 -5.088 1.00 16.80 194 PRO A CA 1
ATOM 1455 C C . PRO A 1 180 ? 46.648 -33.142 -6.600 1.00 17.72 194 PRO A C 1
ATOM 1456 O O . PRO A 1 180 ? 45.620 -32.802 -7.235 1.00 19.16 194 PRO A O 1
ATOM 1460 N N . TRP A 1 181 ? 47.721 -33.657 -7.180 1.00 17.38 195 TRP A N 1
ATOM 1461 C CA . TRP A 1 181 ? 47.712 -33.946 -8.632 1.00 17.55 195 TRP A CA 1
ATOM 1462 C C . TRP A 1 181 ? 46.993 -35.260 -8.853 1.00 17.75 195 TRP A C 1
ATOM 1463 O O . TRP A 1 181 ? 46.807 -36.044 -7.909 1.00 19.96 195 TRP A O 1
ATOM 1474 N N . GLY A 1 182 ? 46.588 -35.501 -10.104 1.00 18.84 196 GLY A N 1
ATOM 1475 C CA . GLY A 1 182 ? 46.044 -36.801 -10.483 1.00 19.73 196 GLY A CA 1
ATOM 1476 C C . GLY A 1 182 ? 47.050 -37.905 -10.222 1.00 20.83 196 GLY A C 1
ATOM 1477 O O . GLY A 1 182 ? 48.271 -37.666 -10.151 1.00 21.09 196 GLY A O 1
ATOM 1478 N N . GLU A 1 183 ? 46.533 -39.126 -10.116 1.00 22.56 197 GLU A N 1
ATOM 1479 C CA . GLU A 1 183 ? 47.324 -40.299 -9.765 1.00 24.21 197 GLU A CA 1
ATOM 1480 C C . GLU A 1 183 ? 47.371 -41.350 -10.863 1.00 25.33 197 GLU A C 1
ATOM 1481 O O . GLU A 1 183 ? 47.918 -42.453 -10.661 1.00 26.45 197 GLU A O 1
ATOM 1487 N N . ALA A 1 184 ? 46.791 -41.027 -12.015 1.00 22.85 198 ALA A N 1
ATOM 1488 C CA . ALA A 1 184 ? 46.902 -41.904 -13.170 1.00 23.61 198 ALA A CA 1
ATOM 1489 C C . ALA A 1 184 ? 48.338 -41.909 -13.681 1.00 23.68 198 ALA A C 1
ATOM 1490 O O . ALA A 1 184 ? 49.138 -40.968 -13.444 1.00 22.39 198 ALA A O 1
ATOM 1492 N N . SER A 1 185 ? 48.673 -42.979 -14.395 1.00 24.73 199 SER A N 1
ATOM 1493 C CA . SER A 1 185 ? 49.978 -43.087 -15.031 1.00 25.49 199 SER A CA 1
ATOM 1494 C C . SER A 1 185 ? 50.355 -41.863 -15.881 1.00 26.21 199 SER A C 1
ATOM 1495 O O . SER A 1 185 ? 51.525 -41.472 -15.918 1.00 25.91 199 SER A O 1
ATOM 1498 N N . ASP A 1 186 ? 49.370 -41.239 -16.529 1.00 22.36 200 ASP A N 1
ATOM 1499 C CA . ASP A 1 186 ? 49.651 -40.089 -17.378 1.00 20.61 200 ASP A CA 1
ATOM 1500 C C . ASP A 1 186 ? 49.069 -38.779 -16.881 1.00 18.70 200 ASP A C 1
ATOM 1501 O O . ASP A 1 186 ? 48.998 -37.814 -17.650 1.00 18.54 200 ASP A O 1
ATOM 1506 N N . SER A 1 187 ? 48.716 -38.729 -15.595 1.00 18.75 201 SER A N 1
ATOM 1507 C CA . SER A 1 187 ? 48.261 -37.481 -15.002 1.00 18.44 201 SER A CA 1
ATOM 1508 C C . SER A 1 187 ? 49.309 -36.390 -15.157 1.00 19.32 201 SER A C 1
ATOM 1509 O O . SER A 1 187 ? 50.514 -36.603 -14.903 1.00 18.74 201 SER A O 1
ATOM 1512 N N . TYR A 1 188 ? 48.853 -35.205 -15.545 1.00 17.50 202 TYR A N 1
ATOM 1513 C CA . TYR A 1 188 ? 49.729 -34.051 -15.612 1.00 17.19 202 TYR A CA 1
ATOM 1514 C C . TYR A 1 188 ? 50.220 -33.667 -14.225 1.00 16.60 202 TYR A C 1
ATOM 1515 O O . TYR A 1 188 ? 49.442 -33.568 -13.284 1.00 17.90 202 TYR A O 1
ATOM 1524 N N . ARG A 1 189 ? 51.530 -33.433 -14.091 1.00 15.96 203 ARG A N 1
ATOM 1525 C CA . ARG A 1 189 ? 52.118 -33.045 -12.810 1.00 18.50 203 ARG A CA 1
ATOM 1526 C C . ARG A 1 189 ? 53.336 -32.174 -13.109 1.00 17.52 203 ARG A C 1
ATOM 1527 O O . ARG A 1 189 ? 53.955 -32.322 -14.162 1.00 17.32 203 ARG A O 1
ATOM 1535 N N . PRO A 1 190 ? 53.688 -31.276 -12.187 1.00 17.22 204 PRO A N 1
ATOM 1536 C CA . PRO A 1 190 ? 55.005 -30.636 -12.210 1.00 16.72 204 PRO A CA 1
ATOM 1537 C C . PRO A 1 190 ? 56.078 -31.645 -11.749 1.00 16.35 204 PRO A C 1
ATOM 1538 O O . PRO A 1 190 ? 55.818 -32.538 -10.916 1.00 17.10 204 PRO A O 1
ATOM 1542 N N . TYR A 1 191 ? 57.263 -31.509 -12.322 1.00 15.86 205 TYR A N 1
ATOM 1543 C CA . TYR A 1 191 ? 58.350 -32.447 -12.046 1.00 16.59 205 TYR A CA 1
ATOM 1544 C C . TYR A 1 191 ? 59.587 -31.770 -11.495 1.00 17.26 205 TYR A C 1
ATOM 1545 O O . TYR A 1 191 ? 60.159 -32.232 -10.514 1.00 18.32 205 TYR A O 1
ATOM 1554 N N . LYS A 1 192 ? 59.979 -30.669 -12.099 1.00 16.37 206 LYS A N 1
ATOM 1555 C CA . LYS A 1 192 ? 61.244 -30.027 -11.697 1.00 16.54 206 LYS A CA 1
ATOM 1556 C C . LYS A 1 192 ? 61.272 -28.601 -12.157 1.00 17.40 206 LYS A C 1
ATOM 1557 O O . LYS A 1 192 ? 60.693 -28.256 -13.191 1.00 17.83 206 LYS A O 1
ATOM 1563 N N . GLN A 1 193 ? 61.962 -27.747 -11.414 1.00 16.73 207 GLN A N 1
ATOM 1564 C CA . GLN A 1 193 ? 62.079 -26.353 -11.840 1.00 17.12 207 GLN A CA 1
ATOM 1565 C C . GLN A 1 193 ? 63.293 -26.100 -12.739 1.00 16.98 207 GLN A C 1
ATOM 1566 O O . GLN A 1 193 ? 64.372 -26.682 -12.524 1.00 17.67 207 GLN A O 1
ATOM 1572 N N . ILE A 1 194 ? 63.073 -25.300 -13.780 1.00 17.35 208 ILE A N 1
ATOM 1573 C CA . ILE A 1 194 ? 64.122 -24.925 -14.740 1.00 16.77 208 ILE A CA 1
ATOM 1574 C C . ILE A 1 194 ? 64.090 -23.432 -14.992 1.00 17.10 208 ILE A C 1
ATOM 1575 O O . ILE A 1 194 ? 63.042 -22.783 -14.876 1.00 16.41 208 ILE A O 1
ATOM 1580 N N . ASP A 1 195 ? 65.240 -22.866 -15.336 1.00 16.75 209 ASP A N 1
ATOM 1581 C CA A ASP A 1 195 ? 65.317 -21.442 -15.674 0.50 17.91 209 ASP A CA 1
ATOM 1582 C CA B ASP A 1 195 ? 65.307 -21.461 -15.699 0.50 17.87 209 ASP A CA 1
ATOM 1583 C C . ASP A 1 195 ? 64.650 -21.214 -17.045 1.00 18.88 209 ASP A C 1
ATOM 1584 O O . ASP A 1 195 ? 64.828 -22.009 -17.957 1.00 19.85 209 ASP A O 1
ATOM 1593 N N . ILE A 1 196 ? 63.889 -20.125 -17.136 1.00 18.67 210 ILE A N 1
ATOM 1594 C CA . ILE A 1 196 ? 63.312 -19.642 -18.406 1.00 17.69 210 ILE A CA 1
ATOM 1595 C C . ILE A 1 196 ? 63.532 -18.139 -18.551 1.00 19.42 210 ILE A C 1
ATOM 1596 O O . ILE A 1 196 ? 63.766 -17.446 -17.572 1.00 18.66 210 ILE A O 1
ATOM 1601 N N . SER A 1 197 ? 63.503 -17.646 -19.795 1.00 18.04 211 SER A N 1
ATOM 1602 C CA . SER A 1 197 ? 63.529 -16.206 -20.032 1.00 19.37 211 SER A CA 1
ATOM 1603 C C . SER A 1 197 ? 62.092 -15.746 -20.092 1.00 20.36 211 SER A C 1
ATOM 1604 O O . SER A 1 197 ? 61.282 -16.359 -20.785 1.00 25.22 211 SER A O 1
ATOM 1607 N N . PHE A 1 198 ? 61.784 -14.677 -19.378 1.00 18.54 212 PHE A N 1
ATOM 1608 C CA . PHE A 1 198 ? 60.429 -14.147 -19.335 1.00 16.88 212 PHE A CA 1
ATOM 1609 C C . PHE A 1 198 ? 60.438 -12.695 -19.798 1.00 18.45 212 PHE A C 1
ATOM 1610 O O . PHE A 1 198 ? 61.384 -11.940 -19.485 1.00 18.84 212 PHE A O 1
ATOM 1618 N N . THR A 1 199 ? 59.409 -12.313 -20.559 1.00 17.11 213 THR A N 1
ATOM 1619 C CA . THR A 1 199 ? 59.226 -10.936 -20.935 1.00 17.65 213 THR A CA 1
ATOM 1620 C C . THR A 1 199 ? 57.895 -10.489 -20.393 1.00 18.31 213 THR A C 1
ATOM 1621 O O . THR A 1 199 ? 56.822 -10.989 -20.808 1.00 17.57 213 THR A O 1
ATOM 1625 N N . ALA A 1 200 ? 57.970 -9.541 -19.456 1.00 17.08 214 ALA A N 1
ATOM 1626 C CA . ALA A 1 200 ? 56.776 -8.986 -18.809 1.00 17.74 214 ALA A CA 1
ATOM 1627 C C . ALA A 1 200 ? 55.914 -8.142 -19.750 1.00 18.43 214 ALA A C 1
ATOM 1628 O O . ALA A 1 200 ? 56.331 -7.790 -20.861 1.00 19.27 214 ALA A O 1
ATOM 1630 N N . LEU A 1 201 ? 54.703 -7.850 -19.311 1.00 17.93 215 LEU A N 1
ATOM 1631 C CA . LEU A 1 201 ? 53.762 -7.043 -20.074 1.00 18.27 215 LEU A CA 1
ATOM 1632 C C . LEU A 1 201 ? 54.404 -5.705 -20.485 1.00 19.04 215 LEU A C 1
ATOM 1633 O O . LEU A 1 201 ? 54.237 -5.232 -21.621 1.00 19.44 215 LEU A O 1
ATOM 1638 N N . ASP A 1 202 ? 55.192 -5.126 -19.580 1.00 19.57 216 ASP A N 1
ATOM 1639 C CA . ASP A 1 202 ? 55.782 -3.819 -19.870 1.00 21.11 216 ASP A CA 1
ATOM 1640 C C . ASP A 1 202 ? 57.127 -3.959 -20.565 1.00 21.35 216 ASP A C 1
ATOM 1641 O O . ASP A 1 202 ? 57.848 -2.970 -20.693 1.00 23.93 216 ASP A O 1
ATOM 1646 N N . GLY A 1 203 ? 57.480 -5.174 -20.982 1.00 21.54 217 GLY A N 1
ATOM 1647 C CA . GLY A 1 203 ? 58.707 -5.430 -21.734 1.00 22.83 217 GLY A CA 1
ATOM 1648 C C . GLY A 1 203 ? 59.918 -5.817 -20.902 1.00 22.51 217 GLY A C 1
ATOM 1649 O O . GLY A 1 203 ? 60.952 -6.198 -21.452 1.00 22.24 217 GLY A O 1
ATOM 1650 N N . THR A 1 204 ? 59.801 -5.756 -19.572 1.00 21.77 218 THR A N 1
ATOM 1651 C CA . THR A 1 204 ? 60.918 -6.158 -18.714 1.00 21.32 218 THR A CA 1
ATOM 1652 C C . THR A 1 204 ? 61.372 -7.586 -18.988 1.00 21.54 218 THR A C 1
ATOM 1653 O O . THR A 1 204 ? 60.576 -8.533 -18.929 1.00 20.98 218 THR A O 1
ATOM 1657 N N . GLN A 1 205 ? 62.655 -7.752 -19.299 1.00 22.80 219 GLN A N 1
ATOM 1658 C CA . GLN A 1 205 ? 63.202 -9.087 -19.529 1.00 23.20 219 GLN A CA 1
ATOM 1659 C C . GLN A 1 205 ? 63.867 -9.560 -18.258 1.00 23.87 219 GLN A C 1
ATOM 1660 O O . GLN A 1 205 ? 64.602 -8.793 -17.613 1.00 25.19 219 GLN A O 1
ATOM 1666 N N . SER A 1 206 ? 63.551 -10.778 -17.854 1.00 22.49 220 SER A N 1
ATOM 1667 C CA . SER A 1 206 ? 64.186 -11.348 -16.673 1.00 21.97 220 SER A CA 1
ATOM 1668 C C . SER A 1 206 ? 64.286 -12.847 -16.797 1.00 22.08 220 SER A C 1
ATOM 1669 O O . SER A 1 206 ? 63.758 -13.467 -17.731 1.00 23.54 220 SER A O 1
ATOM 1672 N N . ASN A 1 207 ? 64.931 -13.456 -15.821 1.00 22.23 221 ASN A N 1
ATOM 1673 C CA . ASN A 1 207 ? 64.943 -14.910 -15.716 1.00 21.85 221 ASN A CA 1
ATOM 1674 C C . ASN A 1 207 ? 63.996 -15.337 -14.586 1.00 20.09 221 ASN A C 1
ATOM 1675 O O . ASN A 1 207 ? 63.901 -14.655 -13.556 1.00 19.49 221 ASN A O 1
ATOM 1680 N N . LYS A 1 208 ? 63.260 -16.426 -14.806 1.00 17.44 222 LYS A N 1
ATOM 1681 C CA . LYS A 1 208 ? 62.410 -17.001 -13.775 1.00 16.08 222 LYS A CA 1
ATOM 1682 C C . LYS A 1 208 ? 62.577 -18.509 -13.656 1.00 15.43 222 LYS A C 1
ATOM 1683 O O . LYS A 1 208 ? 62.915 -19.179 -14.635 1.00 16.01 222 LYS A O 1
ATOM 1689 N N . GLN A 1 209 ? 62.315 -19.049 -12.471 0.50 13.01 223 GLN A N 1
ATOM 1690 C CA A GLN A 1 209 ? 62.169 -20.469 -12.382 0.50 15.95 223 GLN A CA 1
ATOM 1691 C CA B GLN A 1 209 ? 62.168 -20.484 -12.352 0.50 13.42 223 GLN A CA 1
ATOM 1692 C C . GLN A 1 209 ? 60.767 -20.832 -12.830 1.00 14.77 223 GLN A C 1
ATOM 1693 O O . GLN A 1 209 ? 59.812 -20.068 -12.598 1.00 17.05 223 GLN A O 1
ATOM 1704 N N . ALA A 1 210 ? 60.668 -21.968 -13.516 1.00 14.63 224 ALA A N 1
ATOM 1705 C CA . ALA A 1 210 ? 59.382 -22.447 -14.011 1.00 13.99 224 ALA A CA 1
ATOM 1706 C C . ALA A 1 210 ? 59.306 -23.942 -13.785 1.00 14.42 224 ALA A C 1
ATOM 1707 O O . ALA A 1 210 ? 60.303 -24.676 -13.963 1.00 15.57 224 ALA A O 1
ATOM 1709 N N . TRP A 1 211 ? 58.106 -24.416 -13.465 1.00 14.23 225 TRP A N 1
ATOM 1710 C CA . TRP A 1 211 ? 57.907 -25.837 -13.291 1.00 14.66 225 TRP A CA 1
ATOM 1711 C C . TRP A 1 211 ? 57.814 -26.544 -14.646 1.00 15.99 225 TRP A C 1
ATOM 1712 O O . TRP A 1 211 ? 56.820 -26.389 -15.369 1.00 15.33 225 TRP A O 1
ATOM 1723 N N . TYR A 1 212 ? 58.835 -27.347 -14.967 1.00 15.46 226 TYR A N 1
ATOM 1724 C CA . TYR A 1 212 ? 58.674 -28.275 -16.091 1.00 15.17 226 TYR A CA 1
ATOM 1725 C C . TYR A 1 212 ? 57.653 -29.307 -15.655 1.00 15.43 226 TYR A C 1
ATOM 1726 O O . TYR A 1 212 ? 57.793 -29.968 -14.599 1.00 15.72 226 TYR A O 1
ATOM 1735 N N . SER A 1 213 ? 56.595 -29.440 -16.471 1.00 15.91 227 SER A N 1
ATOM 1736 C CA . SER A 1 213 ? 55.448 -30.264 -16.140 1.00 16.58 227 SER A CA 1
ATOM 1737 C C . SER A 1 213 ? 55.020 -31.029 -17.366 1.00 16.12 227 SER A C 1
ATOM 1738 O O . SER A 1 213 ? 55.144 -30.526 -18.486 1.00 16.03 227 SER A O 1
ATOM 1741 N N . GLU A 1 214 ? 54.519 -32.241 -17.173 1.00 15.84 228 GLU A N 1
ATOM 1742 C CA . GLU A 1 214 ? 54.012 -32.983 -18.339 1.00 17.58 228 GLU A CA 1
ATOM 1743 C C . GLU A 1 214 ? 5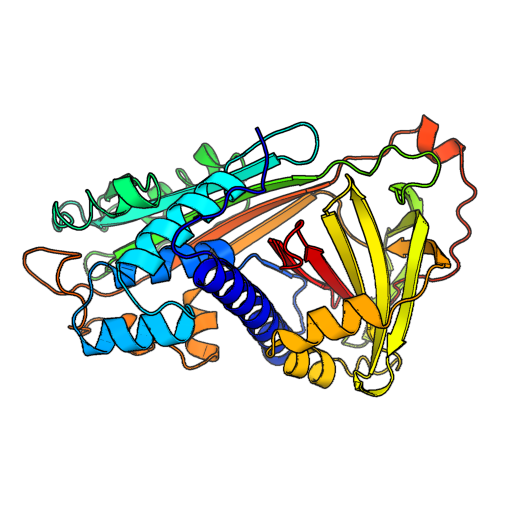2.942 -33.988 -17.977 1.00 16.54 228 GLU A C 1
ATOM 1744 O O . GLU A 1 214 ? 52.789 -34.419 -16.807 1.00 16.87 228 GLU A O 1
ATOM 1750 N N . GLY A 1 215 ? 52.180 -34.369 -18.990 1.00 15.66 229 GLY A N 1
ATOM 1751 C CA . GLY A 1 215 ? 51.138 -35.383 -18.806 1.00 15.42 229 GLY A CA 1
ATOM 1752 C C . GLY A 1 215 ? 50.031 -35.080 -19.806 1.00 16.19 229 GLY A C 1
ATOM 1753 O O . GLY A 1 215 ? 50.127 -34.139 -20.580 1.00 17.25 229 GLY A O 1
ATOM 1754 N N . ALA A 1 216 ? 49.021 -35.935 -19.790 1.00 16.37 230 ALA A N 1
ATOM 1755 C CA . ALA A 1 216 ? 47.888 -35.838 -20.723 1.00 15.31 230 ALA A CA 1
ATOM 1756 C C . ALA A 1 216 ? 47.147 -34.552 -20.431 1.00 15.68 230 ALA A C 1
ATOM 1757 O O . ALA A 1 216 ? 47.002 -34.150 -19.268 1.00 16.50 230 ALA A O 1
ATOM 1759 N N . GLY A 1 217 ? 46.656 -33.913 -21.492 1.00 16.08 231 GLY A N 1
ATOM 1760 C CA . GLY A 1 217 ? 45.938 -32.661 -21.351 1.00 15.28 231 GLY A CA 1
ATOM 1761 C C . GLY A 1 217 ? 45.211 -32.372 -22.626 1.00 15.69 231 GLY A C 1
ATOM 1762 O O . GLY A 1 217 ? 44.944 -33.292 -23.416 1.00 15.60 231 GLY A O 1
ATOM 1763 N N . LYS A 1 218 ? 44.847 -31.109 -22.804 1.00 15.87 232 LYS A N 1
ATOM 1764 C CA . LYS A 1 218 ? 44.118 -30.660 -23.999 1.00 15.49 232 LYS A CA 1
ATOM 1765 C C . LYS A 1 218 ? 44.617 -29.285 -24.392 1.00 16.38 232 LYS A C 1
ATOM 1766 O O . LYS A 1 218 ? 45.175 -28.538 -23.580 1.00 16.06 232 LYS A O 1
ATOM 1772 N N . TYR A 1 219 ? 44.449 -28.940 -25.662 1.00 15.13 233 TYR A N 1
ATOM 1773 C CA . TYR A 1 219 ? 45.032 -27.722 -26.170 1.00 16.33 233 TYR A CA 1
ATOM 1774 C C . TYR A 1 219 ? 44.165 -27.139 -27.262 1.00 17.59 233 TYR A C 1
ATOM 1775 O O . TYR A 1 219 ? 43.534 -27.882 -28.013 1.00 18.78 233 TYR A O 1
ATOM 1784 N N . ALA A 1 220 ? 44.130 -25.813 -27.352 1.00 17.06 234 ALA A N 1
ATOM 1785 C CA . ALA A 1 220 ? 43.564 -25.179 -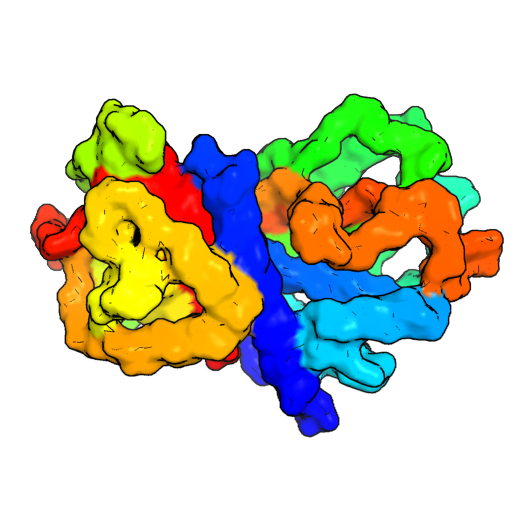28.548 1.00 16.14 234 ALA A CA 1
ATOM 1786 C C . ALA A 1 220 ? 44.120 -23.791 -28.765 1.00 17.58 234 ALA A C 1
ATOM 1787 O O . ALA A 1 220 ? 44.459 -23.101 -27.805 1.00 17.10 234 ALA A O 1
ATOM 1789 N N . GLU A 1 221 ? 44.203 -23.389 -30.039 1.00 17.69 235 GLU A N 1
ATOM 1790 C CA . GLU A 1 221 ? 44.419 -21.987 -30.410 1.00 19.20 235 GLU A CA 1
ATOM 1791 C C . GLU A 1 221 ? 43.026 -21.454 -30.730 1.00 18.84 235 GLU A C 1
ATOM 1792 O O . GLU A 1 221 ? 42.330 -22.026 -31.554 1.00 21.46 235 GLU A O 1
ATOM 1798 N N . ILE A 1 222 ? 42.598 -20.393 -30.060 1.00 17.01 236 ILE A N 1
ATOM 1799 C CA . ILE A 1 222 ? 41.245 -19.902 -30.213 1.00 16.38 236 ILE A CA 1
ATOM 1800 C C . ILE A 1 222 ? 41.332 -18.488 -30.771 1.00 17.90 236 ILE A C 1
ATOM 1801 O O . ILE A 1 222 ? 41.399 -17.504 -30.034 1.00 17.38 236 ILE A O 1
ATOM 1806 N N . GLU A 1 223 ? 41.308 -18.402 -32.098 1.00 19.26 237 GLU A N 1
ATOM 1807 C CA . GLU A 1 223 ? 41.562 -17.159 -32.769 1.00 19.41 237 GLU A CA 1
ATOM 1808 C C . GLU A 1 223 ? 40.595 -16.047 -32.359 1.00 18.12 237 GLU A C 1
ATOM 1809 O O . GLU A 1 223 ? 41.029 -14.908 -32.159 1.00 17.59 237 GLU A O 1
ATOM 1815 N N . ASN A 1 224 ? 39.293 -16.344 -32.242 1.00 18.37 238 ASN A N 1
ATOM 1816 C CA . ASN A 1 224 ? 38.341 -15.277 -31.905 1.00 17.67 238 ASN A CA 1
ATOM 1817 C C . ASN A 1 224 ? 38.585 -14.661 -30.520 1.00 16.29 238 ASN A C 1
ATOM 1818 O O . ASN A 1 224 ? 38.209 -13.503 -30.271 1.00 17.11 238 ASN A O 1
ATOM 1823 N N . LEU A 1 225 ? 39.217 -15.427 -29.634 1.00 15.27 239 LEU A N 1
ATOM 1824 C CA . LEU A 1 225 ? 39.539 -14.888 -28.311 1.00 15.56 239 LEU A CA 1
ATOM 1825 C C . LEU A 1 225 ? 40.968 -14.384 -28.198 1.00 15.69 239 LEU A C 1
ATOM 1826 O O . LEU A 1 225 ? 41.370 -13.902 -27.144 1.00 15.68 239 LEU A O 1
ATOM 1831 N N . GLY A 1 226 ? 41.756 -14.566 -29.254 1.00 14.73 240 GLY A N 1
ATOM 1832 C CA . GLY A 1 226 ? 43.144 -14.147 -29.285 1.00 13.94 240 GLY A CA 1
ATOM 1833 C C . GLY A 1 226 ? 44.063 -14.863 -28.320 1.00 14.56 240 GLY A C 1
ATOM 1834 O O . GLY A 1 226 ? 45.071 -14.296 -27.900 1.00 15.30 240 GLY A O 1
ATOM 1835 N N . ILE A 1 227 ? 43.690 -16.093 -27.953 1.00 14.50 241 ILE A N 1
ATOM 1836 C CA . ILE A 1 227 ? 44.458 -16.850 -26.956 1.00 14.92 241 ILE A CA 1
ATOM 1837 C C . ILE A 1 227 ? 44.734 -18.290 -27.364 1.00 15.25 241 ILE A C 1
ATOM 1838 O O . ILE A 1 227 ? 44.007 -18.881 -28.171 1.00 16.23 241 ILE A O 1
ATOM 1843 N N . LYS A 1 228 ? 45.785 -18.858 -26.787 1.00 14.62 242 LYS A N 1
ATOM 1844 C CA . LYS A 1 228 ? 45.927 -20.311 -26.801 1.00 15.82 242 LYS A CA 1
ATOM 1845 C C . LYS A 1 228 ? 45.666 -20.790 -25.393 1.00 15.98 242 LYS A C 1
ATOM 1846 O O . LYS A 1 228 ? 45.901 -20.075 -24.441 1.00 15.94 242 LYS A O 1
ATOM 1852 N N . VAL A 1 229 ? 45.130 -21.979 -25.298 1.00 14.87 243 VAL A N 1
ATOM 1853 C CA . VAL A 1 229 ? 44.695 -22.500 -24.013 1.00 15.32 243 VAL A CA 1
ATOM 1854 C C . VAL A 1 229 ? 45.218 -23.914 -23.838 1.00 14.56 243 VAL A C 1
ATOM 1855 O O . VAL A 1 229 ? 45.194 -24.716 -24.767 1.00 14.92 243 VAL A O 1
ATOM 1859 N N . PHE A 1 230 ? 45.698 -24.201 -22.632 1.00 13.67 244 PHE A N 1
ATOM 1860 C CA . PHE A 1 230 ? 46.174 -25.537 -22.230 1.00 14.53 244 PHE A CA 1
ATOM 1861 C C . PHE A 1 230 ? 45.313 -25.938 -21.058 1.00 15.60 244 PHE A C 1
ATOM 1862 O O . PHE A 1 230 ? 45.003 -25.121 -20.172 1.00 17.23 244 PHE A O 1
ATOM 1870 N N . GLN A 1 231 ? 44.926 -27.200 -21.055 1.00 15.10 245 GLN A N 1
ATOM 1871 C CA . GLN A 1 231 ? 43.977 -27.665 -20.074 1.00 16.17 245 GLN A CA 1
ATOM 1872 C C . GLN A 1 231 ? 44.395 -29.031 -19.586 1.00 15.77 245 GLN A C 1
ATOM 1873 O O . GLN A 1 231 ? 44.863 -29.862 -20.353 1.00 16.07 245 GLN A O 1
ATOM 1879 N N . PHE A 1 232 ? 44.251 -29.273 -18.285 1.00 14.50 246 PHE A N 1
ATOM 1880 C CA . PHE A 1 232 ? 44.547 -30.606 -17.765 1.00 15.54 246 PHE A CA 1
ATOM 1881 C C . PHE A 1 232 ? 43.721 -30.879 -16.525 1.00 16.17 246 PHE A C 1
ATOM 1882 O O . PHE A 1 232 ? 43.249 -29.949 -15.873 1.00 16.15 246 PHE A O 1
ATOM 1890 N N . SER A 1 233 ? 43.534 -32.152 -16.214 1.00 15.32 247 SER A N 1
ATOM 1891 C CA . SER A 1 233 ? 42.846 -32.536 -14.987 1.00 15.66 247 SER A CA 1
ATOM 1892 C C . SER A 1 233 ? 43.776 -32.638 -13.796 1.00 16.82 247 SER A C 1
ATOM 1893 O O . SER A 1 233 ? 44.945 -32.954 -13.946 1.00 18.16 247 SER A O 1
ATOM 1896 N N . LEU A 1 234 ? 43.254 -32.342 -12.621 1.00 16.80 248 LEU A N 1
ATOM 1897 C CA . LEU A 1 234 ? 43.917 -32.740 -11.364 1.00 16.99 248 LEU A CA 1
ATOM 1898 C C . LEU A 1 234 ? 43.363 -34.131 -11.025 1.00 16.73 248 LEU A C 1
ATOM 1899 O O . LEU A 1 234 ? 43.324 -34.986 -11.905 1.00 19.45 248 LEU A O 1
ATOM 1904 N N . LYS A 1 235 ? 42.904 -34.362 -9.798 1.00 18.76 249 LYS A N 1
ATOM 1905 C CA . LYS A 1 235 ? 42.119 -35.575 -9.582 1.00 19.82 249 LYS A CA 1
ATOM 1906 C C . LYS A 1 235 ? 40.805 -35.444 -10.375 1.00 21.13 249 LYS A C 1
ATOM 1907 O O . LYS A 1 235 ? 40.419 -34.335 -10.737 1.00 19.94 249 LYS A O 1
ATOM 1913 N N . PRO A 1 236 ? 40.148 -36.569 -10.717 1.00 22.44 250 PRO A N 1
ATOM 1914 C CA . PRO A 1 236 ? 38.986 -36.426 -11.616 1.00 21.28 250 PRO A CA 1
ATOM 1915 C C . PRO A 1 236 ? 37.915 -35.435 -11.120 1.00 20.85 250 PRO A C 1
ATOM 1916 O O . PRO A 1 236 ? 37.596 -35.362 -9.929 1.00 21.07 250 PRO A O 1
ATOM 1920 N N . GLY A 1 237 ? 37.421 -34.628 -12.043 1.00 19.99 251 GLY A N 1
ATOM 1921 C CA . GLY A 1 237 ? 36.437 -33.604 -11.678 1.00 19.24 251 GLY A CA 1
ATOM 1922 C C . GLY A 1 237 ? 37.027 -32.211 -11.633 1.00 19.01 251 GLY A C 1
ATOM 1923 O O . GLY A 1 237 ? 36.310 -31.220 -11.732 1.00 18.56 251 GLY A O 1
ATOM 1924 N N . LEU A 1 238 ? 38.344 -32.124 -11.475 1.00 16.98 252 LEU A N 1
ATOM 1925 C CA . LEU A 1 238 ? 38.998 -30.835 -11.338 1.00 16.84 252 LEU A CA 1
ATOM 1926 C C . LEU A 1 238 ? 39.811 -30.551 -12.578 1.00 16.44 252 LEU A C 1
ATOM 1927 O O . LEU A 1 238 ? 40.404 -31.470 -13.159 1.00 16.89 252 LEU A O 1
ATOM 1932 N N . THR A 1 239 ? 39.823 -29.284 -12.998 1.00 14.81 253 THR A N 1
ATOM 1933 C CA . THR A 1 239 ? 40.455 -28.932 -14.275 1.00 14.88 253 THR A CA 1
ATOM 1934 C C . THR A 1 239 ? 41.209 -27.630 -14.063 1.00 15.00 253 THR A C 1
ATOM 1935 O O . THR A 1 239 ? 40.697 -26.702 -13.408 1.00 17.04 253 THR A O 1
ATOM 1939 N N . VAL A 1 240 ? 42.418 -27.560 -14.608 1.00 14.96 254 VAL A N 1
ATOM 1940 C CA . VAL A 1 240 ? 43.127 -26.297 -14.647 1.00 14.17 254 VAL A CA 1
ATOM 1941 C C . VAL A 1 240 ? 43.148 -25.835 -16.102 1.00 14.69 254 VAL A C 1
ATOM 1942 O O . VAL A 1 240 ? 43.341 -26.653 -16.990 1.00 15.93 254 VAL A O 1
ATOM 1946 N N . VAL A 1 241 ? 42.935 -24.535 -16.316 1.00 13.88 255 VAL A N 1
ATOM 1947 C CA . VAL A 1 241 ? 43.048 -23.928 -17.641 1.00 13.80 255 VAL A CA 1
ATOM 1948 C C . VAL A 1 241 ? 44.133 -22.866 -17.558 1.00 14.79 255 VAL A C 1
ATOM 1949 O O . VAL A 1 241 ? 44.112 -22.011 -16.651 1.00 15.24 255 VAL A O 1
ATOM 1953 N N . LEU A 1 242 ? 45.099 -22.938 -18.462 1.00 14.20 256 LEU A N 1
ATOM 1954 C CA . LEU A 1 242 ? 46.145 -21.926 -18.576 1.00 14.39 256 LEU A CA 1
ATOM 1955 C C . LEU A 1 242 ? 45.936 -21.248 -19.905 1.00 14.76 256 LEU A C 1
ATOM 1956 O O . LEU A 1 242 ? 45.767 -21.922 -20.919 1.00 17.19 256 LEU A O 1
ATOM 1961 N N . GLY A 1 243 ? 45.944 -19.920 -19.930 1.00 13.07 257 GLY A N 1
ATOM 1962 C CA . GLY A 1 243 ? 45.854 -19.243 -21.237 1.00 13.47 257 GLY A CA 1
ATOM 1963 C C . GLY A 1 243 ? 46.891 -18.154 -21.405 1.00 13.56 257 GLY A C 1
ATOM 1964 O O . GLY A 1 243 ? 47.390 -17.578 -20.414 1.00 13.77 257 GLY A O 1
ATOM 1965 N N . THR A 1 244 ? 47.203 -17.849 -22.670 1.00 13.89 258 THR A N 1
ATOM 1966 C CA . THR A 1 244 ? 48.174 -16.804 -22.970 1.00 14.50 258 THR A CA 1
ATOM 1967 C C . THR A 1 244 ? 47.871 -16.324 -24.376 1.00 15.06 258 THR A C 1
ATOM 1968 O O . THR A 1 244 ? 47.192 -17.017 -25.118 1.00 14.75 258 THR A O 1
ATOM 1972 N N . SER A 1 245 ? 48.314 -15.122 -24.698 1.00 14.48 259 SER A N 1
ATOM 1973 C CA . SER A 1 245 ? 47.937 -14.531 -25.984 1.00 15.90 259 SER A CA 1
ATOM 1974 C C . SER A 1 245 ? 48.604 -15.227 -27.160 1.00 16.88 259 SER A C 1
ATOM 1975 O O . SER A 1 245 ? 49.682 -15.801 -27.050 1.00 16.13 259 SER A O 1
ATOM 1978 N N . LEU A 1 246 ? 47.909 -15.193 -28.288 1.00 17.68 260 LEU A N 1
ATOM 1979 C CA . LEU A 1 246 ? 48.460 -15.764 -29.496 1.00 19.65 260 LEU A CA 1
ATOM 1980 C C . LEU A 1 246 ? 49.555 -14.849 -29.997 1.00 20.10 260 LEU A C 1
ATOM 1981 O O . LEU A 1 246 ? 50.584 -15.316 -30.443 1.00 23.04 260 LEU A O 1
ATOM 1986 N N . ASN A 1 247 ? 49.325 -13.541 -29.857 1.00 23.84 261 ASN A N 1
ATOM 1987 C CA . ASN A 1 247 ? 50.272 -12.499 -30.263 1.00 24.71 261 ASN A CA 1
ATOM 1988 C C . ASN A 1 247 ? 51.280 -12.129 -29.169 1.00 25.34 261 ASN A C 1
ATOM 1989 O O . ASN A 1 247 ? 50.910 -12.051 -28.001 1.00 23.70 261 ASN A O 1
ATOM 1994 N N . ASP A 1 248 ? 52.540 -11.887 -29.546 1.00 23.64 262 ASP A N 1
ATOM 1995 C CA . ASP A 1 248 ? 53.556 -11.362 -28.608 1.00 24.05 262 ASP A CA 1
ATOM 1996 C C . ASP A 1 248 ? 53.100 -10.042 -27.967 1.00 23.45 262 ASP A C 1
ATOM 1997 O O . ASP A 1 248 ? 53.640 -9.650 -26.921 1.00 23.34 262 ASP A O 1
ATOM 2002 N N . ASN A 1 249 ? 52.143 -9.343 -28.589 1.00 21.12 263 ASN A N 1
ATOM 2003 C CA . ASN A 1 249 ? 51.687 -8.053 -28.037 1.00 20.78 263 ASN A CA 1
ATOM 2004 C C . ASN A 1 249 ? 50.779 -8.179 -26.801 1.00 18.94 263 ASN A C 1
ATOM 2005 O O . ASN A 1 249 ? 50.336 -7.157 -26.259 1.00 18.88 263 ASN A O 1
ATOM 2010 N N . ASN A 1 250 ? 50.540 -9.412 -26.340 1.00 17.13 264 ASN A N 1
ATOM 2011 C CA . ASN A 1 250 ? 49.733 -9.640 -25.116 1.00 16.12 264 ASN A CA 1
ATOM 2012 C C . ASN A 1 250 ? 48.363 -8.969 -25.174 1.00 16.62 264 ASN A C 1
ATOM 2013 O O . ASN A 1 250 ? 47.879 -8.370 -24.218 1.00 15.89 264 ASN A O 1
ATOM 2018 N N . ASP A 1 251 ? 47.716 -9.087 -26.329 1.00 17.36 265 ASP A N 1
ATOM 2019 C CA . ASP A 1 251 ? 46.391 -8.524 -26.521 1.00 17.78 265 ASP A CA 1
ATOM 2020 C C . ASP A 1 251 ? 45.315 -9.398 -25.887 1.00 16.74 265 ASP A C 1
ATOM 2021 O O . ASP A 1 251 ? 44.616 -10.152 -26.547 1.00 16.94 265 ASP A O 1
ATOM 2026 N N . LEU A 1 252 ? 45.226 -9.324 -24.553 1.00 15.34 266 LEU A N 1
ATOM 2027 C CA . LEU A 1 252 ? 44.374 -10.188 -23.776 1.00 15.25 266 LEU A CA 1
ATOM 2028 C C . LEU A 1 252 ? 43.021 -9.602 -23.457 1.00 14.81 266 LEU A C 1
ATOM 2029 O O . LEU A 1 252 ? 42.171 -10.324 -22.984 1.00 15.82 266 LEU A O 1
ATOM 2034 N N . SER A 1 253 ? 42.817 -8.298 -23.673 1.00 15.92 267 SER A N 1
ATOM 2035 C CA . SER A 1 253 ? 41.595 -7.671 -23.192 1.00 17.21 267 SER A CA 1
ATOM 2036 C C . SER A 1 253 ? 40.316 -8.275 -23.797 1.00 16.84 267 SER A C 1
ATOM 2037 O O . SER A 1 253 ? 39.310 -8.402 -23.098 1.00 16.36 267 SER A O 1
ATOM 2040 N N . GLY A 1 254 ? 40.336 -8.665 -25.076 1.00 15.93 268 GLY A N 1
ATOM 2041 C CA . GLY A 1 254 ? 39.109 -9.227 -25.657 1.00 15.94 268 GLY A CA 1
ATOM 2042 C C . GLY A 1 254 ? 38.708 -10.554 -25.024 1.00 15.08 268 GLY A C 1
ATOM 2043 O O . GLY A 1 254 ? 37.520 -10.789 -24.803 1.00 15.91 268 GLY A O 1
ATOM 2044 N N . ALA A 1 255 ? 39.700 -11.395 -24.722 1.00 15.71 269 ALA A N 1
ATOM 2045 C CA . ALA A 1 255 ? 39.478 -12.658 -24.012 1.00 14.11 269 ALA A CA 1
ATOM 2046 C C . ALA A 1 255 ? 38.910 -12.380 -22.623 1.00 14.04 269 ALA A C 1
ATOM 2047 O O . ALA A 1 255 ? 37.905 -12.969 -22.254 1.00 13.96 269 ALA A O 1
ATOM 2049 N N . PHE A 1 256 ? 39.499 -11.432 -21.901 1.00 13.78 270 PHE A N 1
ATOM 2050 C CA . PHE A 1 256 ? 39.001 -11.140 -20.540 1.00 14.00 270 PHE A CA 1
ATOM 2051 C C . PHE A 1 256 ? 37.589 -10.513 -20.589 1.00 13.86 270 PHE A C 1
ATOM 2052 O O . PHE A 1 256 ? 36.746 -10.802 -19.764 1.00 14.63 270 PHE A O 1
ATOM 2060 N N . ASN A 1 257 ? 37.308 -9.682 -21.594 1.00 14.68 271 ASN A N 1
ATOM 2061 C CA . ASN A 1 257 ? 35.967 -9.134 -21.705 1.00 16.56 271 ASN A CA 1
ATOM 2062 C C . ASN A 1 257 ? 34.942 -10.236 -21.984 1.00 15.86 271 ASN A C 1
ATOM 2063 O O . ASN A 1 257 ? 33.855 -10.245 -21.392 1.00 15.91 271 ASN A O 1
ATOM 2068 N N . LYS A 1 258 ? 35.289 -11.156 -22.887 1.00 15.62 272 LYS A N 1
ATOM 2069 C CA . LYS A 1 258 ? 34.424 -12.299 -23.188 1.00 16.48 272 LYS A CA 1
ATOM 2070 C C . LYS A 1 258 ? 34.216 -13.213 -21.969 1.00 15.19 272 LYS A C 1
ATOM 2071 O O . LYS A 1 258 ? 33.130 -13.756 -21.779 1.00 13.52 272 LYS A O 1
ATOM 2077 N N . LEU A 1 259 ? 35.245 -13.339 -21.120 1.00 14.30 273 LEU A N 1
ATOM 2078 C CA . LEU A 1 259 ? 35.110 -14.131 -19.893 1.00 14.15 273 LEU A CA 1
ATOM 2079 C C . LEU A 1 259 ? 34.087 -13.571 -18.899 1.00 13.71 273 LEU A C 1
ATOM 2080 O O . LEU A 1 259 ? 33.673 -14.289 -17.980 1.00 13.63 273 LEU A O 1
ATOM 2085 N N . ARG A 1 260 ? 33.673 -12.302 -19.045 1.00 14.07 274 ARG A N 1
ATOM 2086 C CA . ARG A 1 260 ? 32.522 -11.795 -18.259 1.00 15.37 274 ARG A CA 1
ATOM 2087 C C . ARG A 1 260 ? 31.215 -12.555 -18.504 1.00 15.28 274 ARG A C 1
ATOM 2088 O O . ARG A 1 260 ? 30.333 -12.572 -17.647 1.00 16.28 274 ARG A O 1
ATOM 2096 N N . ASP A 1 261 ? 31.094 -13.145 -19.689 1.00 14.53 275 ASP A N 1
ATOM 2097 C CA . ASP A 1 261 ? 29.961 -13.987 -20.061 1.00 14.76 275 ASP A CA 1
ATOM 2098 C C . ASP A 1 261 ? 30.313 -15.435 -19.714 1.00 15.07 275 ASP A C 1
ATOM 2099 O O . ASP A 1 261 ? 31.275 -15.971 -20.258 1.00 14.94 275 ASP A O 1
ATOM 2104 N N . PRO A 1 262 ? 29.532 -16.081 -18.813 1.00 14.64 276 PRO A N 1
ATOM 2105 C CA . PRO A 1 262 ? 29.836 -17.477 -18.431 1.00 15.75 276 PRO A CA 1
ATOM 2106 C C . PRO A 1 262 ? 29.866 -18.464 -19.590 1.00 15.81 276 PRO A C 1
ATOM 2107 O O . PRO A 1 262 ? 30.540 -19.489 -19.508 1.00 15.91 276 PRO A O 1
ATOM 2111 N N . ALA A 1 263 ? 29.203 -18.132 -20.695 1.00 15.00 277 ALA A N 1
ATOM 2112 C CA . ALA A 1 263 ? 29.266 -19.025 -21.836 1.00 15.11 277 ALA A CA 1
ATOM 2113 C C . ALA A 1 263 ? 30.674 -19.217 -22.386 1.00 14.80 277 ALA A C 1
ATOM 2114 O O . ALA A 1 263 ? 30.980 -20.261 -22.992 1.00 14.64 277 ALA A O 1
ATOM 2116 N N . THR A 1 264 ? 31.534 -18.207 -22.210 1.00 13.57 278 THR A N 1
ATOM 2117 C CA . THR A 1 264 ? 32.875 -18.271 -22.801 1.00 13.62 278 THR A CA 1
ATOM 2118 C C . THR A 1 264 ? 33.697 -19.410 -22.238 1.00 13.24 278 THR A C 1
ATOM 2119 O O . THR A 1 264 ? 34.356 -20.128 -22.966 1.00 13.01 278 THR A O 1
ATOM 2123 N N . LEU A 1 265 ? 33.630 -19.622 -20.922 1.00 12.69 279 LEU A N 1
ATOM 2124 C CA . LEU A 1 265 ? 34.394 -20.728 -20.377 1.00 13.16 279 LEU A CA 1
ATOM 2125 C C . LEU A 1 265 ? 33.879 -22.088 -20.873 1.00 13.48 279 LEU A C 1
ATOM 2126 O O . LEU A 1 265 ? 34.667 -23.000 -21.144 1.00 14.09 279 LEU A O 1
ATOM 2131 N N . ALA A 1 266 ? 32.549 -22.213 -21.015 1.00 13.72 280 ALA A N 1
ATOM 2132 C CA . ALA A 1 266 ? 31.981 -23.488 -21.487 1.00 14.51 280 ALA A CA 1
ATOM 2133 C C . ALA A 1 266 ? 32.447 -23.734 -22.919 1.00 14.92 280 ALA A C 1
ATOM 2134 O O . ALA A 1 266 ? 32.777 -24.874 -23.274 1.00 15.76 280 ALA A O 1
ATOM 2136 N N . TYR A 1 267 ? 32.478 -22.671 -23.716 1.00 14.72 281 TYR A N 1
ATOM 2137 C CA . TYR A 1 267 ? 33.026 -22.730 -25.086 1.00 14.63 281 TYR A CA 1
ATOM 2138 C C . TYR A 1 267 ? 34.495 -23.172 -25.075 1.00 15.61 281 TYR A C 1
ATOM 2139 O O . TYR A 1 267 ? 34.863 -24.145 -25.731 1.00 14.71 281 TYR A O 1
ATOM 2148 N N . ILE A 1 268 ? 35.328 -22.495 -24.279 1.00 14.08 282 ILE A N 1
ATOM 2149 C CA . ILE A 1 268 ? 36.749 -22.861 -24.209 1.00 13.96 282 ILE A CA 1
ATOM 2150 C C . ILE A 1 268 ? 36.929 -24.362 -23.922 1.00 14.40 282 ILE A C 1
ATOM 2151 O O . ILE A 1 268 ? 37.744 -25.022 -24.576 1.00 15.07 282 ILE A O 1
ATOM 2156 N N . LEU A 1 269 ? 36.157 -24.870 -22.962 1.00 14.26 283 LEU A N 1
ATOM 2157 C CA . LEU A 1 269 ? 36.290 -26.252 -22.475 1.00 14.56 283 LEU A CA 1
ATOM 2158 C C . LEU A 1 269 ? 35.905 -27.296 -23.508 1.00 15.51 283 LEU A C 1
ATOM 2159 O O . LEU A 1 269 ? 36.240 -28.472 -23.362 1.00 16.15 283 LEU A O 1
ATOM 2164 N N . THR A 1 270 ? 35.220 -26.871 -24.562 1.00 15.96 284 THR A N 1
ATOM 2165 C CA . THR A 1 270 ? 34.911 -27.822 -25.628 1.00 16.20 284 THR A CA 1
ATOM 2166 C C . THR A 1 270 ? 35.816 -27.614 -26.843 1.00 15.52 284 THR A C 1
ATOM 2167 O O . THR A 1 270 ? 35.990 -28.545 -27.628 1.00 16.36 284 THR A O 1
ATOM 2171 N N . GLN A 1 271 ? 36.437 -26.444 -26.992 1.00 14.54 285 GLN A N 1
ATOM 2172 C CA . GLN A 1 271 ? 37.268 -26.200 -28.192 1.00 15.21 285 GLN A CA 1
ATOM 2173 C C . GLN A 1 271 ? 38.603 -26.921 -28.109 1.00 15.57 285 GLN A C 1
ATOM 2174 O O . GLN A 1 271 ? 39.255 -27.184 -29.113 1.00 15.71 285 GLN A O 1
ATOM 2180 N N . THR A 1 272 ? 39.031 -27.197 -26.887 1.00 15.80 286 THR A N 1
ATOM 2181 C CA . THR A 1 272 ? 40.321 -27.858 -26.693 1.00 16.32 286 THR A CA 1
ATOM 2182 C C . THR A 1 272 ? 40.245 -29.299 -27.194 1.00 16.29 286 THR A C 1
ATOM 2183 O O . THR A 1 272 ? 39.176 -29.898 -27.190 1.00 18.10 286 THR A O 1
ATOM 2187 N N . GLU A 1 273 ? 41.392 -29.817 -27.638 1.00 16.75 287 GLU A N 1
ATOM 2188 C CA . GLU A 1 273 ? 41.488 -31.213 -28.085 1.00 17.48 287 GLU A CA 1
ATOM 2189 C C . GLU A 1 273 ? 42.656 -31.872 -27.382 1.00 16.97 287 GLU A C 1
ATOM 2190 O O . GLU A 1 273 ? 43.689 -31.242 -27.116 1.00 17.74 287 GLU A O 1
ATOM 2196 N N . SER A 1 274 ? 42.502 -33.166 -27.149 1.00 18.42 288 SER A N 1
ATOM 2197 C CA A SER A 1 274 ? 43.544 -33.965 -26.493 0.50 19.17 288 SER A CA 1
ATOM 2198 C CA B SER A 1 274 ? 43.543 -33.963 -26.482 0.50 18.45 288 SER A CA 1
ATOM 2199 C C . SER A 1 274 ? 44.927 -33.756 -27.073 1.00 18.97 288 SER A C 1
ATOM 2200 O O . SER A 1 274 ? 45.125 -33.761 -28.304 1.00 18.86 288 SER A O 1
ATOM 2205 N N . LYS A 1 275 ? 45.908 -33.582 -26.191 1.00 19.33 289 LYS A N 1
ATOM 2206 C CA . LYS A 1 275 ? 47.298 -33.385 -26.582 1.00 18.83 289 LYS A CA 1
ATOM 2207 C C . LYS A 1 275 ? 48.142 -33.727 -25.382 1.00 20.11 289 LYS A C 1
ATOM 2208 O O . LYS A 1 275 ? 47.789 -33.321 -24.272 1.00 20.31 289 LYS A O 1
ATOM 2214 N N . TYR A 1 276 ? 49.227 -34.497 -25.580 1.00 18.92 290 TYR A N 1
ATOM 2215 C CA . TYR A 1 276 ? 50.153 -34.728 -24.462 1.00 18.19 290 TYR A CA 1
ATOM 2216 C C . TYR A 1 276 ? 50.915 -33.423 -24.233 1.00 17.80 290 TYR A C 1
ATOM 2217 O O . TYR A 1 276 ? 51.531 -32.887 -25.147 1.00 18.27 290 TYR A O 1
ATOM 2226 N N . LEU A 1 277 ? 50.888 -32.921 -22.998 1.00 16.45 291 LEU A N 1
ATOM 2227 C CA . LEU A 1 277 ? 51.446 -31.601 -22.723 1.00 15.75 291 LEU A CA 1
ATOM 2228 C C . LEU A 1 277 ? 52.814 -31.722 -22.094 1.00 15.88 291 LEU A C 1
ATOM 2229 O O . LEU A 1 277 ? 52.976 -32.493 -21.147 1.00 16.14 291 LEU A O 1
ATOM 2234 N N . LYS A 1 278 ? 53.749 -30.912 -22.587 1.00 16.67 292 LYS A N 1
ATOM 2235 C CA . LYS A 1 278 ? 55.093 -30.766 -22.016 1.00 15.48 292 LYS A CA 1
ATOM 2236 C C . LYS A 1 278 ? 55.331 -29.245 -21.919 1.00 16.06 292 LYS A C 1
ATOM 2237 O O . LYS A 1 278 ? 55.553 -28.557 -22.901 1.00 15.47 292 LYS A O 1
ATOM 2243 N N . LEU A 1 279 ? 55.242 -28.709 -20.699 1.00 15.08 293 LEU A N 1
ATOM 2244 C CA . LEU A 1 279 ? 55.165 -27.273 -20.482 1.00 15.33 293 LEU A CA 1
ATOM 2245 C C . LEU A 1 279 ? 56.143 -26.827 -19.409 1.00 15.04 293 LEU A C 1
ATOM 2246 O O . LEU A 1 279 ? 56.521 -27.629 -18.557 1.00 16.11 293 LEU A O 1
ATOM 2251 N N . ALA A 1 280 ? 56.491 -25.549 -19.460 1.00 14.91 294 ALA A N 1
ATOM 2252 C CA . ALA A 1 280 ? 57.241 -24.901 -18.370 1.00 14.79 294 ALA A CA 1
ATOM 2253 C C . ALA A 1 280 ? 56.474 -23.665 -17.902 1.00 15.18 294 ALA A C 1
ATOM 2254 O O . ALA A 1 280 ? 56.272 -22.714 -18.685 1.00 15.32 294 ALA A O 1
ATOM 2256 N N . VAL A 1 281 ? 56.051 -23.665 -16.626 1.00 15.00 295 VAL A N 1
ATOM 2257 C CA . VAL A 1 281 ? 55.114 -22.653 -16.143 1.00 14.98 295 VAL A CA 1
ATOM 2258 C C . VAL A 1 281 ? 55.738 -21.972 -14.931 1.00 14.41 295 VAL A C 1
ATOM 2259 O O . VAL A 1 281 ? 55.948 -22.647 -13.907 1.00 15.20 295 VAL A O 1
ATOM 2263 N N . PRO A 1 282 ? 55.985 -20.647 -15.027 1.00 14.02 296 PRO A N 1
ATOM 2264 C CA . PRO A 1 282 ? 56.576 -19.891 -13.899 1.00 14.81 296 PRO A CA 1
ATOM 2265 C C . PRO A 1 282 ? 55.475 -19.509 -12.938 1.00 16.35 296 PRO A C 1
ATOM 2266 O O . PRO A 1 282 ? 54.885 -18.434 -13.038 1.00 15.51 296 PRO A O 1
ATOM 2270 N N . ILE A 1 283 ? 55.264 -20.389 -11.967 1.00 16.50 297 ILE A N 1
ATOM 2271 C CA . ILE A 1 283 ? 54.197 -20.218 -10.998 1.00 17.39 297 ILE A CA 1
ATOM 2272 C C . ILE A 1 283 ? 54.663 -20.848 -9.691 1.00 17.06 297 ILE A C 1
ATOM 2273 O O . ILE A 1 283 ? 55.428 -21.838 -9.678 1.00 17.24 297 ILE A O 1
ATOM 2278 N N . GLU A 1 284 ? 54.202 -20.253 -8.602 1.00 17.11 298 GLU A N 1
ATOM 2279 C CA . GLU A 1 284 ? 54.446 -20.845 -7.277 1.00 18.34 298 GLU A CA 1
ATOM 2280 C C . GLU A 1 284 ? 53.335 -21.832 -6.961 1.00 17.30 298 GLU A C 1
ATOM 2281 O O . GLU A 1 284 ? 52.156 -21.547 -7.226 1.00 18.08 298 GLU A O 1
ATOM 2287 N N . LEU A 1 285 ? 53.700 -22.975 -6.382 1.00 15.78 299 LEU A N 1
ATOM 2288 C CA . LEU A 1 285 ? 52.708 -24.003 -6.012 1.00 16.89 299 LEU A CA 1
ATOM 2289 C C . LEU A 1 285 ? 51.911 -23.667 -4.737 1.00 16.28 299 LEU A C 1
ATOM 2290 O O . LEU A 1 285 ? 50.852 -24.273 -4.508 1.00 16.92 299 LEU A O 1
ATOM 2295 N N . THR A 1 286 ? 52.399 -22.718 -3.936 1.00 16.43 300 THR A N 1
ATOM 2296 C CA . THR A 1 286 ? 51.593 -22.130 -2.872 1.00 16.52 300 THR A CA 1
ATOM 2297 C C . THR A 1 286 ? 51.449 -20.650 -3.166 1.00 16.57 300 THR A C 1
ATOM 2298 O O . THR A 1 286 ? 52.459 -19.940 -3.365 1.00 16.33 300 THR A O 1
ATOM 2302 N N . MET A 1 287 ? 50.199 -20.208 -3.230 1.00 15.13 301 MET A N 1
ATOM 2303 C CA . MET A 1 287 ? 49.881 -18.823 -3.516 1.00 15.15 301 MET A CA 1
ATOM 2304 C C . MET A 1 287 ? 48.986 -18.241 -2.432 1.00 14.46 301 MET A C 1
ATOM 2305 O O . MET A 1 287 ? 48.074 -18.915 -1.943 1.00 14.03 301 MET A O 1
ATOM 2310 N N . ARG A 1 288 ? 49.226 -16.977 -2.099 1.00 14.78 302 ARG A N 1
ATOM 2311 C CA . ARG A 1 288 ? 48.458 -16.293 -1.071 1.00 15.41 302 ARG A CA 1
ATOM 2312 C C . ARG A 1 288 ? 47.981 -14.939 -1.523 1.00 14.89 302 ARG A C 1
ATOM 2313 O O . ARG A 1 288 ? 48.712 -14.200 -2.202 1.00 16.39 302 ARG A O 1
ATOM 2321 N N . ASP A 1 289 ? 46.750 -14.593 -1.137 1.00 13.87 303 ASP A N 1
ATOM 2322 C CA . ASP A 1 289 ? 46.136 -13.312 -1.501 1.00 14.56 303 ASP A CA 1
ATOM 2323 C C . ASP A 1 289 ? 45.253 -12.804 -0.367 1.00 14.24 303 ASP A C 1
ATOM 2324 O O . ASP A 1 289 ? 44.572 -13.570 0.261 1.00 15.79 303 ASP A O 1
ATOM 2329 N N . SER A 1 290 ? 45.250 -11.497 -0.140 1.00 13.78 304 SER A N 1
ATOM 2330 C CA . SER A 1 290 ? 44.328 -10.935 0.813 1.00 13.98 304 SER A CA 1
ATOM 2331 C C . SER A 1 290 ? 43.898 -9.567 0.283 1.00 15.23 304 SER A C 1
ATOM 2332 O O . SER A 1 290 ? 44.740 -8.704 -0.035 1.00 17.06 304 SER A O 1
ATOM 2335 N N . ARG A 1 291 ? 42.589 -9.395 0.118 1.00 15.46 305 ARG A N 1
ATOM 2336 C CA . ARG A 1 291 ? 42.033 -8.206 -0.510 1.00 14.35 305 ARG A CA 1
ATOM 2337 C C . ARG A 1 291 ? 40.751 -7.750 0.172 1.00 14.63 305 ARG A C 1
ATOM 2338 O O . ARG A 1 291 ? 40.202 -8.450 1.048 1.00 15.11 305 ARG A O 1
ATOM 2346 N N . ASP A 1 292 ? 40.287 -6.571 -0.260 1.00 14.59 306 ASP A N 1
ATOM 2347 C CA . ASP A 1 292 ? 38.975 -6.037 0.083 1.00 14.31 306 ASP A CA 1
ATOM 2348 C C . ASP A 1 292 ? 38.237 -6.046 -1.241 1.00 14.61 306 ASP A C 1
ATOM 2349 O O . ASP A 1 292 ? 38.694 -5.407 -2.198 1.00 15.25 306 ASP A O 1
ATOM 2354 N N . TYR A 1 293 ? 37.102 -6.748 -1.312 1.00 14.25 307 TYR A N 1
ATOM 2355 C CA . TYR A 1 293 ? 36.384 -6.774 -2.610 1.00 14.02 307 TYR A CA 1
ATOM 2356 C C . TYR A 1 293 ? 35.788 -5.422 -3.027 1.00 14.09 307 TYR A C 1
ATOM 2357 O O . TYR A 1 293 ? 35.500 -5.208 -4.211 1.00 14.45 307 TYR A O 1
ATOM 2366 N N . ILE A 1 294 ? 35.542 -4.518 -2.073 1.00 13.45 308 ILE A N 1
ATOM 2367 C CA . ILE A 1 294 ? 34.681 -3.371 -2.371 1.00 14.48 308 ILE A CA 1
ATOM 2368 C C . ILE A 1 294 ? 35.193 -2.483 -3.528 1.00 14.32 308 ILE A C 1
ATOM 2369 O O . ILE A 1 294 ? 34.397 -2.104 -4.388 1.00 16.60 308 ILE A O 1
ATOM 2374 N N . PRO A 1 295 ? 36.517 -2.206 -3.587 1.00 15.58 309 PRO A N 1
ATOM 2375 C CA . PRO A 1 295 ? 36.985 -1.408 -4.711 1.00 14.69 309 PRO A CA 1
ATOM 2376 C C . PRO A 1 295 ? 36.680 -2.070 -6.042 1.00 14.91 309 PRO A C 1
ATOM 2377 O O . PRO A 1 295 ? 36.389 -1.380 -7.008 1.00 16.30 309 PRO A O 1
ATOM 2381 N N . GLU A 1 296 ? 36.717 -3.399 -6.092 1.00 14.56 310 GLU A N 1
ATOM 2382 C CA . GLU A 1 296 ? 36.478 -4.089 -7.365 1.00 15.53 310 GLU A CA 1
ATOM 2383 C C . GLU A 1 296 ? 35.002 -4.080 -7.706 1.00 15.20 310 GLU A C 1
ATOM 2384 O O . GLU A 1 296 ? 34.635 -3.997 -8.884 1.00 15.86 310 GLU A O 1
ATOM 2390 N N . VAL A 1 297 ? 34.154 -4.211 -6.685 1.00 14.70 311 VAL A N 1
ATOM 2391 C CA . VAL A 1 297 ? 32.706 -4.201 -6.881 1.00 15.58 311 VAL A CA 1
ATOM 2392 C C . VAL A 1 297 ? 32.303 -2.807 -7.389 1.00 17.27 311 VAL A C 1
ATOM 2393 O O . VAL A 1 297 ? 31.477 -2.682 -8.299 1.00 18.05 311 VAL A O 1
ATOM 2397 N N . LYS A 1 298 ? 32.905 -1.772 -6.809 1.00 17.07 312 LYS A N 1
ATOM 2398 C CA . LYS A 1 298 ? 32.703 -0.383 -7.277 1.00 16.89 312 LYS A CA 1
ATOM 2399 C C . LYS A 1 298 ? 33.188 -0.181 -8.709 1.00 16.69 312 LYS A C 1
ATOM 2400 O O . LYS A 1 298 ? 32.488 0.454 -9.500 1.00 17.41 312 LYS A O 1
ATOM 2406 N N . ARG A 1 299 ? 34.367 -0.699 -9.044 1.00 16.60 313 ARG A N 1
ATOM 2407 C CA . ARG A 1 299 ? 34.831 -0.627 -10.460 1.00 17.39 313 ARG A CA 1
ATOM 2408 C C . ARG A 1 299 ? 33.856 -1.227 -11.434 1.00 17.90 313 ARG A C 1
ATOM 2409 O O . ARG A 1 299 ? 33.739 -0.747 -12.575 1.00 18.13 313 ARG A O 1
ATOM 2417 N N . ALA A 1 300 ? 33.169 -2.286 -11.008 1.00 18.09 314 ALA A N 1
ATOM 2418 C CA . ALA A 1 300 ? 32.209 -2.978 -11.855 1.00 18.34 314 ALA A CA 1
ATOM 2419 C C . ALA A 1 300 ? 30.847 -2.249 -11.923 1.00 18.36 314 ALA A C 1
ATOM 2420 O O . ALA A 1 300 ? 29.918 -2.688 -12.628 1.00 19.98 314 ALA A O 1
ATOM 2422 N N . GLY A 1 301 ? 30.728 -1.152 -11.169 1.00 18.99 315 GLY A N 1
ATOM 2423 C CA . GLY A 1 301 ? 29.493 -0.345 -11.145 1.00 20.57 315 GLY A CA 1
ATOM 2424 C C . GLY A 1 301 ? 28.320 -0.967 -10.406 1.00 20.04 315 GLY A C 1
ATOM 2425 O O . GLY A 1 301 ? 27.162 -0.619 -10.644 1.00 21.43 315 GLY A O 1
ATOM 2426 N N . LEU A 1 302 ? 28.609 -1.892 -9.500 1.00 19.25 316 LEU A N 1
ATOM 2427 C CA . LEU A 1 302 ? 27.589 -2.723 -8.885 1.00 18.83 316 LEU A CA 1
ATOM 2428 C C . LEU A 1 302 ? 27.340 -2.261 -7.459 1.00 18.37 316 LEU A C 1
ATOM 2429 O O . LEU A 1 302 ? 28.305 -1.946 -6.732 1.00 19.92 316 LEU A O 1
ATOM 2434 N N . LEU A 1 303 ? 26.059 -2.210 -7.081 1.00 18.92 317 LEU A N 1
ATOM 2435 C CA . LEU A 1 303 ? 25.669 -2.134 -5.652 1.00 19.41 317 LEU A CA 1
ATOM 2436 C C . LEU A 1 303 ? 26.310 -0.925 -4.922 1.00 19.65 317 LEU A C 1
ATOM 2437 O O . LEU A 1 303 ? 26.558 -0.950 -3.707 1.00 18.92 317 LEU A O 1
ATOM 2442 N N . THR A 1 304 ? 26.547 0.158 -5.643 1.00 20.66 318 THR A N 1
ATOM 2443 C CA . THR A 1 304 ? 27.403 1.212 -5.112 1.00 23.03 318 THR A CA 1
ATOM 2444 C C . THR A 1 304 ? 26.824 1.844 -3.837 1.00 21.87 318 THR A C 1
ATOM 2445 O O . THR A 1 304 ? 27.591 2.242 -2.955 1.00 23.89 318 THR A O 1
ATOM 2449 N N . GLU A 1 305 ? 25.496 1.930 -3.755 1.00 23.70 319 GLU A N 1
ATOM 2450 C CA . GLU A 1 305 ? 24.814 2.555 -2.594 1.00 22.69 319 GLU A CA 1
ATOM 2451 C C . GLU A 1 305 ? 25.145 1.845 -1.280 1.00 21.91 319 GLU A C 1
ATOM 2452 O O . GLU A 1 305 ? 25.163 2.486 -0.209 1.00 20.40 319 GLU A O 1
ATOM 2458 N N . LEU A 1 306 ? 25.388 0.533 -1.334 1.00 18.76 320 LEU A N 1
ATOM 2459 C CA . LEU A 1 306 ? 25.637 -0.233 -0.099 1.00 19.52 320 LEU A CA 1
ATOM 2460 C C . LEU A 1 306 ? 26.856 0.238 0.677 1.00 19.08 320 LEU A C 1
ATOM 2461 O O . LEU A 1 306 ? 26.983 -0.082 1.857 1.00 18.57 320 LEU A O 1
ATOM 2466 N N . PHE A 1 307 ? 27.749 0.971 0.019 1.00 18.53 321 PHE A N 1
ATOM 2467 C CA . PHE A 1 307 ? 29.075 1.294 0.591 1.00 19.24 321 PHE A CA 1
ATOM 2468 C C . PHE A 1 307 ? 29.141 2.737 1.082 1.00 20.13 321 PHE A C 1
ATOM 2469 O O . PHE A 1 307 ? 30.198 3.196 1.509 1.00 22.58 321 PHE A O 1
ATOM 2477 N N . GLU A 1 308 ? 28.006 3.423 1.010 1.00 21.30 322 GLU A N 1
ATOM 2478 C CA . GLU A 1 308 ? 27.895 4.836 1.420 1.00 23.43 322 GLU A CA 1
ATOM 2479 C C . GLU A 1 308 ? 27.391 4.889 2.843 1.00 23.29 322 GLU A C 1
ATOM 2480 O O . GLU A 1 308 ? 26.483 4.115 3.228 1.00 22.54 322 GLU A O 1
ATOM 2486 N N . LYS A 1 309 ? 2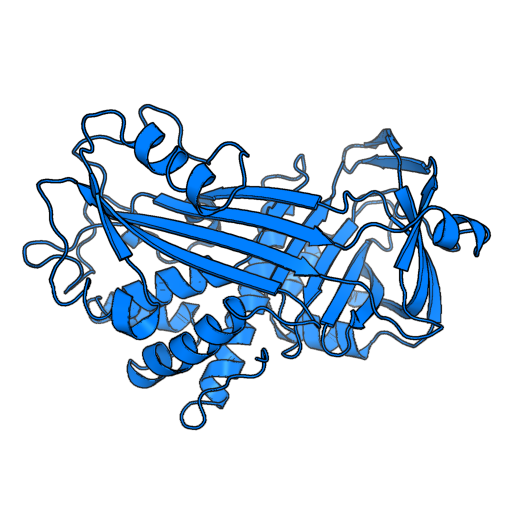7.947 5.821 3.626 1.00 23.72 323 LYS A N 1
ATOM 2487 C CA . LYS A 1 309 ? 27.623 5.862 5.056 1.00 24.25 323 LYS A CA 1
ATOM 2488 C C . LYS A 1 309 ? 26.150 6.079 5.302 1.00 24.26 323 LYS A C 1
ATOM 2489 O O . LYS A 1 309 ? 25.658 5.659 6.337 1.00 24.40 323 LYS A O 1
ATOM 2495 N N . ASN A 1 310 ? 25.471 6.713 4.350 1.00 24.62 324 ASN A N 1
ATOM 2496 C CA . ASN A 1 310 ? 24.042 7.057 4.483 1.00 28.35 324 ASN A CA 1
ATOM 2497 C C . ASN A 1 310 ? 23.084 5.982 3.974 1.00 26.47 324 ASN A C 1
ATOM 2498 O O . ASN A 1 310 ? 21.875 6.180 3.961 1.00 25.91 324 ASN A O 1
ATOM 2503 N N . PHE A 1 311 ? 23.620 4.842 3.545 1.00 23.00 325 PHE A N 1
ATOM 2504 C CA . PHE A 1 311 ? 22.771 3.784 2.986 1.00 23.36 325 PHE A CA 1
ATOM 2505 C C . PHE A 1 311 ? 21.599 3.432 3.909 1.00 22.58 325 PHE A C 1
ATOM 2506 O O . PHE A 1 311 ? 21.773 3.313 5.128 1.00 22.01 325 PHE A O 1
ATOM 2514 N N . ASP A 1 312 ? 20.430 3.229 3.319 1.00 22.05 326 ASP A N 1
ATOM 2515 C CA . ASP A 1 312 ? 19.267 2.898 4.114 1.00 23.81 326 ASP A CA 1
ATOM 2516 C C . ASP A 1 312 ? 18.518 1.681 3.568 1.00 23.77 326 ASP A C 1
ATOM 2517 O O . ASP A 1 312 ? 17.329 1.506 3.808 1.00 23.60 326 ASP A O 1
ATOM 2522 N N . GLY A 1 313 ? 19.240 0.810 2.873 1.00 22.22 327 GLY A N 1
ATOM 2523 C CA . GLY A 1 313 ? 18.587 -0.325 2.197 1.00 21.77 327 GLY A CA 1
ATOM 2524 C C . GLY A 1 313 ? 18.558 -1.670 2.893 1.00 22.39 327 GLY A C 1
ATOM 2525 O O . GLY A 1 313 ? 17.952 -2.612 2.367 1.00 20.82 327 GLY A O 1
ATOM 2526 N N . PHE A 1 314 ? 19.229 -1.802 4.031 1.00 19.35 328 PHE A N 1
ATOM 2527 C CA . PHE A 1 314 ? 19.148 -3.040 4.817 1.00 20.21 328 PHE A CA 1
ATOM 2528 C C . PHE A 1 314 ? 17.969 -2.937 5.796 1.00 22.55 328 PHE A C 1
ATOM 2529 O O . PHE A 1 314 ? 17.617 -1.841 6.237 1.00 25.09 328 PHE A O 1
ATOM 2537 N N . ASP A 1 315 ? 17.380 -4.084 6.097 1.00 23.35 329 ASP A N 1
ATOM 2538 C CA . ASP A 1 315 ? 16.145 -4.190 6.842 1.00 25.28 329 ASP A CA 1
ATOM 2539 C C . ASP A 1 315 ? 16.377 -4.848 8.197 1.00 24.82 329 ASP A C 1
ATOM 2540 O O . ASP A 1 315 ? 15.915 -4.353 9.226 1.00 26.09 329 ASP A O 1
ATOM 2545 N N . THR A 1 316 ? 17.063 -5.987 8.202 1.00 21.30 330 THR A N 1
ATOM 2546 C CA . THR A 1 316 ? 17.231 -6.798 9.386 1.00 20.67 330 THR A CA 1
ATOM 2547 C C . THR A 1 316 ? 18.677 -7.184 9.672 1.00 18.42 330 THR A C 1
ATOM 2548 O O . THR A 1 316 ? 18.918 -8.180 10.369 1.00 19.42 330 THR A O 1
ATOM 2552 N N . VAL A 1 317 ? 19.640 -6.408 9.156 1.00 17.82 331 VAL A N 1
ATOM 2553 C CA . VAL A 1 317 ? 21.014 -6.535 9.614 1.00 18.43 331 VAL A CA 1
ATOM 2554 C C . VAL A 1 317 ? 21.090 -6.006 11.049 1.00 18.13 331 VAL A C 1
ATOM 2555 O O . VAL A 1 317 ? 21.660 -6.650 11.908 1.00 20.16 331 VAL A O 1
ATOM 2559 N N . TYR A 1 318 ? 20.523 -4.827 11.247 1.00 19.29 332 TYR A N 1
ATOM 2560 C CA . TYR A 1 318 ? 20.409 -4.220 12.600 1.00 20.76 332 TYR A CA 1
ATOM 2561 C C . TYR A 1 318 ? 18.940 -3.967 12.928 1.00 22.15 332 TYR A C 1
ATOM 2562 O O . TYR A 1 318 ? 18.131 -3.743 12.038 1.00 21.70 332 TYR A O 1
ATOM 2571 N N . ASP A 1 319 ? 18.605 -3.950 14.218 1.00 23.44 333 ASP A N 1
ATOM 2572 C CA . ASP A 1 319 ? 17.221 -3.679 14.618 1.00 26.90 333 ASP A CA 1
ATOM 2573 C C . ASP A 1 319 ? 16.854 -2.209 14.531 1.00 28.23 333 ASP A C 1
ATOM 2574 O O . ASP A 1 319 ? 15.711 -1.862 14.204 1.00 30.91 333 ASP A O 1
ATOM 2579 N N . ASN A 1 320 ? 17.835 -1.340 14.755 1.00 27.91 334 ASN A N 1
ATOM 2580 C CA A ASN A 1 320 ? 17.677 0.105 14.943 0.50 28.57 334 ASN A CA 1
ATOM 2581 C CA B ASN A 1 320 ? 17.470 0.079 14.827 0.50 29.44 334 ASN A CA 1
ATOM 2582 C C . ASN A 1 320 ? 18.063 0.988 13.744 1.00 28.92 334 ASN A C 1
ATOM 2583 O O . ASN A 1 320 ? 17.880 2.204 13.779 1.00 29.35 334 ASN A O 1
ATOM 2592 N N . LYS A 1 321 ? 18.677 0.393 12.720 1.00 25.45 335 LYS A N 1
ATOM 2593 C CA . LYS A 1 321 ? 19.206 1.171 11.595 1.00 24.81 335 LYS A CA 1
ATOM 2594 C C . LYS A 1 321 ? 19.386 0.226 10.422 1.00 23.01 335 LYS A C 1
ATOM 2595 O O . LYS A 1 321 ? 19.272 -0.992 10.591 1.00 23.46 335 LYS A O 1
ATOM 2601 N N . SER A 1 322 ? 19.655 0.806 9.256 1.00 22.70 336 SER A N 1
ATOM 2602 C CA . SER A 1 322 ? 20.050 0.004 8.082 1.00 22.31 336 SER A CA 1
ATOM 2603 C C . SER A 1 322 ? 21.449 -0.578 8.275 1.00 21.33 336 SER A C 1
ATOM 2604 O O . SER A 1 322 ? 21.636 -1.788 8.198 1.00 20.80 336 SER A O 1
ATOM 2607 N N . GLY A 1 323 ? 22.419 0.301 8.524 1.00 21.95 337 GLY A N 1
ATOM 2608 C CA . GLY A 1 323 ? 23.827 -0.053 8.412 1.00 19.35 337 GLY A CA 1
ATOM 2609 C C . GLY A 1 323 ? 24.295 0.037 6.966 1.00 19.11 337 GLY A C 1
ATOM 2610 O O . GLY A 1 323 ? 23.490 0.223 6.047 1.00 19.83 337 GLY A O 1
ATOM 2611 N N . TYR A 1 324 ? 25.619 -0.003 6.794 1.00 18.00 338 TYR A N 1
ATOM 2612 C CA . TYR A 1 324 ? 26.231 0.072 5.464 1.00 17.87 338 TYR A CA 1
ATOM 2613 C C . TYR A 1 324 ? 27.494 -0.777 5.518 1.00 17.24 338 TYR A C 1
ATOM 2614 O O . TYR A 1 324 ? 27.966 -1.152 6.593 1.00 17.33 338 TYR A O 1
ATOM 2623 N N . ILE A 1 325 ? 28.006 -1.145 4.342 1.00 16.27 339 ILE A N 1
ATOM 2624 C CA . ILE A 1 325 ? 29.148 -2.031 4.294 1.00 16.05 339 ILE A CA 1
ATOM 2625 C C . ILE A 1 325 ? 30.449 -1.236 4.136 1.00 16.01 339 ILE A C 1
ATOM 2626 O O . ILE A 1 325 ? 30.621 -0.493 3.154 1.00 16.45 339 ILE A O 1
ATOM 2631 N N . SER A 1 326 ? 31.354 -1.410 5.104 1.00 16.56 340 SER A N 1
ATOM 2632 C CA . SER A 1 326 ? 32.665 -0.739 5.066 1.00 16.32 340 SER A CA 1
ATOM 2633 C C . SER A 1 326 ? 33.788 -1.504 4.406 1.00 15.88 340 SER A C 1
ATOM 2634 O O . SER A 1 326 ? 34.555 -0.914 3.643 1.00 17.44 340 SER A O 1
ATOM 2637 N N . TYR A 1 327 ? 33.889 -2.801 4.681 1.00 16.32 341 TYR A N 1
ATOM 2638 C CA . TYR A 1 327 ? 34.971 -3.621 4.123 1.00 16.86 341 TYR A CA 1
ATOM 2639 C C . TYR A 1 327 ? 34.463 -5.020 3.922 1.00 16.17 341 TYR A C 1
ATOM 2640 O O . TYR A 1 327 ? 33.684 -5.516 4.729 1.00 16.75 341 TYR A O 1
ATOM 2649 N N . MET A 1 328 ? 34.899 -5.646 2.831 1.00 15.92 342 MET A N 1
ATOM 2650 C CA . MET A 1 328 ? 34.561 -7.041 2.545 1.00 14.92 342 MET A CA 1
ATOM 2651 C C . MET A 1 328 ? 35.849 -7.802 2.276 1.00 15.63 342 MET A C 1
ATOM 2652 O O . MET A 1 328 ? 36.326 -7.859 1.124 1.00 14.05 342 MET A O 1
ATOM 2657 N N . LEU A 1 329 ? 36.451 -8.355 3.324 1.00 13.63 343 LEU A N 1
ATOM 2658 C CA . LEU A 1 329 ? 37.798 -8.946 3.211 1.00 13.97 343 LEU A CA 1
ATOM 2659 C C . LEU A 1 329 ? 37.786 -10.396 2.797 1.00 15.06 343 LEU A C 1
ATOM 2660 O O . LEU A 1 329 ? 36.949 -11.178 3.254 1.00 15.79 343 LEU A O 1
ATOM 2665 N N . SER A 1 330 ? 38.721 -10.769 1.928 1.00 14.20 344 SER A N 1
ATOM 2666 C CA . SER A 1 330 ? 38.834 -12.155 1.494 1.00 13.88 344 SER A CA 1
ATOM 2667 C C . SER A 1 330 ? 40.304 -12.528 1.553 1.00 14.41 344 SER A C 1
ATOM 2668 O O . SER A 1 330 ? 41.125 -11.905 0.886 1.00 14.82 344 SER A O 1
ATOM 2671 N N . HIS A 1 331 ? 40.611 -13.591 2.294 1.00 13.13 345 HIS A N 1
ATOM 2672 C CA . HIS A 1 331 ? 41.977 -13.937 2.720 1.00 13.38 345 HIS A CA 1
ATOM 2673 C C . HIS A 1 331 ? 42.237 -15.389 2.312 1.00 13.97 345 HIS A C 1
ATOM 2674 O O . HIS A 1 331 ? 41.666 -16.329 2.871 1.00 14.35 345 HIS A O 1
ATOM 2681 N N . THR A 1 332 ? 43.077 -15.572 1.302 1.00 14.26 346 THR A N 1
ATOM 2682 C CA . THR A 1 332 ? 43.109 -16.814 0.539 1.00 13.64 346 THR A CA 1
ATOM 2683 C C . THR A 1 332 ? 44.474 -17.510 0.481 1.00 13.33 346 THR A C 1
ATOM 2684 O O . THR A 1 332 ? 45.500 -16.872 0.283 1.00 15.13 346 THR A O 1
ATOM 2688 N N . ARG A 1 333 ? 44.470 -18.827 0.642 1.00 13.99 347 ARG A N 1
ATOM 2689 C CA . ARG A 1 333 ? 45.677 -19.666 0.416 1.00 15.55 347 ARG A CA 1
ATOM 2690 C C . ARG A 1 333 ? 45.287 -20.788 -0.511 1.00 16.24 347 ARG A C 1
ATOM 2691 O O . ARG A 1 333 ? 44.289 -21.467 -0.268 1.00 15.88 347 ARG A O 1
ATOM 2699 N N . LEU A 1 334 ? 46.001 -20.863 -1.641 1.00 15.60 348 LEU A N 1
ATOM 2700 C CA . LEU A 1 334 ? 45.839 -21.884 -2.661 1.00 15.18 348 LEU A CA 1
ATOM 2701 C C . LEU A 1 334 ? 47.131 -22.698 -2.721 1.00 15.82 348 LEU A C 1
ATOM 2702 O O . LEU A 1 334 ? 48.207 -22.152 -2.948 1.00 16.01 348 LEU A O 1
ATOM 2707 N N . GLU A 1 335 ? 47.025 -23.998 -2.483 1.00 16.17 349 GLU A N 1
ATOM 2708 C CA . GLU A 1 335 ? 48.185 -24.876 -2.448 1.00 16.93 349 GLU A CA 1
ATOM 2709 C C . GLU A 1 335 ? 48.028 -26.063 -3.394 1.00 17.08 349 GLU A C 1
ATOM 2710 O O . GLU A 1 335 ? 46.975 -26.729 -3.408 1.00 16.60 349 GLU A O 1
ATOM 2716 N N . PHE A 1 336 ? 49.079 -26.341 -4.173 1.00 15.35 350 PHE A N 1
ATOM 2717 C CA . PHE A 1 336 ? 49.168 -27.562 -4.967 1.00 16.42 350 PHE A CA 1
ATOM 2718 C C . PHE A 1 336 ? 50.254 -28.462 -4.402 1.00 17.31 350 PHE A C 1
ATOM 2719 O O . PHE A 1 336 ? 51.288 -27.981 -3.898 1.00 18.50 350 PHE A O 1
ATOM 2727 N N . GLU A 1 337 ? 50.006 -29.763 -4.483 1.00 17.52 351 GLU A N 1
ATOM 2728 C CA . GLU A 1 337 ? 50.945 -30.771 -4.001 1.00 20.27 351 GLU A CA 1
ATOM 2729 C C . GLU A 1 337 ? 52.338 -30.560 -4.606 1.00 19.80 351 GLU A C 1
ATOM 2730 O O . GLU A 1 337 ? 52.479 -30.300 -5.795 1.00 18.94 351 GLU A O 1
ATOM 2736 N N . GLN A 1 338 ? 53.370 -30.659 -3.769 1.00 22.89 352 GLN A N 1
ATOM 2737 C CA . GLN A 1 338 ? 54.761 -30.521 -4.222 1.00 23.37 352 GLN A CA 1
ATOM 2738 C C . GLN A 1 338 ? 55.276 -31.831 -4.840 1.00 21.76 352 GLN A C 1
ATOM 2739 O O . GLN A 1 338 ? 55.009 -32.905 -4.289 1.00 23.12 352 GLN A O 1
ATOM 2745 N N . PRO A 1 339 ? 56.005 -31.756 -5.976 1.00 22.00 353 PRO A N 1
ATOM 2746 C CA . PRO A 1 339 ? 56.621 -32.989 -6.504 1.00 23.08 353 PRO A CA 1
ATOM 2747 C C . PRO A 1 339 ? 57.818 -33.476 -5.679 1.00 23.15 353 PRO A C 1
ATOM 2748 O O . PRO A 1 339 ? 58.410 -32.706 -4.927 1.00 24.17 353 PRO A O 1
ATOM 2752 N N . THR A 1 340 ? 58.137 -34.752 -5.842 1.00 25.00 354 THR A N 1
ATOM 2753 C CA . THR A 1 340 ? 59.264 -35.386 -5.133 1.00 25.87 354 THR A CA 1
ATOM 2754 C C . THR A 1 340 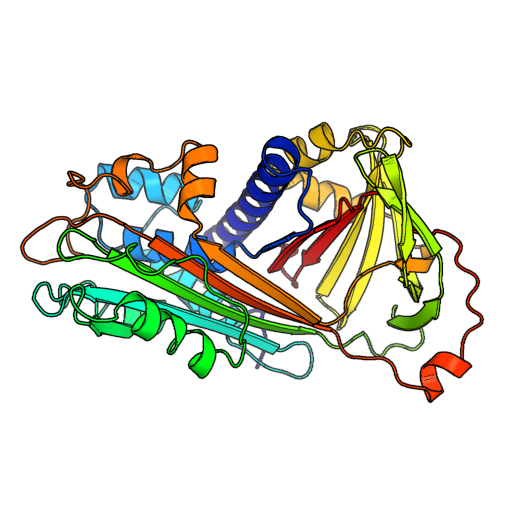? 60.494 -35.454 -6.031 1.00 26.91 354 THR A C 1
ATOM 2755 O O . THR A 1 340 ? 60.383 -35.402 -7.276 1.00 25.09 354 THR A O 1
ATOM 2759 N N . GLU A 1 341 ? 61.664 -35.600 -5.404 1.00 31.18 355 GLU A N 1
ATOM 2760 C CA . GLU A 1 341 ? 62.916 -35.806 -6.134 1.00 32.38 355 GLU A CA 1
ATOM 2761 C C . GLU A 1 341 ? 62.876 -37.057 -7.012 1.00 32.05 355 GLU A C 1
ATOM 2762 O O . GLU A 1 341 ? 63.391 -37.043 -8.123 1.00 30.05 355 GLU A O 1
ATOM 2768 N N . GLU A 1 342 ? 62.263 -38.136 -6.527 1.00 30.81 356 GLU A N 1
ATOM 2769 C CA . GLU A 1 342 ? 62.063 -39.341 -7.351 1.00 32.69 356 GLU A CA 1
ATOM 2770 C C . GLU A 1 342 ? 61.217 -39.101 -8.616 1.00 31.98 356 GLU A C 1
ATOM 2771 O O . GLU A 1 342 ? 61.494 -39.655 -9.695 1.00 30.22 356 GLU A O 1
ATOM 2777 N N . GLN A 1 343 ? 60.175 -38.290 -8.492 1.00 27.34 357 GLN A N 1
ATOM 2778 C CA . GLN A 1 343 ? 59.369 -37.952 -9.654 1.00 26.70 357 GLN A CA 1
ATOM 2779 C C . GLN A 1 343 ? 60.211 -37.149 -10.657 1.00 23.61 357 GLN A C 1
ATOM 2780 O O . GLN A 1 343 ? 60.164 -37.413 -11.855 1.00 23.20 357 GLN A O 1
ATOM 2786 N N . ALA A 1 344 ? 61.007 -36.202 -10.162 1.00 24.17 358 ALA A N 1
ATOM 2787 C CA . ALA A 1 344 ? 61.835 -35.355 -11.052 1.00 23.07 358 ALA A CA 1
ATOM 2788 C C . ALA A 1 344 ? 62.713 -36.195 -11.978 1.00 23.69 358 ALA A C 1
ATOM 2789 O O . ALA A 1 344 ? 62.839 -35.896 -13.163 1.00 23.52 358 ALA A O 1
ATOM 2791 N N . ALA A 1 345 ? 63.290 -37.269 -11.438 1.00 24.94 359 ALA A N 1
ATOM 2792 C CA . ALA A 1 345 ? 64.219 -38.096 -12.178 1.00 25.00 359 ALA A CA 1
ATOM 2793 C C . ALA A 1 345 ? 63.545 -38.931 -13.270 1.00 24.70 359 ALA A C 1
ATOM 2794 O O . ALA A 1 345 ? 64.213 -39.495 -14.134 1.00 26.63 359 ALA A O 1
ATOM 2796 N N . SER A 1 346 ? 62.209 -39.011 -13.241 1.00 23.07 360 SER A N 1
ATOM 2797 C CA . SER A 1 346 ? 61.471 -39.850 -14.196 1.00 23.93 360 SER A CA 1
ATOM 2798 C C . SER A 1 346 ? 61.156 -39.196 -15.560 1.00 22.69 360 SER A C 1
ATOM 2799 O O . SER A 1 346 ? 60.627 -39.858 -16.457 1.00 23.71 360 SER A O 1
ATOM 2802 N N . VAL A 1 347 ? 61.444 -37.902 -15.721 1.00 20.81 361 VAL A N 1
ATOM 2803 C CA . VAL A 1 347 ? 61.173 -37.227 -17.008 1.00 19.71 361 VAL A CA 1
ATOM 2804 C C . VAL A 1 347 ? 62.392 -36.417 -17.467 1.00 19.03 361 VAL A C 1
ATOM 2805 O O . VAL A 1 347 ? 63.265 -36.044 -16.669 1.00 19.00 361 VAL A O 1
ATOM 2809 N N . VAL A 1 348 ? 62.450 -36.149 -18.767 1.00 18.03 362 VAL A N 1
ATOM 2810 C CA . VAL A 1 348 ? 63.459 -35.267 -19.327 1.00 18.59 362 VAL A CA 1
ATOM 2811 C C . VAL A 1 348 ? 62.763 -33.934 -19.604 1.00 20.32 362 VAL A C 1
ATOM 2812 O O . VAL A 1 348 ? 61.723 -33.900 -20.311 1.00 18.44 362 VAL A O 1
ATOM 2816 N N . ALA A 1 349 ? 63.299 -32.860 -19.024 1.00 18.79 363 ALA A N 1
ATOM 2817 C CA . ALA A 1 349 ? 62.693 -31.520 -19.061 1.00 20.16 363 ALA A CA 1
ATOM 2818 C C . ALA A 1 349 ? 62.917 -30.850 -20.434 1.00 20.78 363 ALA A C 1
ATOM 2819 O O . ALA A 1 349 ? 63.831 -30.028 -20.614 1.00 24.98 363 ALA A O 1
ATOM 2821 N N . GLU A 1 350 ? 62.084 -31.246 -21.381 1.00 22.01 364 GLU A N 1
ATOM 2822 C CA . GLU A 1 350 ? 62.093 -30.730 -22.745 1.00 23.58 364 GLU A CA 1
ATOM 2823 C C . GLU A 1 350 ? 60.714 -30.203 -23.038 1.00 20.70 364 GLU A C 1
ATOM 2824 O O . GLU A 1 350 ? 59.883 -30.914 -23.629 1.00 21.95 364 GLU A O 1
ATOM 2830 N N . PRO A 1 351 ? 60.440 -28.948 -22.634 1.00 20.54 365 PRO A N 1
ATOM 2831 C CA . PRO A 1 351 ? 59.076 -28.464 -22.869 1.00 18.48 365 PRO A CA 1
ATOM 2832 C C . PRO A 1 351 ? 58.812 -28.157 -24.332 1.00 18.40 365 PRO A C 1
ATOM 2833 O O . PRO A 1 351 ? 59.706 -27.666 -25.062 1.00 19.20 365 PRO A O 1
ATOM 2837 N N . ASP A 1 352 ? 57.590 -28.448 -24.747 1.00 18.59 366 ASP A N 1
ATOM 2838 C CA . ASP A 1 352 ? 57.123 -28.033 -26.080 1.00 18.28 366 ASP A CA 1
ATOM 2839 C C . ASP A 1 352 ? 56.657 -26.597 -26.067 1.00 19.78 366 ASP A C 1
ATOM 2840 O O . ASP A 1 352 ? 56.632 -25.941 -27.105 1.00 20.72 366 ASP A O 1
ATOM 2845 N N . PHE A 1 353 ? 56.236 -26.115 -24.895 1.00 17.20 367 PHE A N 1
ATOM 2846 C CA . PHE A 1 353 ? 55.807 -24.737 -24.786 1.00 16.54 367 PHE A CA 1
ATOM 2847 C C . PHE A 1 353 ? 56.255 -24.161 -23.447 1.00 16.06 367 PHE A C 1
ATOM 2848 O O . PHE A 1 353 ? 56.115 -24.824 -22.418 1.00 17.64 367 PHE A O 1
ATOM 2856 N N . ILE A 1 354 ? 56.781 -2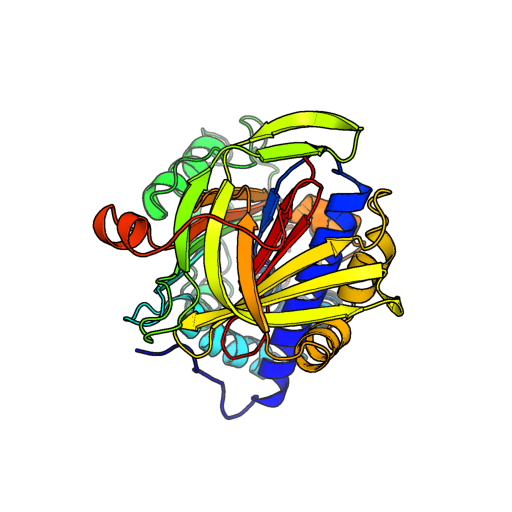2.946 -23.490 1.00 16.57 368 ILE A N 1
ATOM 2857 C CA . ILE A 1 354 ? 57.142 -22.200 -22.276 1.00 16.04 368 ILE A CA 1
ATOM 2858 C C . ILE A 1 354 ? 56.262 -20.965 -22.101 1.00 15.47 368 ILE A C 1
ATOM 2859 O O . ILE A 1 354 ? 56.089 -20.165 -23.018 1.00 16.66 368 ILE A O 1
ATOM 2864 N N . PHE A 1 355 ? 55.727 -20.794 -20.896 1.00 15.10 369 PHE A N 1
ATOM 2865 C CA . PHE A 1 355 ? 54.987 -19.600 -20.582 1.00 15.04 369 PHE A CA 1
ATOM 2866 C C . PHE A 1 355 ? 55.966 -18.479 -20.265 1.00 16.59 369 PHE A C 1
ATOM 2867 O O . PHE A 1 355 ? 56.278 -18.219 -19.092 1.00 16.18 369 PHE A O 1
ATOM 2875 N N . ASP A 1 356 ? 56.435 -17.812 -21.328 1.00 15.74 370 ASP A N 1
ATOM 2876 C CA . ASP A 1 356 ? 57.521 -16.860 -21.236 1.00 16.38 370 ASP A CA 1
ATOM 2877 C C . ASP A 1 356 ? 57.044 -15.426 -21.364 1.00 15.40 370 ASP A C 1
ATOM 2878 O O . ASP A 1 356 ? 57.840 -14.515 -21.584 1.00 15.37 370 ASP A O 1
ATOM 2883 N N . LYS A 1 357 ? 55.732 -15.234 -21.185 1.00 14.48 371 LYS A N 1
ATOM 2884 C CA . LYS A 1 357 ? 55.128 -13.932 -21.219 1.00 13.82 371 LYS A CA 1
ATOM 2885 C C . LYS A 1 357 ? 53.839 -13.978 -20.379 1.00 13.51 371 LYS A C 1
ATOM 2886 O O . LYS A 1 357 ? 53.488 -15.045 -19.852 1.00 13.53 371 LYS A O 1
ATOM 2892 N N . PRO A 1 358 ? 53.141 -12.846 -20.246 1.00 13.53 372 PRO A N 1
ATOM 2893 C CA . PRO A 1 358 ? 51.927 -12.829 -19.422 1.00 13.50 372 PRO A CA 1
ATOM 2894 C C . PRO A 1 358 ? 50.954 -13.953 -19.728 1.00 13.78 372 PRO A C 1
ATOM 2895 O O . PRO A 1 358 ? 50.742 -14.341 -20.906 1.00 14.31 372 PRO A O 1
ATOM 2899 N N . TYR A 1 359 ? 50.352 -14.494 -18.677 1.00 13.28 373 TYR A N 1
ATOM 2900 C CA . TYR A 1 359 ? 49.400 -15.594 -18.864 1.00 12.98 373 TYR A CA 1
ATOM 2901 C C . TYR A 1 359 ? 48.411 -15.597 -17.723 1.00 13.97 373 TYR A C 1
ATOM 2902 O O . TYR A 1 359 ? 48.578 -14.848 -16.767 1.00 13.04 373 TYR A O 1
ATOM 2911 N N . PHE A 1 360 ? 47.349 -16.378 -17.838 1.00 12.70 374 PHE A N 1
ATOM 2912 C CA . PHE A 1 360 ? 46.362 -16.451 -16.765 1.00 13.30 374 PHE A CA 1
ATOM 2913 C C . PHE A 1 360 ? 45.987 -17.891 -16.490 1.00 13.45 374 PHE A C 1
ATOM 2914 O O . PHE A 1 360 ? 46.319 -18.786 -17.268 1.00 13.56 374 PHE A O 1
ATOM 2922 N N . PHE A 1 361 ? 45.357 -18.114 -15.336 1.00 12.65 375 PHE A N 1
ATOM 2923 C CA . PHE A 1 361 ? 44.947 -19.467 -14.986 1.00 13.97 375 PHE A CA 1
ATOM 2924 C C . PHE A 1 361 ? 43.565 -19.459 -14.368 1.00 14.33 375 PHE A C 1
ATOM 2925 O O . PHE A 1 361 ? 43.185 -18.500 -13.748 1.00 14.31 375 PHE A O 1
ATOM 2933 N N . LEU A 1 362 ? 42.822 -20.543 -14.579 1.00 14.41 376 LEU A N 1
ATOM 2934 C CA . LEU A 1 362 ? 41.592 -20.795 -13.813 1.00 14.54 376 LEU A CA 1
ATOM 2935 C C . LEU A 1 362 ? 41.713 -22.204 -13.262 1.00 14.75 376 LEU A C 1
ATOM 2936 O O . LEU A 1 362 ? 42.240 -23.123 -13.920 1.00 14.99 376 LEU A O 1
ATOM 2941 N N . VAL A 1 363 ? 41.223 -22.400 -12.047 1.00 13.76 377 VAL A N 1
ATOM 2942 C CA . VAL A 1 363 ? 41.146 -23.738 -11.468 1.00 13.46 377 VAL A CA 1
ATOM 2943 C C . VAL A 1 363 ? 39.641 -24.027 -11.296 1.00 13.17 377 VAL A C 1
ATOM 2944 O O . VAL A 1 363 ? 38.952 -23.244 -10.645 1.00 13.68 377 VAL A O 1
ATOM 2948 N N . LEU A 1 364 ? 39.144 -25.088 -11.928 1.00 12.84 378 LEU A N 1
ATOM 2949 C CA . LEU A 1 364 ? 37.674 -25.378 -11.923 1.00 12.96 378 LEU A CA 1
ATOM 2950 C C . LEU A 1 364 ? 37.375 -26.602 -11.122 1.00 13.92 378 LEU A C 1
ATOM 2951 O O . LEU A 1 364 ? 38.166 -27.569 -11.139 1.00 13.57 378 LEU A O 1
ATOM 2956 N N . ASP A 1 365 ? 36.192 -26.622 -10.512 1.00 14.31 379 ASP A N 1
ATOM 2957 C CA . ASP A 1 365 ? 35.694 -27.827 -9.874 1.00 14.51 379 ASP A CA 1
ATOM 2958 C C . ASP A 1 365 ? 34.781 -28.621 -10.801 1.00 13.97 379 ASP A C 1
ATOM 2959 O O . ASP A 1 365 ? 34.764 -28.364 -12.013 1.00 14.38 379 ASP A O 1
ATOM 2964 N N . GLN A 1 366 ? 34.065 -29.615 -10.266 1.00 14.08 380 GLN A N 1
ATOM 2965 C CA . GLN A 1 366 ? 33.321 -30.525 -11.137 1.00 13.83 380 GLN A CA 1
ATOM 2966 C C . GLN A 1 366 ? 32.076 -29.889 -11.758 1.00 14.78 380 GLN A C 1
ATOM 2967 O O . GLN A 1 366 ? 31.427 -30.469 -12.677 1.00 15.66 380 GLN A O 1
ATOM 2973 N N . PHE A 1 367 ? 31.781 -28.675 -11.322 1.00 14.11 381 PHE A N 1
ATOM 2974 C CA . PHE A 1 367 ? 30.706 -27.899 -11.933 1.00 14.32 381 PHE A CA 1
ATOM 2975 C C . PHE A 1 367 ? 31.214 -26.977 -13.024 1.00 13.73 381 PHE A C 1
ATOM 2976 O O . PHE A 1 367 ? 30.435 -26.174 -13.596 1.00 14.13 381 PHE A O 1
ATOM 2984 N N . ASN A 1 368 ? 32.515 -27.112 -13.327 1.00 13.72 382 ASN A N 1
ATOM 2985 C CA . ASN A 1 368 ? 33.164 -26.335 -14.355 1.00 14.50 382 ASN A CA 1
ATOM 2986 C C . ASN A 1 368 ? 33.053 -24.832 -14.114 1.00 13.80 382 ASN A C 1
ATOM 2987 O O . ASN A 1 368 ? 32.859 -24.030 -15.031 1.00 14.52 382 ASN A O 1
ATOM 2992 N N . THR A 1 369 ? 33.172 -24.459 -12.834 1.00 12.98 383 THR A N 1
ATOM 2993 C CA . THR A 1 369 ? 33.168 -23.043 -12.476 1.00 13.24 383 THR A CA 1
ATOM 2994 C C . THR A 1 369 ? 34.490 -22.790 -11.707 1.00 12.53 383 THR A C 1
ATOM 2995 O O . THR A 1 369 ? 34.999 -23.710 -11.055 1.00 13.55 383 THR A O 1
ATOM 2999 N N . PRO A 1 370 ? 35.032 -21.560 -11.783 1.00 13.45 384 PRO A N 1
ATOM 3000 C CA . PRO A 1 370 ? 36.388 -21.394 -11.191 1.00 12.92 384 PRO A CA 1
ATOM 3001 C C . PRO A 1 370 ? 36.338 -21.234 -9.692 1.00 13.26 384 PRO A C 1
ATOM 3002 O O . PRO A 1 370 ? 35.671 -20.300 -9.181 1.00 15.25 384 PRO A O 1
ATOM 3006 N N . ALA A 1 371 ? 37.053 -22.107 -9.003 1.00 13.06 385 ALA A N 1
ATOM 3007 C CA . ALA A 1 371 ? 37.369 -21.837 -7.588 1.00 13.11 385 ALA A CA 1
ATOM 3008 C C . ALA A 1 371 ? 38.270 -20.595 -7.515 1.00 13.77 385 ALA A C 1
ATOM 3009 O O . ALA A 1 371 ? 38.157 -19.806 -6.554 1.00 15.17 385 ALA A O 1
ATOM 3011 N N . PHE A 1 372 ? 39.215 -20.480 -8.455 1.00 13.09 386 PHE A N 1
ATOM 3012 C CA . PHE A 1 372 ? 40.160 -19.357 -8.460 1.00 12.79 386 PHE A CA 1
ATOM 3013 C C . PHE A 1 372 ? 40.409 -18.911 -9.871 1.00 12.37 386 PHE A C 1
ATOM 3014 O O . PHE A 1 372 ? 40.290 -19.714 -10.785 1.00 13.59 386 PHE A O 1
ATOM 3022 N N . ILE A 1 373 ? 40.778 -17.640 -10.014 1.00 12.23 387 ILE A N 1
ATOM 3023 C CA . ILE A 1 373 ? 41.314 -17.123 -11.284 1.00 11.94 387 ILE A CA 1
ATOM 3024 C C . ILE A 1 373 ? 42.528 -16.261 -10.960 1.00 12.32 387 ILE A C 1
ATOM 3025 O O . ILE A 1 373 ? 42.542 -15.594 -9.913 1.00 11.78 387 ILE A O 1
ATOM 3030 N N . GLY A 1 374 ? 43.562 -16.336 -11.798 1.00 12.38 388 GLY A N 1
ATOM 3031 C CA . GLY A 1 374 ? 44.806 -15.603 -11.559 1.00 12.03 388 GLY A CA 1
ATOM 3032 C C . GLY A 1 374 ? 45.400 -15.034 -12.829 1.00 13.50 388 GLY A C 1
ATOM 3033 O O . GLY A 1 374 ? 45.152 -15.550 -13.913 1.00 14.13 388 GLY A O 1
ATOM 3034 N N . LEU A 1 375 ? 46.203 -13.989 -12.654 1.00 13.60 389 LEU A N 1
ATOM 3035 C CA . LEU A 1 375 ? 46.815 -13.277 -13.783 1.00 13.54 389 LEU A CA 1
ATOM 3036 C C . LEU A 1 375 ? 48.285 -13.024 -13.435 1.00 13.96 389 LEU A C 1
ATOM 3037 O O . LEU A 1 375 ? 48.579 -12.515 -12.347 1.00 14.62 389 LEU A O 1
ATOM 3042 N N . ILE A 1 376 ? 49.173 -13.402 -14.345 1.00 14.67 390 ILE A N 1
ATOM 3043 C CA . ILE A 1 376 ? 50.614 -13.201 -14.153 1.00 14.73 390 ILE A CA 1
ATOM 3044 C C . ILE A 1 376 ? 51.057 -12.272 -15.276 1.00 15.45 390 ILE A C 1
ATOM 3045 O O . ILE A 1 376 ? 51.007 -12.660 -16.451 1.00 15.83 390 ILE A O 1
ATOM 3050 N N . THR A 1 377 ? 51.502 -11.057 -14.945 1.00 15.34 391 THR A N 1
ATOM 3051 C CA . THR A 1 377 ? 51.945 -10.147 -15.991 1.00 15.22 391 THR A CA 1
ATOM 3052 C C . THR A 1 377 ? 53.447 -9.877 -15.916 1.00 16.27 391 THR A C 1
ATOM 3053 O O . THR A 1 377 ? 54.024 -9.356 -16.850 1.00 15.96 391 THR A O 1
ATOM 3057 N N . ASN A 1 378 ? 54.065 -10.207 -14.781 1.00 14.77 392 ASN A N 1
ATOM 3058 C CA . ASN A 1 378 ? 55.497 -9.903 -14.642 1.00 15.77 392 ASN A CA 1
ATOM 3059 C C . ASN A 1 378 ? 56.272 -10.850 -13.733 1.00 16.42 392 ASN A C 1
ATOM 3060 O O . ASN A 1 378 ? 57.496 -10.665 -13.565 1.00 16.40 392 ASN A O 1
#

Solvent-accessible surface area: 15960 Å² total; per-residue (Å²): 185,58,6,100,56,64,15,180,108,58,52,129,6,0,88,72,0,8,65,9,0,10,7,27,4,1,32,11,0,19,8,3,30,125,101,32,48,119,97,70,12,10,8,4,8,4,0,14,0,0,4,6,0,1,0,6,31,2,16,88,149,120,15,22,59,53,0,42,150,24,0,52,3,181,39,113,78,26,0,14,46,0,0,61,13,2,9,60,8,12,52,13,122,31,129,34,12,68,0,26,3,64,5,9,0,1,2,11,98,111,27,84,11,3,101,63,0,59,106,26,4,46,125,3,7,106,5,78,38,58,73,18,57,4,65,90,113,4,7,35,50,0,56,86,20,2,29,91,78,6,58,0,115,44,105,8,44,4,154,128,68,50,17,79,103,98,18,7,0,0,4,0,0,23,2,20,7,58,2,15,13,2,144,64,130,72,19,6,29,3,29,55,85,43,90,6,84,2,59,5,52,122,40,80,151,44,107,52,99,0,31,0,3,17,1,42,10,71,34,12,111,7,156,95,8,24,0,39,0,6,20,10,64,5,24,121,38,4,18,8,1,7,0,1,2,71,81,127,96,14,86,0,59,43,0,0,87,98,5,85,70,40,62,7,4,62,84,2,23,104,77,5,127,97,98,106,3,60,2,0,7,12,36,129,13,37,22,118,12,24,19,24,9,8,62,29,8,102,90,24,55,43,1,53,86,3,21,85,148,124,24,93,8,3,80,40,0,4,124,122,90,8,10,24,1,20,41,0,1,1,0,1,53,0,56,14,50,105,24,77,159,151,49,21,90,82,21,105,33,106,39,104,47,62,1,64,27,0,0,1,6,4,0,1,18,86,44,78,1,0,9,0,4,0,0,18,0,64